Protein AF-D0P2T2-F1 (afdb_monomer_lite)

Organism: Phytophthora infestans (strain T30-4) (NCBI:txid403677)

Structure (mmCIF, N/CA/C/O backbone):
data_AF-D0P2T2-F1
#
_entry.id   AF-D0P2T2-F1
#
loop_
_atom_site.group_PDB
_atom_site.id
_atom_site.type_symbol
_atom_site.label_atom_id
_atom_site.label_alt_id
_atom_site.label_comp_id
_atom_site.label_asym_id
_atom_site.label_entity_id
_atom_site.label_seq_id
_atom_site.pdbx_PDB_ins_code
_atom_site.Cartn_x
_atom_site.Cartn_y
_atom_site.Cartn_z
_atom_site.occupancy
_atom_site.B_iso_or_equiv
_atom_site.auth_seq_id
_atom_site.auth_comp_id
_atom_site.auth_asym_id
_atom_site.auth_atom_id
_atom_site.pdbx_PDB_model_num
ATOM 1 N N . MET A 1 1 ? -79.331 56.378 123.852 1.00 44.97 1 MET A N 1
ATOM 2 C CA . MET A 1 1 ? -79.441 56.272 122.379 1.00 44.97 1 MET A CA 1
ATOM 3 C C . MET A 1 1 ? -79.085 54.856 121.970 1.00 44.97 1 MET A C 1
ATOM 5 O O . MET A 1 1 ? -78.143 54.297 122.510 1.00 44.97 1 MET A O 1
ATOM 9 N N . SER A 1 2 ? -79.937 54.257 121.144 1.00 46.81 2 SER A N 1
ATOM 10 C CA . SER A 1 2 ? -80.166 52.810 121.060 1.00 46.81 2 SER A CA 1
ATOM 11 C C . SER A 1 2 ? -79.200 52.093 120.108 1.00 46.81 2 SER A C 1
ATOM 13 O O . SER A 1 2 ? -78.962 52.572 119.000 1.00 46.81 2 SER A O 1
ATOM 15 N N . MET A 1 3 ? -78.712 50.911 120.520 1.00 56.19 3 MET A N 1
ATOM 16 C CA . MET A 1 3 ? -77.818 50.002 119.772 1.00 56.19 3 MET A CA 1
ATOM 17 C C . MET A 1 3 ? -78.233 49.733 118.314 1.00 56.19 3 MET A C 1
ATOM 19 O O . MET A 1 3 ? -77.388 49.357 117.504 1.00 56.19 3 MET A O 1
ATOM 23 N N . LYS A 1 4 ? -79.508 49.940 117.958 1.00 56.94 4 LYS A N 1
ATOM 24 C CA . LYS A 1 4 ? -80.007 49.720 116.593 1.00 56.94 4 LYS A CA 1
ATOM 25 C C . LYS A 1 4 ? -79.347 50.632 115.549 1.00 56.94 4 LYS A C 1
ATOM 27 O O . LYS A 1 4 ? -79.152 50.192 114.424 1.00 56.94 4 LYS A O 1
ATOM 32 N N . PHE A 1 5 ? -78.926 51.847 115.915 1.00 58.34 5 PHE A N 1
ATOM 33 C CA . PHE A 1 5 ? -78.287 52.770 114.964 1.00 58.34 5 PHE A CA 1
ATOM 34 C C . PHE A 1 5 ? -76.836 52.370 114.625 1.00 58.34 5 PHE A C 1
ATOM 36 O O . PHE A 1 5 ? -76.401 52.521 113.486 1.00 58.34 5 PHE A O 1
ATOM 43 N N . MET A 1 6 ? -76.095 51.781 115.575 1.00 56.84 6 MET A N 1
ATOM 44 C CA . MET A 1 6 ? -74.722 51.316 115.314 1.00 56.84 6 MET A CA 1
ATOM 45 C C . MET A 1 6 ? -74.674 50.027 114.484 1.00 56.84 6 MET A C 1
ATOM 47 O O . MET A 1 6 ? -73.777 49.868 113.658 1.00 56.84 6 MET A O 1
ATOM 51 N N . GLN A 1 7 ? -75.655 49.132 114.639 1.00 60.53 7 GLN A N 1
ATOM 52 C CA . GLN A 1 7 ? -75.735 47.924 113.809 1.00 60.53 7 GLN A CA 1
ATOM 53 C C . GLN A 1 7 ? -76.085 48.246 112.349 1.00 60.53 7 GLN A C 1
ATOM 55 O O . GLN A 1 7 ? -75.561 47.602 111.442 1.00 60.53 7 GLN A O 1
ATOM 60 N N . GLN A 1 8 ? -76.894 49.282 112.107 1.00 63.16 8 GLN A N 1
ATOM 61 C CA . GLN A 1 8 ? -77.270 49.677 110.750 1.00 63.16 8 GLN A CA 1
ATOM 62 C C . GLN A 1 8 ? -76.088 50.306 109.989 1.00 63.16 8 GLN A C 1
ATOM 64 O O . GLN A 1 8 ? -75.790 49.865 108.880 1.00 63.16 8 GLN A O 1
ATOM 69 N N . MET A 1 9 ? -75.311 51.201 110.620 1.00 58.59 9 MET A N 1
ATOM 70 C CA . MET A 1 9 ? -74.079 51.733 110.008 1.00 58.59 9 MET A CA 1
ATOM 71 C C . MET A 1 9 ? -73.015 50.658 109.758 1.00 58.59 9 MET A C 1
ATOM 73 O O . MET A 1 9 ? -72.365 50.671 108.716 1.00 58.59 9 MET A O 1
ATOM 77 N N . SER A 1 10 ? -72.847 49.696 110.672 1.00 61.69 10 SER A N 1
ATOM 78 C CA . SER A 1 10 ? -71.901 48.590 110.468 1.00 61.69 10 SER A CA 1
ATOM 79 C C . SER A 1 10 ? -72.270 47.734 109.252 1.00 61.69 10 SER A C 1
ATOM 81 O O . SER A 1 10 ? -71.379 47.318 108.510 1.00 61.69 10 SER A O 1
ATOM 83 N N . SER A 1 11 ? -73.566 47.510 109.013 1.00 68.06 11 SER A N 1
ATOM 84 C CA . SER A 1 11 ? -74.027 46.749 107.849 1.00 68.06 11 SER A CA 1
ATOM 85 C C . SER A 1 11 ? -73.842 47.510 106.532 1.00 68.06 11 SER A C 1
ATOM 87 O O . SER A 1 11 ? -73.419 46.918 105.541 1.00 68.06 11 SER A O 1
ATOM 89 N N . GLU A 1 12 ? -74.068 48.826 106.520 1.00 65.81 12 GLU A N 1
ATOM 90 C CA . GLU A 1 12 ? -73.895 49.645 105.316 1.00 65.81 12 GLU A CA 1
ATOM 91 C C . GLU A 1 12 ? -72.418 49.825 104.946 1.00 65.81 12 GLU A C 1
ATOM 93 O O . GLU A 1 12 ? -72.075 49.746 103.765 1.00 65.81 12 GLU A O 1
ATOM 98 N N . ILE A 1 13 ? -71.527 49.959 105.936 1.00 65.44 13 ILE A N 1
ATOM 99 C CA . ILE A 1 13 ? -70.074 50.007 105.712 1.00 65.44 13 ILE A CA 1
ATOM 100 C C . ILE A 1 13 ? -69.570 48.670 105.148 1.00 65.44 13 ILE A C 1
ATOM 102 O O . ILE A 1 13 ? -68.812 48.669 104.180 1.00 65.44 13 ILE A O 1
ATOM 106 N N . ALA A 1 14 ? -70.042 47.531 105.666 1.00 65.44 14 ALA A N 1
ATOM 107 C CA . ALA A 1 14 ? -69.659 46.214 105.151 1.00 65.44 14 ALA A CA 1
ATOM 108 C C . ALA A 1 14 ? -70.150 45.966 103.709 1.00 65.44 14 ALA A C 1
ATOM 110 O O . ALA A 1 14 ? -69.453 45.339 102.907 1.00 65.44 14 ALA A O 1
ATOM 111 N N . ILE A 1 15 ? -71.331 46.482 103.352 1.00 70.19 15 ILE A N 1
ATOM 112 C CA . ILE A 1 15 ? -71.877 46.379 101.990 1.00 70.19 15 ILE A CA 1
ATOM 113 C C . ILE A 1 15 ? -71.103 47.280 101.014 1.00 70.19 15 ILE A C 1
ATOM 115 O O . ILE A 1 15 ? -70.831 46.865 99.885 1.00 70.19 15 ILE A O 1
ATOM 119 N N . LEU A 1 16 ? -70.713 48.488 101.432 1.00 64.31 16 LEU A N 1
ATOM 120 C CA . LEU A 1 16 ? -69.882 49.393 100.629 1.00 64.31 16 LEU A CA 1
ATOM 121 C C . LEU A 1 16 ? -68.480 48.823 100.382 1.00 64.31 16 LEU A C 1
ATOM 123 O O . LEU A 1 16 ? -67.990 48.881 99.251 1.00 64.31 16 LEU A O 1
ATOM 127 N N . ASP A 1 17 ? -67.882 48.199 101.395 1.00 63.00 17 ASP A N 1
ATOM 128 C CA . ASP A 1 17 ? -66.547 47.605 101.304 1.00 63.00 17 ASP A CA 1
ATOM 129 C C . ASP A 1 17 ? -66.530 46.374 100.376 1.00 63.00 17 ASP A C 1
ATOM 131 O O . ASP A 1 17 ? -65.684 46.251 99.486 1.00 63.00 17 ASP A O 1
ATOM 135 N N . GLN A 1 18 ? -67.562 45.520 100.443 1.00 66.88 18 GLN A N 1
ATOM 136 C CA . GLN A 1 18 ? -67.725 44.412 99.490 1.00 66.88 18 GLN A CA 1
ATOM 137 C C . GLN A 1 18 ? -67.940 44.882 98.044 1.00 66.88 18 GLN A C 1
ATOM 139 O O . GLN A 1 18 ? -67.525 44.198 97.101 1.00 66.88 18 GLN A O 1
ATOM 144 N N . ARG A 1 19 ? -68.579 46.039 97.837 1.00 62.66 19 ARG A N 1
ATOM 145 C CA . ARG A 1 19 ? -68.843 46.578 96.494 1.00 62.66 19 ARG A CA 1
ATOM 146 C C . ARG A 1 19 ? -67.592 47.203 95.872 1.00 62.66 19 ARG A C 1
ATOM 148 O O . ARG A 1 19 ? -67.360 47.017 94.678 1.00 62.66 19 ARG A O 1
ATOM 155 N N . LEU A 1 20 ? -66.758 47.864 96.676 1.00 61.38 20 LEU A N 1
ATOM 156 C CA . LEU A 1 20 ? -65.457 48.386 96.245 1.00 61.38 20 LEU A CA 1
ATOM 157 C C . LEU A 1 20 ? -64.464 47.263 95.925 1.00 61.38 20 LEU A C 1
ATOM 159 O O . LEU A 1 20 ? -63.779 47.331 94.903 1.00 61.38 20 LEU A O 1
ATOM 163 N N . HIS A 1 21 ? -64.454 46.185 96.713 1.00 62.75 21 HIS A N 1
ATOM 164 C CA . HIS A 1 21 ? -63.594 45.036 96.434 1.00 62.75 21 HIS A CA 1
ATOM 165 C C . HIS A 1 21 ? -63.941 44.333 95.112 1.00 62.75 21 HIS A C 1
ATOM 167 O O . HIS A 1 21 ? -63.038 43.949 94.369 1.00 62.75 21 HIS A O 1
ATOM 173 N N . ARG A 1 22 ? -65.232 44.207 94.767 1.00 61.72 22 ARG A N 1
ATOM 174 C CA . ARG A 1 22 ? -65.652 43.607 93.484 1.00 61.72 22 ARG A CA 1
ATOM 175 C C . ARG A 1 22 ? -65.263 44.459 92.275 1.00 61.72 22 ARG A C 1
ATOM 177 O O . ARG A 1 22 ? -64.725 43.918 91.314 1.00 61.72 22 ARG A O 1
ATOM 184 N N . LEU A 1 23 ? -65.449 45.778 92.346 1.00 61.41 23 LEU A N 1
ATOM 185 C CA . LEU A 1 23 ? -65.075 46.689 91.254 1.00 61.41 23 LEU A CA 1
ATOM 186 C C . LEU A 1 23 ? -63.553 46.771 91.041 1.00 61.41 23 LEU A C 1
ATOM 188 O O . LEU A 1 23 ? -63.099 46.952 89.911 1.00 61.41 23 LEU A O 1
ATOM 192 N N . GLY A 1 24 ? -62.758 46.602 92.104 1.00 61.44 24 GLY A N 1
ATOM 193 C CA . GLY A 1 24 ? -61.299 46.495 92.003 1.00 61.44 24 GLY A CA 1
ATOM 194 C C . GLY A 1 24 ? -60.838 45.213 91.302 1.00 61.44 24 GLY A C 1
ATOM 195 O O . GLY A 1 24 ? -59.933 45.257 90.470 1.00 61.44 24 GLY A O 1
ATOM 196 N N . ILE A 1 25 ? -61.493 44.083 91.585 1.00 62.06 25 ILE A N 1
ATOM 197 C CA . ILE A 1 25 ? -61.159 42.779 90.989 1.00 62.06 25 ILE A CA 1
ATOM 198 C C . ILE A 1 25 ? -61.555 42.724 89.505 1.00 62.06 25 ILE A C 1
ATOM 200 O O . ILE A 1 25 ? -60.776 42.234 88.688 1.00 62.06 25 ILE A O 1
ATOM 204 N N . GLU A 1 26 ? -62.710 43.279 89.128 1.00 58.72 26 GLU A N 1
ATOM 205 C CA . GLU A 1 26 ? -63.147 43.322 87.723 1.00 58.72 26 GLU A CA 1
ATOM 206 C C . GLU A 1 26 ? -62.229 44.197 86.853 1.00 58.72 26 GLU A C 1
ATOM 208 O O . GLU A 1 26 ? -61.824 43.770 85.771 1.00 58.72 26 GLU A O 1
ATOM 213 N N . LYS A 1 27 ? -61.797 45.368 87.345 1.00 59.59 27 LYS A N 1
ATOM 214 C CA . LYS A 1 27 ? -60.821 46.212 86.627 1.00 59.59 27 LYS A CA 1
ATOM 215 C C . LYS A 1 27 ? -59.447 45.555 86.484 1.00 59.59 27 LYS A C 1
ATOM 217 O O . LYS A 1 27 ? -58.801 45.719 85.452 1.00 59.59 27 LYS A O 1
ATOM 222 N N . PHE A 1 28 ? -58.996 44.811 87.494 1.00 60.12 28 PHE A N 1
ATOM 223 C CA . PHE A 1 28 ? -57.706 44.122 87.443 1.00 60.12 28 PHE A CA 1
ATOM 224 C C . PHE A 1 28 ? -57.721 42.948 86.451 1.00 60.12 28 PHE A C 1
ATOM 226 O O . PHE A 1 28 ? -56.776 42.767 85.683 1.00 60.12 28 PHE A O 1
ATOM 233 N N . LEU A 1 29 ? -58.822 42.191 86.405 1.00 59.00 29 LEU A N 1
ATOM 234 C CA . LEU A 1 29 ? -59.004 41.102 85.442 1.00 59.00 29 LEU A CA 1
ATOM 235 C C . LEU A 1 29 ? -59.094 41.615 84.002 1.00 59.00 29 LEU A C 1
ATOM 237 O O . LEU A 1 29 ? -58.504 41.016 83.107 1.00 59.00 29 LEU A O 1
ATOM 241 N N . GLN A 1 30 ? -59.776 42.735 83.770 1.00 61.34 30 GLN A N 1
ATOM 242 C CA . GLN A 1 30 ? -59.951 43.268 82.420 1.00 61.34 30 GLN A CA 1
ATOM 243 C C . GLN A 1 30 ? -58.639 43.808 81.828 1.00 61.34 30 GLN A C 1
ATOM 245 O O . GLN A 1 30 ? -58.306 43.476 80.691 1.00 61.34 30 GLN A O 1
ATOM 250 N N . ASN A 1 31 ? -57.829 44.511 82.627 1.00 60.66 31 ASN A N 1
ATOM 251 C CA . ASN A 1 31 ? -56.503 44.969 82.196 1.00 60.66 31 ASN A CA 1
ATOM 252 C C . ASN A 1 31 ? -55.532 43.797 81.954 1.00 60.66 31 ASN A C 1
ATOM 254 O O . ASN A 1 31 ? -54.778 43.807 80.984 1.00 60.66 31 ASN A O 1
ATOM 258 N N . SER A 1 32 ? -55.588 42.750 82.786 1.00 60.97 32 SER A N 1
ATOM 259 C CA . SER A 1 32 ? -54.755 41.552 82.609 1.00 60.97 32 SER A CA 1
ATOM 260 C C . SER A 1 32 ? -55.100 40.775 81.329 1.00 60.97 32 SER A C 1
ATOM 262 O O . SER A 1 32 ? -54.205 40.253 80.661 1.00 60.97 32 SER A O 1
ATOM 264 N N . ILE A 1 33 ? -56.382 40.723 80.951 1.00 63.62 33 ILE A N 1
ATOM 265 C CA . ILE A 1 33 ? -56.834 40.061 79.719 1.00 63.62 33 ILE A CA 1
ATOM 266 C C . ILE A 1 33 ? -56.403 40.856 78.478 1.00 63.62 33 ILE A C 1
ATOM 268 O O . ILE A 1 33 ? -55.963 40.255 77.494 1.00 63.62 33 ILE A O 1
ATOM 272 N N . GLU A 1 34 ? -56.476 42.189 78.513 1.00 63.31 34 GLU A N 1
ATOM 273 C CA . GLU A 1 34 ? -56.047 43.033 77.393 1.00 63.31 34 GLU A CA 1
ATOM 274 C C . GLU A 1 34 ? -54.529 42.954 77.161 1.00 63.31 34 GLU A C 1
ATOM 276 O O . GLU A 1 34 ? -54.106 42.722 76.024 1.00 63.31 34 GLU A O 1
ATOM 281 N N . GLU A 1 35 ? -53.711 43.009 78.218 1.00 62.72 35 GLU A N 1
ATOM 282 C CA . GLU A 1 35 ? -52.254 42.835 78.116 1.00 62.72 35 GLU A CA 1
ATOM 283 C C . GLU A 1 35 ? -51.868 41.436 77.610 1.00 62.72 35 GLU A C 1
ATOM 285 O O . GLU A 1 35 ? -51.043 41.306 76.700 1.00 62.72 35 GLU A O 1
ATOM 290 N N . ALA A 1 36 ? -52.519 40.379 78.110 1.00 61.47 36 ALA A N 1
ATOM 291 C CA . ALA A 1 36 ? -52.292 39.018 77.627 1.00 61.47 36 ALA A CA 1
ATOM 292 C C . ALA A 1 36 ? -52.677 38.864 76.143 1.00 61.47 36 ALA A C 1
ATOM 294 O O . ALA A 1 36 ? -51.956 38.227 75.371 1.00 61.47 36 ALA A O 1
ATOM 295 N N . SER A 1 37 ? -53.775 39.489 75.705 1.00 62.19 37 SER A N 1
ATOM 296 C CA . SER A 1 37 ? -54.211 39.453 74.303 1.00 62.19 37 SER A CA 1
ATOM 297 C C . SER A 1 37 ? -53.250 40.195 73.358 1.00 62.19 37 SER A C 1
ATOM 299 O O . SER A 1 37 ? -52.977 39.721 72.247 1.00 62.19 37 SER A O 1
ATOM 301 N N . ALA A 1 38 ? -52.663 41.310 73.808 1.00 66.38 38 ALA A N 1
ATOM 302 C CA . ALA A 1 38 ? -51.650 42.069 73.076 1.00 66.38 38 ALA A CA 1
ATOM 303 C C . ALA A 1 38 ? -50.324 41.291 72.967 1.00 66.38 38 ALA A C 1
ATOM 305 O O . ALA A 1 38 ? -49.723 41.218 71.892 1.00 66.38 38 ALA A O 1
ATOM 306 N N . GLN A 1 39 ? -49.907 40.620 74.045 1.00 68.56 39 GLN A N 1
ATOM 307 C CA . GLN A 1 39 ? -48.721 39.756 74.068 1.00 68.56 39 GLN A CA 1
ATOM 308 C C . GLN A 1 39 ? -48.873 38.551 73.118 1.00 68.56 39 GLN A C 1
ATOM 310 O O . GLN A 1 39 ? -47.949 38.190 72.378 1.00 68.56 39 GLN A O 1
ATOM 315 N N . VAL A 1 40 ? -50.058 37.931 73.094 1.00 67.69 40 VAL A N 1
ATOM 316 C CA . VAL A 1 40 ? -50.370 36.797 72.208 1.00 67.69 40 VAL A CA 1
ATOM 317 C C . VAL A 1 40 ? -50.413 37.242 70.747 1.00 67.69 40 VAL A C 1
ATOM 319 O O . VAL A 1 40 ? -49.851 36.583 69.876 1.00 67.69 40 VAL A O 1
ATOM 322 N N . SER A 1 41 ? -51.013 38.390 70.446 1.00 67.62 41 SER A N 1
ATOM 323 C CA . SER A 1 41 ? -51.053 38.901 69.072 1.00 67.62 41 SER A CA 1
ATOM 324 C C . SER A 1 41 ? -49.675 39.350 68.560 1.00 67.62 41 SER A C 1
ATOM 326 O O . SER A 1 41 ? -49.357 39.088 67.396 1.00 67.62 41 SER A O 1
ATOM 328 N N . TYR A 1 42 ? -48.817 39.929 69.409 1.00 72.62 42 TYR A N 1
ATOM 329 C CA . TYR A 1 42 ? -47.423 40.245 69.063 1.00 72.62 42 TYR A CA 1
ATOM 330 C C . TYR A 1 42 ? -46.595 38.977 68.797 1.00 72.62 42 TYR A C 1
ATOM 332 O O . TYR A 1 42 ? -45.977 38.853 67.739 1.00 72.62 42 TYR A O 1
ATOM 340 N N . SER A 1 43 ? -46.664 37.986 69.691 1.00 66.06 43 SER A N 1
ATOM 341 C CA . SER A 1 43 ? -45.951 36.709 69.528 1.00 66.06 43 SER A CA 1
ATOM 342 C C . SER A 1 43 ? -46.420 35.919 68.302 1.00 66.06 43 SER A C 1
ATOM 344 O O . SER A 1 43 ? -45.595 35.392 67.558 1.00 66.06 43 SER A O 1
ATOM 346 N N . VAL A 1 44 ? -47.720 35.910 67.992 1.00 71.62 44 VAL A N 1
ATOM 347 C CA . VAL A 1 44 ? -48.243 35.315 66.748 1.00 71.62 44 VAL A CA 1
ATOM 348 C C . VAL A 1 44 ? -47.725 36.055 65.509 1.00 71.62 44 VAL A C 1
ATOM 350 O O . VAL A 1 44 ? -47.445 35.426 64.483 1.00 71.62 44 VAL A O 1
ATOM 353 N N . ARG A 1 45 ? -47.553 37.381 65.576 1.00 74.00 45 ARG A N 1
ATOM 354 C CA . ARG A 1 45 ? -46.995 38.177 64.471 1.00 74.00 45 ARG A CA 1
ATOM 355 C C . ARG A 1 45 ? -45.515 37.870 64.240 1.00 74.00 45 ARG A C 1
ATOM 357 O O . ARG A 1 45 ? -45.113 37.742 63.082 1.00 74.00 45 ARG A O 1
ATOM 364 N N . ASP A 1 46 ? -44.749 37.669 65.308 1.00 73.44 46 ASP A N 1
ATOM 365 C CA . ASP A 1 46 ? -43.342 37.256 65.249 1.00 73.44 46 ASP A CA 1
ATOM 366 C C . ASP A 1 46 ? -43.163 35.808 64.786 1.00 73.44 46 ASP A C 1
ATOM 368 O O . ASP A 1 46 ? -42.305 35.518 63.950 1.00 73.44 46 ASP A O 1
ATOM 372 N N . ILE A 1 47 ? -44.033 34.892 65.209 1.00 71.31 47 ILE A N 1
ATOM 373 C CA . ILE A 1 47 ? -44.063 33.527 64.666 1.00 71.31 47 ILE A CA 1
ATOM 374 C C . ILE A 1 47 ? -44.363 33.572 63.161 1.00 71.31 47 ILE A C 1
ATOM 376 O O . ILE A 1 47 ? -43.714 32.908 62.356 1.00 71.31 47 ILE A O 1
ATOM 380 N N . ARG A 1 48 ? -45.299 34.419 62.725 1.00 71.06 48 ARG A N 1
ATOM 381 C CA . ARG A 1 48 ? -45.624 34.551 61.298 1.00 71.06 48 ARG A CA 1
ATOM 382 C C . ARG A 1 48 ? -44.491 35.191 60.489 1.00 71.06 48 ARG A C 1
ATOM 384 O O . ARG A 1 48 ? -44.305 34.835 59.323 1.00 71.06 48 ARG A O 1
ATOM 391 N N . SER A 1 49 ? -43.741 36.130 61.067 1.00 74.94 49 SER A N 1
ATOM 392 C CA . SER A 1 49 ? -42.599 36.778 60.407 1.00 74.94 49 SER A CA 1
ATOM 393 C C . SER A 1 49 ? -41.396 35.832 60.296 1.00 74.94 49 SER A C 1
ATOM 395 O O . SER A 1 49 ? -40.761 35.763 59.239 1.00 74.94 49 SER A O 1
ATOM 397 N N . THR A 1 50 ? -41.138 35.034 61.335 1.00 71.94 50 THR A N 1
ATOM 398 C CA . THR A 1 50 ? -40.090 34.003 61.358 1.00 71.94 50 THR A CA 1
ATOM 399 C C . THR A 1 50 ? -40.401 32.850 60.409 1.00 71.94 50 THR A C 1
ATOM 401 O O . THR A 1 50 ? -39.525 32.472 59.633 1.00 71.94 50 THR A O 1
ATOM 404 N N . VAL A 1 51 ? -41.649 32.372 60.351 1.00 73.69 51 VAL A N 1
ATOM 405 C CA . VAL A 1 51 ? -42.087 31.365 59.365 1.00 73.69 51 VAL A CA 1
ATOM 406 C C . VAL A 1 51 ? -41.896 31.870 57.933 1.00 73.69 51 VAL A C 1
ATOM 408 O O . VAL A 1 51 ? -41.334 31.158 57.108 1.00 73.69 51 VAL A O 1
ATOM 411 N N . ARG A 1 52 ? -42.255 33.126 57.630 1.00 74.00 52 ARG A N 1
ATOM 412 C CA . ARG A 1 52 ? -42.017 33.709 56.294 1.00 74.00 52 ARG A CA 1
ATOM 413 C C . ARG A 1 52 ? -40.532 33.841 55.950 1.00 74.00 52 ARG A C 1
ATOM 415 O O . ARG A 1 52 ? -40.158 33.671 54.790 1.00 74.00 52 ARG A O 1
ATOM 422 N N . ARG A 1 53 ? -39.679 34.153 56.931 1.00 71.88 53 ARG A N 1
ATOM 423 C CA . ARG A 1 53 ? -38.218 34.160 56.749 1.00 71.88 53 ARG A CA 1
ATOM 424 C C . ARG A 1 53 ? -37.690 32.756 56.470 1.00 71.88 53 ARG A C 1
ATOM 426 O O . ARG A 1 53 ? -36.895 32.600 55.549 1.00 71.88 53 ARG A O 1
ATOM 433 N N . LEU A 1 54 ? -38.155 31.756 57.214 1.00 71.81 54 LEU A N 1
ATOM 434 C CA . LEU A 1 54 ? -37.783 30.360 57.003 1.00 71.81 54 LEU A CA 1
ATOM 435 C C . LEU A 1 54 ? -38.241 29.860 55.632 1.00 71.81 54 LEU A C 1
ATOM 437 O O . LEU A 1 54 ? -37.421 29.300 54.918 1.00 71.81 54 LEU A O 1
ATOM 441 N N . ASP A 1 55 ? -39.472 30.146 55.206 1.00 69.88 55 ASP A N 1
ATOM 442 C CA . ASP A 1 55 ? -39.954 29.801 53.860 1.00 69.88 55 ASP A CA 1
ATOM 443 C C . ASP A 1 55 ? -39.078 30.414 52.764 1.00 69.88 55 ASP A C 1
ATOM 445 O O . ASP A 1 55 ? -38.742 29.741 51.789 1.00 69.88 55 ASP A O 1
ATOM 449 N N . LYS A 1 56 ? -38.647 31.671 52.930 1.00 73.25 56 LYS A N 1
ATOM 450 C CA . LYS A 1 56 ? -37.734 32.318 51.981 1.00 73.25 56 LYS A CA 1
ATOM 451 C C . LYS A 1 56 ? -36.367 31.628 51.948 1.00 73.25 56 LYS A C 1
ATOM 453 O O . LYS A 1 56 ? -35.862 31.357 50.862 1.00 73.25 56 LYS A O 1
ATOM 458 N N . VAL A 1 57 ? -35.811 31.277 53.109 1.00 74.69 57 VAL A N 1
ATOM 459 C CA . VAL A 1 57 ? -34.547 30.528 53.213 1.00 74.69 57 VAL A CA 1
ATOM 460 C C . VAL A 1 57 ? -34.685 29.132 52.601 1.00 74.69 57 VAL A C 1
ATOM 462 O O . VAL A 1 57 ? -33.823 28.723 51.830 1.00 74.69 57 VAL A O 1
ATOM 465 N N . PHE A 1 58 ? -35.781 28.413 52.850 1.00 71.69 58 PHE A N 1
ATOM 466 C CA . PHE A 1 58 ? -36.034 27.110 52.232 1.00 71.69 58 PHE A CA 1
ATOM 467 C C . PHE A 1 58 ? -36.199 27.218 50.715 1.00 71.69 58 PHE A C 1
ATOM 469 O O . PHE A 1 58 ? -35.711 26.353 49.990 1.00 71.69 58 PHE A O 1
ATOM 476 N N . HIS A 1 59 ? -36.819 28.286 50.210 1.00 75.12 59 HIS A N 1
ATOM 477 C CA . HIS A 1 59 ? -36.930 28.526 48.773 1.00 75.12 59 HIS A CA 1
ATOM 478 C C . HIS A 1 59 ? -35.576 28.883 48.135 1.00 75.12 59 HIS A C 1
ATOM 480 O O . HIS A 1 59 ? -35.261 28.410 47.042 1.00 75.12 59 HIS A O 1
ATOM 486 N N . GLU A 1 60 ? -34.738 29.665 48.817 1.00 71.44 60 GLU A N 1
ATOM 487 C CA . GLU A 1 60 ? -33.369 29.986 48.389 1.00 71.44 60 GLU A CA 1
ATOM 488 C C . GLU A 1 60 ? -32.456 28.749 48.417 1.00 71.44 60 GLU A C 1
ATOM 490 O O . GLU A 1 60 ? -31.721 28.509 47.462 1.00 71.44 60 GLU A O 1
ATOM 495 N N . VAL A 1 61 ? -32.565 27.892 49.437 1.00 72.94 61 VAL A N 1
ATOM 496 C CA . VAL A 1 61 ? -31.831 26.618 49.512 1.00 72.94 61 VAL A CA 1
ATOM 497 C C . VAL A 1 61 ? -32.307 25.650 48.427 1.00 72.94 61 VAL A C 1
ATOM 499 O O . VAL A 1 61 ? -31.485 25.108 47.692 1.00 72.94 61 VAL A O 1
ATOM 502 N N . ALA A 1 62 ? -33.620 25.485 48.243 1.00 70.75 62 ALA A N 1
ATOM 503 C CA . ALA A 1 62 ? -34.173 24.601 47.217 1.00 70.75 62 ALA A CA 1
ATOM 504 C C . ALA A 1 62 ? -33.866 25.088 45.789 1.00 70.75 62 ALA A C 1
ATOM 506 O O . ALA A 1 62 ? -33.572 24.284 44.901 1.00 70.75 62 ALA A O 1
ATOM 507 N N . SER A 1 63 ? -33.909 26.402 45.546 1.00 77.31 63 SER A N 1
ATOM 508 C CA . SER A 1 63 ? -33.523 26.982 44.255 1.00 77.31 63 SER A CA 1
ATOM 509 C C . SER A 1 63 ? -32.013 26.888 44.020 1.00 77.31 63 SER A C 1
ATOM 511 O O . SER A 1 63 ? -31.602 26.526 42.915 1.00 77.31 63 SER A O 1
ATOM 513 N N . GLY A 1 64 ? -31.198 27.101 45.056 1.00 78.69 64 GLY A N 1
ATOM 514 C CA . GLY A 1 64 ? -29.754 26.882 45.039 1.00 78.69 64 GLY A CA 1
ATOM 515 C C . GLY A 1 64 ? -29.393 25.432 44.718 1.00 78.69 64 GLY A C 1
ATOM 516 O O . GLY A 1 64 ? -28.584 25.185 43.825 1.00 78.69 64 GLY A O 1
ATOM 517 N N . ASP A 1 65 ? -30.047 24.458 45.347 1.00 75.75 65 ASP A N 1
ATOM 518 C CA . ASP A 1 65 ? -29.828 23.037 45.065 1.00 75.75 65 ASP A CA 1
ATOM 519 C C . ASP A 1 65 ? -30.303 22.642 43.665 1.00 75.75 65 ASP A C 1
ATOM 521 O O . ASP A 1 65 ? -29.622 21.889 42.967 1.00 75.75 65 ASP A O 1
ATOM 525 N N . LYS A 1 66 ? -31.403 23.222 43.173 1.00 78.06 66 LYS A N 1
ATOM 526 C CA . LYS A 1 66 ? -31.848 23.028 41.786 1.00 78.06 66 LYS A CA 1
ATOM 527 C C . LYS A 1 66 ? -30.836 23.592 40.782 1.00 78.06 66 LYS A C 1
ATOM 529 O O . LYS A 1 66 ? -30.559 22.948 39.768 1.00 78.06 66 LYS A O 1
ATOM 534 N N . GLN A 1 67 ? -30.241 24.753 41.066 1.00 80.12 67 GLN A N 1
ATOM 535 C CA . GLN A 1 67 ? -29.172 25.335 40.249 1.00 80.12 67 GLN A CA 1
ATOM 536 C C . GLN A 1 67 ? -27.881 24.508 40.310 1.00 80.12 67 GLN A C 1
ATOM 538 O O . GLN A 1 67 ? -27.274 24.263 39.266 1.00 80.12 67 GLN A O 1
ATOM 543 N N . ARG A 1 68 ? -27.493 24.007 41.490 1.00 78.94 68 ARG A N 1
ATOM 544 C CA . ARG A 1 68 ? -26.349 23.093 41.659 1.00 78.94 68 ARG A CA 1
ATOM 545 C C . ARG A 1 68 ? -26.563 21.784 40.908 1.00 78.94 68 ARG A C 1
ATOM 547 O O . ARG A 1 68 ? -25.654 21.332 40.218 1.00 78.94 68 ARG A O 1
ATOM 554 N N . HIS A 1 69 ? -27.763 21.208 40.961 1.00 78.81 69 HIS A N 1
ATOM 555 C CA . HIS A 1 69 ? -28.109 20.023 40.179 1.00 78.81 69 HIS A CA 1
ATOM 556 C C . HIS A 1 69 ? -28.046 20.294 38.676 1.00 78.81 69 HIS A C 1
ATOM 558 O O . HIS A 1 69 ? -27.435 19.507 37.956 1.00 78.81 69 HIS A O 1
ATOM 564 N N . LEU A 1 70 ? -28.588 21.424 38.206 1.00 79.31 70 LEU A N 1
ATOM 565 C CA . LEU A 1 70 ? -28.496 21.835 36.801 1.00 79.31 70 LEU A CA 1
ATOM 566 C C . LEU A 1 70 ? -27.039 22.008 36.349 1.00 79.31 70 LEU A C 1
ATOM 568 O O . LEU A 1 70 ? -26.659 21.503 35.286 1.00 79.31 70 LEU A O 1
ATOM 572 N N . ALA A 1 71 ? -26.210 22.663 37.164 1.00 80.38 71 ALA A N 1
ATOM 573 C CA . ALA A 1 71 ? -24.780 22.816 36.920 1.00 80.38 71 ALA A CA 1
ATOM 574 C C . ALA A 1 71 ? -24.068 21.455 36.882 1.00 80.38 71 ALA A C 1
ATOM 576 O O . ALA A 1 71 ? -23.339 21.179 35.931 1.00 80.38 71 ALA A O 1
ATOM 577 N N . ALA A 1 72 ? -24.352 20.562 37.833 1.00 80.81 72 ALA A N 1
ATOM 578 C CA . ALA A 1 72 ? -23.808 19.207 37.865 1.00 80.81 72 ALA A CA 1
ATOM 579 C C . ALA A 1 72 ? -24.211 18.392 36.624 1.00 80.81 72 ALA A C 1
ATOM 581 O O . ALA A 1 72 ? -23.366 17.711 36.041 1.00 80.81 72 ALA A O 1
ATOM 582 N N . THR A 1 73 ? -25.457 18.500 36.144 1.00 84.38 73 THR A N 1
ATOM 583 C CA . THR A 1 73 ? -25.871 17.870 34.877 1.00 84.38 73 THR A CA 1
ATOM 584 C C . THR A 1 73 ? -25.158 18.460 33.666 1.00 84.38 73 THR A C 1
ATOM 586 O O . THR A 1 73 ? -24.727 17.693 32.804 1.00 84.38 73 THR A O 1
ATOM 589 N N . LYS A 1 74 ? -24.976 19.787 33.598 1.00 83.19 74 LYS A N 1
ATOM 590 C CA . LYS A 1 74 ? -24.219 20.430 32.510 1.00 83.19 74 LYS A CA 1
ATOM 591 C C . LYS A 1 74 ? -22.760 19.973 32.508 1.00 83.19 74 LYS A C 1
ATOM 593 O O . LYS A 1 74 ? -22.267 19.577 31.457 1.00 83.19 74 LYS A O 1
ATOM 598 N N . ILE A 1 75 ? -22.107 19.947 33.672 1.00 83.75 75 ILE A N 1
ATOM 599 C CA . ILE A 1 75 ? -20.735 19.442 33.839 1.00 83.75 75 ILE A CA 1
ATOM 600 C C . ILE A 1 75 ? -20.659 17.958 33.452 1.00 83.75 75 ILE A C 1
ATOM 602 O O . ILE A 1 75 ? -19.785 17.550 32.694 1.00 83.75 75 ILE A O 1
ATOM 606 N N . SER A 1 76 ? -21.614 17.134 33.890 1.00 84.19 76 SER A N 1
ATOM 607 C CA . SER A 1 76 ? -21.659 15.714 33.520 1.00 84.19 76 SER A CA 1
ATOM 608 C C . SER A 1 76 ? -21.823 15.519 32.007 1.00 84.19 76 SER A C 1
ATOM 610 O O . SER A 1 76 ? -21.141 14.682 31.410 1.00 84.19 76 SER A O 1
ATOM 612 N N . MET A 1 77 ? -22.673 16.321 31.356 1.00 84.94 77 MET A N 1
ATOM 613 C CA . MET A 1 77 ? -22.841 16.318 29.901 1.00 84.94 77 MET A CA 1
ATOM 614 C C . MET A 1 77 ? -21.564 16.724 29.163 1.00 84.94 77 MET A C 1
ATOM 616 O O . MET A 1 77 ? -21.175 16.039 28.216 1.00 84.94 77 MET A O 1
ATOM 620 N N . THR A 1 78 ? -20.896 17.804 29.578 1.00 84.31 78 THR A N 1
ATOM 621 C CA . THR A 1 78 ? -19.663 18.268 28.924 1.00 84.31 78 THR A CA 1
ATOM 622 C C . THR A 1 78 ? -18.525 17.269 29.117 1.00 84.31 78 THR A C 1
ATOM 624 O O . THR A 1 78 ? -17.854 16.928 28.140 1.00 84.31 78 THR A O 1
ATOM 627 N N . CYS A 1 79 ? -18.367 16.707 30.319 1.00 83.81 79 CYS A N 1
ATOM 628 C CA . CYS A 1 79 ? -17.407 15.639 30.596 1.00 83.81 79 CYS A CA 1
ATOM 629 C C . CYS A 1 79 ? -17.693 14.385 29.756 1.00 83.81 79 CYS A C 1
ATOM 631 O O . CYS A 1 79 ? -16.777 13.847 29.132 1.00 83.81 79 CYS A O 1
ATOM 633 N N . ARG A 1 80 ? -18.955 13.936 29.661 1.00 85.44 80 ARG A N 1
ATOM 634 C CA . ARG A 1 80 ? -19.339 12.809 28.788 1.00 85.44 80 ARG A CA 1
ATOM 635 C C . ARG A 1 80 ? -19.031 13.108 27.323 1.00 85.44 80 ARG A C 1
ATOM 637 O O . ARG A 1 80 ? -18.405 12.284 26.661 1.00 85.44 80 ARG A O 1
ATOM 644 N N . GLY A 1 81 ? -19.397 14.291 26.829 1.00 85.06 81 GLY A N 1
ATOM 645 C CA . GLY A 1 81 ? -19.110 14.718 25.458 1.00 85.06 81 GLY A CA 1
ATOM 646 C C . GLY A 1 81 ? -17.610 14.798 25.154 1.00 85.06 81 GLY A C 1
ATOM 647 O O . GLY A 1 81 ? -17.172 14.419 24.068 1.00 85.06 81 GLY A O 1
ATOM 648 N N . PHE A 1 82 ? -16.793 15.242 26.112 1.00 89.69 82 PHE A N 1
ATOM 649 C CA . PHE A 1 82 ? -15.333 15.231 25.999 1.00 89.69 82 PHE A CA 1
ATOM 650 C C . PHE A 1 82 ? -14.773 13.803 25.942 1.00 89.69 82 PHE A C 1
ATOM 652 O O . PHE A 1 82 ? -13.983 13.486 25.053 1.00 89.69 82 PHE A O 1
ATOM 659 N N . VAL A 1 83 ? -15.221 12.910 26.831 1.00 89.94 83 VAL A N 1
ATOM 660 C CA . VAL A 1 83 ? -14.779 11.505 26.849 1.00 89.94 83 VAL A CA 1
ATOM 661 C C . VAL A 1 83 ? -15.170 10.780 25.560 1.00 89.94 83 VAL A C 1
ATOM 663 O O . VAL A 1 83 ? -14.353 10.035 25.019 1.00 89.94 83 VAL A O 1
ATOM 666 N N . VAL A 1 84 ? -16.374 11.019 25.029 1.00 88.25 84 VAL A N 1
ATOM 667 C CA . VAL A 1 84 ? -16.822 10.458 23.742 1.00 88.25 84 VAL A CA 1
ATOM 668 C C . VAL A 1 84 ? -15.939 10.953 22.596 1.00 88.25 84 VAL A C 1
ATOM 670 O O . VAL A 1 84 ? -15.432 10.129 21.837 1.00 88.25 84 VAL A O 1
ATOM 673 N N . ARG A 1 85 ? -15.666 12.263 22.510 1.00 88.62 85 ARG A N 1
ATOM 674 C CA . ARG A 1 85 ? -14.758 12.829 21.493 1.00 88.62 85 ARG A CA 1
ATOM 675 C C . ARG A 1 85 ? -13.346 12.250 21.592 1.00 88.62 85 ARG A C 1
ATOM 677 O O . ARG A 1 85 ? -12.782 11.841 20.581 1.00 88.62 85 ARG A O 1
ATOM 684 N N . ARG A 1 86 ? -12.804 12.118 22.807 1.00 89.75 86 ARG A N 1
ATOM 685 C CA . ARG A 1 86 ? -11.484 11.512 23.044 1.00 89.75 86 ARG A CA 1
ATOM 686 C C . ARG A 1 86 ? -11.449 10.031 22.655 1.00 89.75 86 ARG A C 1
ATOM 688 O O . ARG A 1 86 ? -10.467 9.578 22.072 1.00 89.75 86 ARG A O 1
ATOM 695 N N . ARG A 1 87 ? -12.506 9.264 22.953 1.00 86.38 87 ARG A N 1
ATOM 696 C CA . ARG A 1 87 ? -12.634 7.860 22.515 1.00 86.38 87 ARG A CA 1
ATOM 697 C C . ARG A 1 87 ? -12.732 7.755 20.995 1.00 86.38 87 ARG A C 1
ATOM 699 O O . ARG A 1 87 ? -12.060 6.905 20.424 1.00 86.38 87 ARG A O 1
ATOM 706 N N . TYR A 1 88 ? -13.497 8.633 20.350 1.00 84.12 88 TYR A N 1
ATOM 707 C CA . TYR A 1 88 ? -13.613 8.684 18.893 1.00 84.12 88 TYR A CA 1
ATOM 708 C C . TYR A 1 88 ? -12.274 9.004 18.214 1.00 84.12 88 TYR A C 1
ATOM 710 O O . TYR A 1 88 ? -11.885 8.311 17.281 1.00 84.12 88 TYR A O 1
ATOM 718 N N . GLN A 1 89 ? -11.517 9.978 18.726 1.00 87.62 89 GLN A N 1
ATOM 719 C CA . GLN A 1 89 ? -10.173 10.283 18.221 1.00 87.62 89 GLN A CA 1
ATOM 720 C C . GLN A 1 89 ? -9.204 9.107 18.403 1.00 87.62 89 GLN A C 1
ATOM 722 O O . GLN A 1 89 ? -8.477 8.764 17.475 1.00 87.62 89 GLN A O 1
ATOM 727 N N . LYS A 1 90 ? -9.225 8.437 19.565 1.00 86.19 90 LYS A N 1
ATOM 728 C CA . LYS A 1 90 ? -8.440 7.209 19.781 1.00 86.19 90 LYS A CA 1
ATOM 729 C C . LYS A 1 90 ? -8.836 6.097 18.809 1.00 86.19 90 LYS A C 1
ATOM 731 O O . LYS A 1 90 ? -7.955 5.429 18.277 1.00 86.19 90 LYS A O 1
ATOM 736 N N . LEU A 1 91 ? -10.135 5.917 18.558 1.00 81.06 91 LEU A N 1
ATOM 737 C CA . LEU A 1 91 ? -10.641 4.965 17.571 1.00 81.06 91 LEU A CA 1
ATOM 738 C C . LEU A 1 91 ? -10.129 5.322 16.173 1.00 81.06 91 LEU A C 1
ATOM 740 O O . LEU A 1 91 ? -9.588 4.447 15.513 1.00 81.06 91 LEU A O 1
ATOM 744 N N . GLN A 1 92 ? -10.237 6.583 15.738 1.00 85.06 92 GLN A N 1
ATOM 745 C CA . GLN A 1 92 ? -9.717 7.036 14.444 1.00 85.06 92 GLN A CA 1
ATOM 746 C C . GLN A 1 92 ? -8.209 6.808 14.312 1.00 85.06 92 GLN A C 1
ATOM 748 O O . GLN A 1 92 ? -7.775 6.281 13.292 1.00 85.06 92 GLN A O 1
ATOM 753 N N . ALA A 1 93 ? -7.421 7.142 15.337 1.00 81.81 93 ALA A N 1
ATOM 754 C CA . ALA A 1 93 ? -5.979 6.912 15.338 1.00 81.81 93 ALA A CA 1
ATOM 755 C C . ALA A 1 93 ? -5.643 5.412 15.261 1.00 81.81 93 ALA A C 1
ATOM 757 O O . ALA A 1 93 ? -4.790 5.007 14.473 1.00 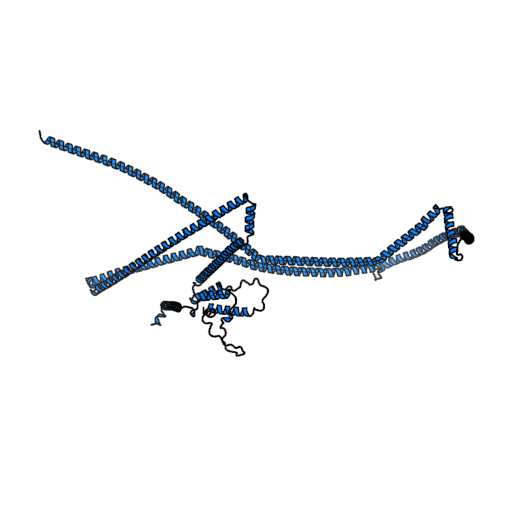81.81 93 ALA A O 1
ATOM 758 N N . ALA A 1 94 ? -6.359 4.568 16.010 1.00 78.69 94 ALA A N 1
ATOM 759 C CA . ALA A 1 94 ? -6.198 3.117 15.955 1.00 78.69 94 ALA A CA 1
ATOM 760 C C . ALA A 1 94 ? -6.611 2.538 14.590 1.00 78.69 94 ALA A C 1
ATOM 762 O O . ALA A 1 94 ? -5.912 1.683 14.049 1.00 78.69 94 ALA A O 1
ATOM 763 N N . LEU A 1 95 ? -7.705 3.032 14.000 1.00 77.75 95 LEU A N 1
ATOM 764 C CA . LEU A 1 95 ? -8.164 2.663 12.658 1.00 77.75 95 LEU A CA 1
ATOM 765 C C . LEU A 1 95 ? -7.160 3.100 11.590 1.00 77.75 95 LEU A C 1
ATOM 767 O O . LEU A 1 95 ? -6.882 2.328 10.677 1.00 77.75 95 LEU A O 1
ATOM 771 N N . GLY A 1 96 ? -6.587 4.297 11.722 1.00 79.50 96 GLY A N 1
ATOM 772 C CA . GLY A 1 96 ? -5.508 4.800 10.874 1.00 79.50 96 GLY A CA 1
ATOM 773 C C . GLY A 1 96 ? -4.264 3.919 10.965 1.00 79.50 96 GLY A C 1
ATOM 774 O O . GLY A 1 96 ? -3.792 3.425 9.946 1.00 79.50 96 GLY A O 1
ATOM 775 N N . GLY A 1 97 ? -3.802 3.621 12.183 1.00 78.62 97 GLY A N 1
ATOM 776 C CA . GLY A 1 97 ? -2.660 2.735 12.423 1.00 78.62 97 GLY A CA 1
ATOM 777 C C . GLY A 1 97 ? -2.902 1.273 12.027 1.00 78.62 97 GLY A C 1
ATOM 778 O O . GLY A 1 97 ? -1.964 0.532 11.743 1.00 78.62 97 GLY A O 1
ATOM 779 N N . TRP A 1 98 ? -4.151 0.807 12.013 1.00 75.94 98 TRP A N 1
ATOM 780 C CA . TRP A 1 98 ? -4.502 -0.513 11.487 1.00 75.94 98 TRP A CA 1
ATOM 781 C C . TRP A 1 98 ? -4.558 -0.516 9.958 1.00 75.94 98 TRP A C 1
ATOM 783 O O . TRP A 1 98 ? -4.065 -1.455 9.332 1.00 75.94 98 TRP A O 1
ATOM 793 N N . ARG A 1 99 ? -5.118 0.541 9.351 1.00 76.44 99 ARG A N 1
ATOM 794 C CA . ARG A 1 99 ? -5.134 0.725 7.896 1.00 76.44 99 ARG A CA 1
ATOM 795 C C . ARG A 1 99 ? -3.719 0.790 7.351 1.00 76.44 99 ARG A C 1
ATOM 797 O O . ARG A 1 99 ? -3.451 0.022 6.443 1.00 76.44 99 ARG A O 1
ATOM 804 N N . SER A 1 100 ? -2.826 1.587 7.945 1.00 74.38 100 SER A N 1
ATOM 805 C CA . SER A 1 100 ? -1.421 1.662 7.526 1.00 74.38 100 SER A CA 1
ATOM 806 C C . SER A 1 100 ? -0.741 0.296 7.611 1.00 74.38 100 SER A C 1
ATOM 808 O O . SER A 1 100 ? -0.214 -0.193 6.621 1.00 74.38 100 SER A O 1
ATOM 810 N N . ARG A 1 101 ? -0.864 -0.410 8.743 1.00 77.12 101 ARG A N 1
ATOM 811 C CA . ARG A 1 101 ? -0.287 -1.757 8.912 1.00 77.12 101 ARG A CA 1
ATOM 812 C C . ARG A 1 101 ? -0.792 -2.781 7.897 1.00 77.12 101 ARG A C 1
ATOM 814 O O . ARG A 1 101 ? -0.047 -3.675 7.509 1.00 77.12 101 ARG A O 1
ATOM 821 N N . LYS A 1 102 ? -2.055 -2.686 7.477 1.00 73.75 102 LYS A N 1
ATOM 822 C CA . LYS A 1 102 ? -2.637 -3.597 6.480 1.00 73.75 102 LYS A CA 1
ATOM 823 C C . LYS A 1 102 ? -2.424 -3.129 5.041 1.00 73.75 102 LYS A C 1
ATOM 825 O O . LYS A 1 102 ? -2.390 -3.979 4.158 1.00 73.75 102 LYS A O 1
ATOM 830 N N . SER A 1 103 ? -2.272 -1.828 4.806 1.00 73.50 103 SER A N 1
ATOM 831 C CA . SER A 1 103 ? -1.986 -1.258 3.491 1.00 73.50 103 SER A CA 1
ATOM 832 C C . SER A 1 103 ? -0.509 -1.323 3.138 1.00 73.50 103 SER A C 1
ATOM 834 O O . SER A 1 103 ? -0.224 -1.269 1.956 1.00 73.50 103 SER A O 1
ATOM 836 N N . ILE A 1 104 ? 0.409 -1.485 4.103 1.00 78.50 104 ILE A N 1
ATOM 837 C CA . ILE A 1 104 ? 1.849 -1.650 3.833 1.00 78.50 104 ILE A CA 1
ATOM 838 C C . ILE A 1 104 ? 2.081 -2.734 2.784 1.00 78.50 104 ILE A C 1
ATOM 840 O O . ILE A 1 104 ? 2.721 -2.445 1.793 1.00 78.50 104 ILE A O 1
ATOM 844 N N . LEU A 1 105 ? 1.480 -3.921 2.925 1.00 75.38 105 LEU A N 1
ATOM 845 C CA . LEU A 1 105 ? 1.643 -4.990 1.930 1.00 75.38 105 LEU A CA 1
ATOM 846 C C . LEU A 1 105 ? 1.127 -4.592 0.539 1.00 75.38 105 LEU A C 1
ATOM 848 O O . LEU A 1 105 ? 1.698 -4.976 -0.471 1.00 75.38 105 LEU A O 1
ATOM 852 N N . PHE A 1 106 ? 0.032 -3.833 0.472 1.00 75.06 106 PHE A N 1
ATOM 853 C CA . PHE A 1 106 ? -0.496 -3.342 -0.800 1.00 75.06 106 PHE A CA 1
ATOM 854 C C . PHE A 1 106 ? 0.406 -2.257 -1.405 1.00 75.06 106 PHE A C 1
ATOM 856 O O . PHE A 1 106 ? 0.656 -2.280 -2.603 1.00 75.06 106 PHE A O 1
ATOM 863 N N . LEU A 1 107 ? 0.916 -1.342 -0.579 1.00 75.75 107 LEU A N 1
ATOM 864 C CA . LEU A 1 107 ? 1.844 -0.291 -0.986 1.00 75.75 107 LEU A CA 1
ATOM 865 C C . LEU A 1 107 ? 3.175 -0.883 -1.450 1.00 75.75 107 LEU A C 1
ATOM 867 O O . LEU A 1 107 ? 3.637 -0.502 -2.513 1.00 75.75 107 LEU A O 1
ATOM 871 N N . THR A 1 108 ? 3.722 -1.879 -0.750 1.00 79.69 108 THR A N 1
ATOM 872 C CA . THR A 1 108 ? 4.934 -2.584 -1.188 1.00 79.69 108 THR A CA 1
ATOM 873 C C . THR A 1 108 ? 4.702 -3.314 -2.506 1.00 79.69 108 THR A C 1
ATOM 875 O O . THR A 1 108 ? 5.544 -3.238 -3.387 1.00 79.69 108 THR A O 1
ATOM 878 N N . TYR A 1 109 ? 3.543 -3.956 -2.710 1.00 75.19 109 TYR A N 1
ATOM 879 C CA . TYR A 1 109 ? 3.213 -4.551 -4.015 1.00 75.19 109 TYR A CA 1
ATOM 880 C C . TYR A 1 109 ? 3.076 -3.502 -5.127 1.00 75.19 109 TYR A C 1
ATOM 882 O O . TYR A 1 109 ? 3.478 -3.763 -6.258 1.00 75.19 109 TYR A O 1
ATOM 890 N N . MET A 1 110 ? 2.516 -2.327 -4.827 1.00 72.94 110 MET A N 1
ATOM 891 C CA . MET A 1 110 ? 2.431 -1.213 -5.775 1.00 72.94 110 MET A CA 1
ATOM 892 C C . MET A 1 110 ? 3.812 -0.632 -6.105 1.00 72.94 110 MET A C 1
ATOM 894 O O . MET A 1 110 ? 4.080 -0.340 -7.265 1.00 72.94 110 MET A O 1
ATOM 898 N N . GLU A 1 111 ? 4.694 -0.503 -5.114 1.00 80.06 111 GLU A N 1
ATOM 899 C CA . GLU A 1 111 ? 6.087 -0.077 -5.286 1.00 80.06 111 GLU A CA 1
ATOM 900 C C . GLU A 1 111 ? 6.887 -1.108 -6.091 1.00 80.06 111 GLU A C 1
ATOM 902 O O . GLU A 1 111 ? 7.585 -0.742 -7.030 1.00 80.06 111 GLU A O 1
ATOM 907 N N . GLU A 1 112 ? 6.736 -2.402 -5.798 1.00 80.25 112 GLU A N 1
ATOM 908 C CA . GLU A 1 112 ? 7.339 -3.487 -6.577 1.00 80.25 112 GLU A CA 1
ATOM 909 C C . GLU A 1 112 ? 6.828 -3.502 -8.022 1.00 80.25 112 GLU A C 1
ATOM 911 O O . GLU A 1 112 ? 7.602 -3.730 -8.952 1.00 80.25 112 GLU A O 1
ATOM 916 N N . PHE A 1 113 ? 5.532 -3.258 -8.231 1.00 76.06 113 PHE A N 1
ATOM 917 C CA . PHE A 1 113 ? 4.949 -3.149 -9.565 1.00 76.06 113 PHE A CA 1
ATOM 918 C C . PHE A 1 113 ? 5.516 -1.945 -10.326 1.00 76.06 113 PHE A C 1
ATOM 920 O O . PHE A 1 113 ? 5.977 -2.112 -11.455 1.00 76.06 113 PHE A O 1
ATOM 927 N N . ALA A 1 114 ? 5.564 -0.768 -9.697 1.00 80.38 114 ALA A N 1
ATOM 928 C CA . ALA A 1 114 ? 6.146 0.435 -10.286 1.00 80.38 114 ALA A CA 1
ATOM 929 C C . ALA A 1 114 ? 7.639 0.248 -10.604 1.00 80.38 114 ALA A C 1
ATOM 931 O O . ALA A 1 114 ? 8.086 0.576 -11.700 1.00 80.38 114 ALA A O 1
ATOM 932 N N . ALA A 1 115 ? 8.406 -0.369 -9.700 1.00 81.19 115 ALA A N 1
ATOM 933 C CA . ALA A 1 115 ? 9.816 -0.678 -9.920 1.00 81.19 115 ALA A CA 1
ATOM 934 C C . ALA A 1 115 ? 10.024 -1.666 -11.082 1.00 81.19 115 ALA A C 1
ATOM 936 O O . ALA A 1 115 ? 10.967 -1.516 -11.862 1.00 81.19 115 ALA A O 1
ATOM 937 N N . ARG A 1 116 ? 9.140 -2.664 -11.238 1.00 82.31 116 ARG A N 1
ATOM 938 C CA . ARG A 1 116 ? 9.157 -3.576 -12.396 1.00 82.31 116 ARG A CA 1
ATOM 939 C C . ARG A 1 116 ? 8.835 -2.844 -13.693 1.00 82.31 116 ARG A C 1
ATOM 941 O O . ARG A 1 116 ? 9.507 -3.090 -14.691 1.00 82.31 116 ARG A O 1
ATOM 948 N N . GLU A 1 117 ? 7.848 -1.955 -13.686 1.00 81.25 117 GLU A N 1
ATOM 949 C CA . GLU A 1 117 ? 7.503 -1.137 -14.850 1.00 81.25 117 GLU A CA 1
ATOM 950 C C . GLU A 1 117 ? 8.677 -0.233 -15.258 1.00 81.25 117 GLU A C 1
ATOM 952 O O . GLU A 1 117 ? 9.089 -0.233 -16.419 1.00 81.25 117 GLU A O 1
ATOM 957 N N . GLU A 1 118 ? 9.292 0.462 -14.298 1.00 83.25 118 GLU A N 1
ATOM 958 C CA . GLU A 1 118 ? 10.491 1.268 -14.536 1.00 83.25 118 GLU A CA 1
ATOM 959 C C . GLU A 1 118 ? 11.660 0.436 -15.069 1.00 83.25 118 GLU A C 1
ATOM 961 O O . GLU A 1 118 ? 12.354 0.868 -15.992 1.00 83.25 118 GLU A O 1
ATOM 966 N N . PHE A 1 119 ? 11.889 -0.757 -14.514 1.00 87.50 119 PHE A N 1
ATOM 967 C CA . PHE A 1 119 ? 12.932 -1.662 -14.988 1.00 87.50 119 PHE A CA 1
ATOM 968 C C . PHE A 1 119 ? 12.691 -2.079 -16.442 1.00 87.50 119 PHE A C 1
ATOM 970 O O . PHE A 1 119 ? 13.602 -1.979 -17.265 1.00 87.50 119 PHE A O 1
ATOM 977 N N . VAL A 1 120 ? 11.466 -2.492 -16.783 1.00 81.62 120 VAL A N 1
ATOM 978 C CA . VAL A 1 120 ? 11.097 -2.873 -18.154 1.00 81.62 120 VAL A CA 1
ATOM 979 C C . VAL A 1 120 ? 11.278 -1.692 -19.108 1.00 81.62 120 VAL A C 1
ATOM 981 O O . VAL A 1 120 ? 11.888 -1.854 -20.164 1.00 81.62 120 VAL A O 1
ATOM 984 N N . ASN A 1 121 ? 10.842 -0.491 -18.723 1.00 84.06 121 ASN A N 1
ATOM 985 C CA . ASN A 1 121 ? 11.020 0.717 -19.529 1.00 84.06 121 ASN A CA 1
ATOM 986 C C . ASN A 1 121 ? 12.505 1.065 -19.735 1.00 84.06 121 ASN A C 1
ATOM 988 O O . ASN A 1 121 ? 12.912 1.378 -20.856 1.00 84.06 121 ASN A O 1
ATOM 992 N N . LYS A 1 122 ? 13.344 0.942 -18.697 1.00 88.62 122 LYS A N 1
ATOM 993 C CA . LYS A 1 122 ? 14.803 1.115 -18.817 1.00 88.62 122 LYS A CA 1
ATOM 994 C C . LYS A 1 122 ? 15.415 0.101 -19.785 1.00 88.62 122 LYS A C 1
ATOM 996 O O . LYS A 1 122 ? 16.198 0.497 -20.643 1.00 88.62 122 LYS A O 1
ATOM 1001 N N . GLN A 1 123 ? 15.032 -1.175 -19.704 1.00 86.50 123 GLN A N 1
ATOM 1002 C CA . GLN A 1 123 ? 15.523 -2.205 -20.629 1.00 86.50 123 GLN A CA 1
ATOM 1003 C C . GLN A 1 123 ? 15.082 -1.946 -22.074 1.00 86.50 123 GLN A C 1
ATOM 1005 O O . GLN A 1 123 ? 15.888 -2.075 -22.994 1.00 86.50 123 GLN A O 1
ATOM 1010 N N . ILE A 1 124 ? 13.837 -1.510 -22.289 1.00 83.00 124 ILE A N 1
ATOM 1011 C CA . ILE A 1 124 ? 13.352 -1.111 -23.617 1.00 83.00 124 ILE A CA 1
ATOM 1012 C C . ILE A 1 124 ? 14.204 0.031 -24.183 1.00 83.00 124 ILE A C 1
ATOM 1014 O O . ILE A 1 124 ? 14.601 -0.035 -25.348 1.00 83.00 124 ILE A O 1
ATOM 1018 N N . ASN A 1 125 ? 14.523 1.044 -23.376 1.00 88.19 125 ASN A N 1
ATOM 1019 C CA . ASN A 1 125 ? 15.360 2.164 -23.808 1.00 88.19 125 ASN A CA 1
ATOM 1020 C C . ASN A 1 125 ? 16.784 1.713 -24.159 1.00 88.19 125 ASN A C 1
ATOM 1022 O O . ASN A 1 125 ? 17.283 2.073 -25.223 1.00 88.19 125 ASN A O 1
ATOM 1026 N N . ILE A 1 126 ? 17.405 0.857 -23.338 1.00 88.62 126 ILE A N 1
ATOM 1027 C CA . ILE A 1 126 ? 18.733 0.286 -23.628 1.00 88.62 126 ILE A CA 1
ATOM 1028 C C . ILE A 1 126 ? 18.708 -0.481 -24.955 1.00 88.62 126 ILE A C 1
ATOM 1030 O O . ILE A 1 126 ? 19.543 -0.236 -25.824 1.00 88.62 126 ILE A O 1
ATOM 1034 N N . MET A 1 127 ? 17.709 -1.342 -25.173 1.00 84.38 127 MET A N 1
ATOM 1035 C CA . MET A 1 127 ? 17.567 -2.076 -26.436 1.00 84.38 127 MET A CA 1
ATOM 1036 C C . MET A 1 127 ? 17.369 -1.142 -27.641 1.00 84.38 127 MET A C 1
ATOM 1038 O O . MET A 1 127 ? 17.872 -1.416 -28.735 1.00 84.38 127 MET A O 1
ATOM 1042 N N . GLN A 1 128 ? 16.636 -0.036 -27.475 1.00 87.69 128 GLN A N 1
ATOM 1043 C CA . GLN A 1 128 ? 16.482 0.977 -28.522 1.00 87.69 128 GLN A CA 1
ATOM 1044 C C . GLN A 1 128 ? 17.807 1.689 -28.819 1.00 87.69 128 GLN A C 1
ATOM 1046 O O . GLN A 1 128 ? 18.149 1.857 -29.990 1.00 87.69 128 GLN A O 1
ATOM 1051 N N . GLU A 1 129 ? 18.576 2.061 -27.795 1.00 87.31 129 GLU A N 1
ATOM 1052 C CA . GLU A 1 129 ? 19.901 2.671 -27.946 1.00 87.31 129 GLU A CA 1
ATOM 1053 C C . GLU A 1 129 ? 20.914 1.730 -28.606 1.00 87.31 129 GLU A C 1
ATOM 1055 O O . GLU A 1 129 ? 21.660 2.132 -29.498 1.00 87.31 129 GLU A O 1
ATOM 1060 N N . GLU A 1 130 ? 20.943 0.458 -28.218 1.00 88.19 130 GLU A N 1
ATOM 1061 C CA . GLU A 1 130 ? 21.812 -0.535 -28.851 1.00 88.19 130 GLU A CA 1
ATOM 1062 C C . GLU A 1 130 ? 21.454 -0.722 -30.323 1.00 88.19 130 GLU A C 1
ATOM 1064 O O . GLU A 1 130 ? 22.335 -0.749 -31.190 1.00 88.19 130 GLU A O 1
ATOM 1069 N N . ARG A 1 131 ? 20.154 -0.769 -30.634 1.00 86.19 131 ARG A N 1
ATOM 1070 C CA . ARG A 1 131 ? 19.668 -0.852 -32.010 1.00 86.19 131 ARG A CA 1
ATOM 1071 C C . ARG A 1 131 ? 20.049 0.381 -32.829 1.00 86.19 131 ARG A C 1
ATOM 1073 O O . ARG A 1 131 ? 20.467 0.223 -33.977 1.00 86.19 131 ARG A O 1
ATOM 1080 N N . THR A 1 132 ? 19.912 1.592 -32.285 1.00 87.56 132 THR A N 1
ATOM 1081 C CA . THR A 1 132 ? 20.299 2.822 -32.998 1.00 87.56 132 THR A CA 1
ATOM 1082 C C . THR A 1 132 ? 21.808 2.888 -33.203 1.00 87.56 132 THR A C 1
ATOM 1084 O O . THR A 1 132 ? 22.244 3.167 -34.318 1.00 87.56 132 THR A O 1
ATOM 1087 N N . ARG A 1 133 ? 22.619 2.532 -32.197 1.00 87.44 133 ARG A N 1
ATOM 1088 C CA . ARG A 1 133 ? 24.082 2.427 -32.335 1.00 87.44 133 ARG A CA 1
ATOM 1089 C C . ARG A 1 133 ? 24.483 1.393 -33.384 1.00 87.44 133 ARG A C 1
ATOM 1091 O O . ARG A 1 133 ? 25.355 1.674 -34.202 1.00 87.44 133 ARG A O 1
ATOM 1098 N N . PHE A 1 134 ? 23.846 0.221 -33.402 1.00 89.56 134 PHE A N 1
ATOM 1099 C CA . PHE A 1 134 ? 24.087 -0.799 -34.425 1.00 89.56 134 PHE A CA 1
ATOM 1100 C C . PHE A 1 134 ? 23.748 -0.280 -35.828 1.00 89.56 134 PHE A C 1
ATOM 1102 O O . PHE A 1 134 ? 24.548 -0.427 -36.753 1.00 89.56 134 PHE A O 1
ATOM 1109 N N . PHE A 1 135 ? 22.596 0.377 -35.983 1.00 86.25 135 PHE A N 1
ATOM 1110 C CA . PHE A 1 135 ? 22.195 0.971 -37.256 1.00 86.25 135 PHE A CA 1
ATOM 1111 C C . PHE A 1 135 ? 23.174 2.060 -37.712 1.00 86.25 135 PHE A C 1
ATOM 1113 O O . PHE A 1 135 ? 23.612 2.033 -38.858 1.00 86.25 135 PHE A O 1
ATOM 1120 N N . LEU A 1 136 ? 23.592 2.959 -36.817 1.00 87.56 136 LEU A N 1
ATOM 1121 C CA . LEU A 1 136 ? 24.590 3.991 -37.110 1.00 87.56 136 LEU A CA 1
ATOM 1122 C C . LEU A 1 136 ? 25.936 3.390 -37.517 1.00 87.56 136 LEU A C 1
ATOM 1124 O O . LEU A 1 136 ? 26.515 3.832 -38.503 1.00 87.56 136 LEU A O 1
ATOM 1128 N N . ARG A 1 137 ? 26.419 2.354 -36.817 1.00 89.62 137 ARG A N 1
ATOM 1129 C CA . ARG A 1 137 ? 27.651 1.639 -37.199 1.00 89.62 137 ARG A CA 1
ATOM 1130 C C . ARG A 1 137 ? 27.546 1.059 -38.602 1.00 89.62 137 ARG A C 1
ATOM 1132 O O . ARG A 1 137 ? 28.485 1.187 -39.381 1.00 89.62 137 ARG A O 1
ATOM 1139 N N . ARG A 1 138 ? 26.402 0.459 -38.933 1.00 89.69 138 ARG A N 1
ATOM 1140 C CA . ARG A 1 138 ? 26.155 -0.088 -40.265 1.00 89.69 138 ARG A CA 1
ATOM 1141 C C . ARG A 1 138 ? 26.104 1.008 -41.332 1.00 89.69 138 ARG A C 1
ATOM 1143 O O . ARG A 1 138 ? 26.756 0.861 -42.354 1.00 89.69 138 ARG A O 1
ATOM 1150 N N . VAL A 1 139 ? 25.395 2.110 -41.087 1.00 86.12 139 VAL A N 1
ATOM 1151 C CA . VAL A 1 139 ? 25.343 3.254 -42.014 1.00 86.12 139 VAL A CA 1
ATOM 1152 C C . VAL A 1 139 ? 26.733 3.862 -42.209 1.00 86.12 139 VAL A C 1
ATOM 1154 O O . VAL A 1 139 ? 27.119 4.139 -43.336 1.00 86.12 139 VAL A O 1
ATOM 1157 N N . LEU A 1 140 ? 27.518 4.025 -41.142 1.00 87.44 140 LEU A N 1
ATOM 1158 C CA . LEU A 1 140 ? 28.895 4.516 -41.235 1.00 87.44 140 LEU A CA 1
ATOM 1159 C C . LEU A 1 140 ? 29.801 3.555 -42.012 1.00 87.44 140 LEU A C 1
ATOM 1161 O O . LEU A 1 140 ? 30.642 4.020 -42.776 1.00 87.44 140 LEU A O 1
ATOM 1165 N N . ALA A 1 141 ? 29.624 2.240 -41.856 1.00 86.94 141 ALA A N 1
ATOM 1166 C CA . ALA A 1 141 ? 30.336 1.245 -42.653 1.00 86.94 141 ALA A CA 1
ATOM 1167 C C . ALA A 1 141 ? 29.943 1.330 -44.138 1.00 86.94 141 ALA A C 1
ATOM 1169 O O . ALA A 1 141 ? 30.822 1.438 -44.985 1.00 86.94 141 ALA A O 1
ATOM 1170 N N . GLU A 1 142 ? 28.645 1.399 -44.450 1.00 88.38 142 GLU A N 1
ATOM 1171 C CA . GLU A 1 142 ? 28.153 1.569 -45.824 1.00 88.38 142 GLU A CA 1
ATOM 1172 C C . GLU A 1 142 ? 28.657 2.893 -46.443 1.00 88.38 142 GLU A C 1
ATOM 1174 O O . GLU A 1 142 ? 29.110 2.908 -47.586 1.00 88.38 142 GLU A O 1
ATOM 1179 N N . ILE A 1 143 ? 28.671 4.001 -45.688 1.00 82.50 143 ILE A N 1
ATOM 1180 C CA . ILE A 1 143 ? 29.255 5.280 -46.129 1.00 82.50 143 ILE A CA 1
ATOM 1181 C C . ILE A 1 143 ? 30.760 5.135 -46.365 1.00 82.50 143 ILE A C 1
ATOM 1183 O O . ILE A 1 143 ? 31.259 5.626 -47.377 1.00 82.50 143 ILE A O 1
ATOM 1187 N N . ARG A 1 144 ? 31.492 4.466 -45.465 1.00 86.56 144 ARG A N 1
ATOM 1188 C CA . ARG A 1 144 ? 32.928 4.205 -45.631 1.00 86.56 144 ARG A CA 1
ATOM 1189 C C . ARG A 1 144 ? 33.188 3.432 -46.917 1.00 86.56 144 ARG A C 1
ATOM 1191 O O . ARG A 1 144 ? 34.067 3.822 -47.677 1.00 86.56 144 ARG A O 1
ATOM 1198 N N . ASP A 1 145 ? 32.410 2.392 -47.184 1.00 86.00 145 ASP A N 1
ATOM 1199 C CA . ASP A 1 145 ? 32.561 1.562 -48.376 1.00 86.00 145 ASP A CA 1
ATOM 1200 C C . ASP A 1 145 ? 32.249 2.356 -49.649 1.00 86.00 145 ASP A C 1
ATOM 1202 O O . ASP A 1 145 ? 33.021 2.313 -50.605 1.00 86.00 145 ASP A O 1
ATOM 1206 N N . VAL A 1 146 ? 31.197 3.183 -49.645 1.00 84.50 146 VAL A N 1
ATOM 1207 C CA . VAL A 1 146 ? 30.896 4.108 -50.752 1.00 84.50 146 VAL A CA 1
ATOM 1208 C C . VAL A 1 146 ? 32.025 5.125 -50.955 1.00 84.50 146 VAL A C 1
ATOM 1210 O O . VAL A 1 146 ? 32.381 5.438 -52.093 1.00 84.50 146 VAL A O 1
ATOM 1213 N N . VAL A 1 147 ? 32.613 5.655 -49.880 1.00 82.94 147 VAL A N 1
ATOM 1214 C CA . VAL A 1 147 ? 33.754 6.579 -49.962 1.00 82.94 147 VAL A CA 1
ATOM 1215 C C . VAL A 1 147 ? 34.983 5.872 -50.530 1.00 82.94 147 VAL A C 1
ATOM 1217 O O . VAL A 1 147 ? 35.628 6.440 -51.409 1.00 82.94 147 VAL A O 1
ATOM 1220 N N . LEU A 1 148 ? 35.276 4.642 -50.101 1.00 84.06 148 LEU A N 1
ATOM 1221 C CA . LEU A 1 148 ? 36.389 3.837 -50.612 1.00 84.06 148 LEU A CA 1
ATOM 1222 C C . LEU A 1 148 ? 36.190 3.446 -52.082 1.00 84.06 148 LEU A C 1
ATOM 1224 O O . LEU A 1 148 ? 37.129 3.562 -52.863 1.00 84.06 148 LEU A O 1
ATOM 1228 N N . MET A 1 149 ? 34.973 3.076 -52.496 1.00 83.12 149 MET A N 1
ATOM 1229 C CA . MET A 1 149 ? 34.652 2.807 -53.906 1.00 83.12 149 MET A CA 1
ATOM 1230 C C . MET A 1 149 ? 34.825 4.049 -54.792 1.00 83.12 149 MET A C 1
ATOM 1232 O O . MET A 1 149 ? 35.277 3.945 -55.930 1.00 83.12 149 MET A O 1
ATOM 1236 N N . ASN A 1 150 ? 34.499 5.237 -54.274 1.00 83.81 150 ASN A N 1
ATOM 1237 C CA . ASN A 1 150 ? 34.633 6.500 -55.006 1.00 83.81 150 ASN A CA 1
ATOM 1238 C C . ASN A 1 150 ? 36.023 7.149 -54.883 1.00 83.81 150 ASN A C 1
ATOM 1240 O O . ASN A 1 150 ? 36.322 8.094 -55.619 1.00 83.81 150 ASN A O 1
ATOM 1244 N N . LEU A 1 151 ? 36.873 6.672 -53.970 1.00 83.94 151 LEU A N 1
ATOM 1245 C CA . LEU A 1 151 ? 38.236 7.156 -53.762 1.00 83.94 151 LEU A CA 1
ATOM 1246 C C . LEU A 1 151 ? 39.092 7.105 -55.040 1.00 83.94 151 LEU A C 1
ATOM 1248 O O . LEU A 1 151 ? 39.645 8.149 -55.383 1.00 83.94 151 LEU A O 1
ATOM 1252 N N . PRO A 1 152 ? 39.174 5.987 -55.795 1.00 84.12 152 PRO A N 1
ATOM 1253 C CA . PRO A 1 152 ? 39.975 5.943 -57.020 1.00 84.12 152 PRO A CA 1
ATOM 1254 C C . PRO A 1 152 ? 39.485 6.946 -58.071 1.00 84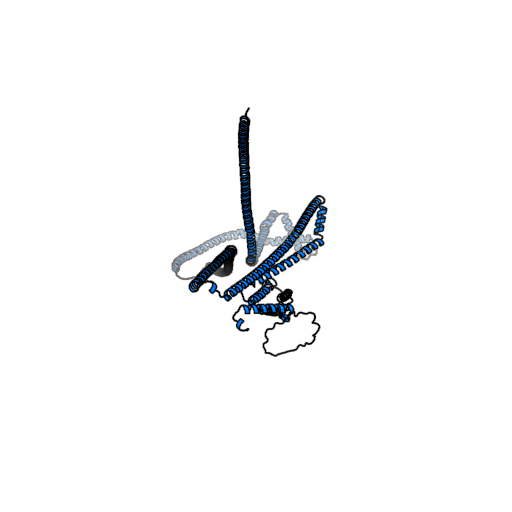.12 152 PRO A C 1
ATOM 1256 O O . PRO A 1 152 ? 40.292 7.602 -58.722 1.00 84.12 152 PRO A O 1
ATOM 1259 N N . VAL A 1 153 ? 38.168 7.149 -58.188 1.00 82.88 153 VAL A N 1
ATOM 1260 C CA . VAL A 1 153 ? 37.589 8.143 -59.107 1.00 82.88 153 VAL A CA 1
ATOM 1261 C C . VAL A 1 153 ? 37.939 9.570 -58.673 1.00 82.88 153 VAL A C 1
ATOM 1263 O O . VAL A 1 153 ? 38.250 10.412 -59.516 1.00 82.88 153 VAL A O 1
ATOM 1266 N N . LYS A 1 154 ? 37.915 9.865 -57.367 1.00 79.50 154 LYS A N 1
ATOM 1267 C CA . LYS A 1 154 ? 38.347 11.168 -56.837 1.00 79.50 154 LYS A CA 1
ATOM 1268 C C . LYS A 1 154 ? 39.841 11.406 -57.049 1.00 79.50 154 LYS A C 1
ATOM 1270 O O . LYS A 1 154 ? 40.197 12.496 -57.485 1.00 79.50 154 LYS A O 1
ATOM 1275 N N . MET A 1 155 ? 40.683 10.406 -56.791 1.00 84.19 155 MET A N 1
ATOM 1276 C CA . MET A 1 155 ? 42.129 10.488 -57.022 1.00 84.19 155 MET A CA 1
ATOM 1277 C C . MET A 1 155 ? 42.440 10.719 -58.502 1.00 84.19 155 MET A C 1
ATOM 1279 O O . MET A 1 155 ? 43.157 11.658 -58.826 1.00 84.19 155 MET A O 1
ATOM 1283 N N . ALA A 1 156 ? 41.798 9.974 -59.406 1.00 80.56 156 ALA A N 1
ATOM 1284 C CA . ALA A 1 156 ? 41.949 10.174 -60.846 1.00 80.56 156 ALA A CA 1
ATOM 1285 C C . ALA A 1 156 ? 41.526 11.586 -61.291 1.00 80.56 156 ALA A C 1
ATOM 1287 O O . ALA A 1 156 ? 42.217 12.216 -62.090 1.00 80.56 156 ALA A O 1
ATOM 1288 N N . ARG A 1 157 ? 40.425 12.126 -60.744 1.00 82.06 157 ARG A N 1
ATOM 1289 C CA . ARG A 1 157 ? 39.999 13.512 -61.013 1.00 82.06 157 ARG A CA 1
ATOM 1290 C C . ARG A 1 157 ? 41.000 14.537 -60.482 1.00 82.06 157 ARG A C 1
ATOM 1292 O O . ARG A 1 157 ? 41.249 15.524 -61.166 1.00 82.06 157 ARG A O 1
ATOM 1299 N N . LEU A 1 158 ? 41.568 14.319 -59.296 1.00 85.38 158 LEU A N 1
ATOM 1300 C CA . LEU A 1 158 ? 42.598 15.194 -58.729 1.00 85.38 158 LEU A CA 1
ATOM 1301 C C . LEU A 1 158 ? 43.865 15.181 -59.589 1.00 85.38 158 LEU A C 1
ATOM 1303 O O . LEU A 1 158 ? 44.327 16.242 -60.002 1.00 85.38 158 LEU A O 1
ATOM 1307 N N . GLU A 1 159 ? 44.359 14.005 -59.964 1.00 85.38 159 GLU A N 1
ATOM 1308 C CA . GLU A 1 159 ? 45.502 13.864 -60.871 1.00 85.38 159 GLU A CA 1
ATOM 1309 C C . GLU A 1 159 ? 45.251 14.508 -62.239 1.00 85.38 159 GLU A C 1
ATOM 1311 O O . GLU A 1 159 ? 46.144 15.128 -62.818 1.00 85.38 159 GLU A O 1
ATOM 1316 N N . GLU A 1 160 ? 44.035 14.383 -62.774 1.00 85.19 160 GLU A N 1
ATOM 1317 C CA . GLU A 1 160 ? 43.645 15.040 -64.018 1.00 85.19 160 GLU A CA 1
ATOM 1318 C C . GLU A 1 160 ? 43.608 16.567 -63.856 1.00 85.19 160 GLU A C 1
ATOM 1320 O O . GLU A 1 160 ? 44.083 17.294 -64.731 1.00 85.19 160 GLU A O 1
ATOM 1325 N N . THR A 1 161 ? 43.100 17.075 -62.729 1.00 86.62 161 THR A N 1
ATOM 1326 C CA . THR A 1 161 ? 43.105 18.517 -62.442 1.00 86.62 161 THR A CA 1
ATOM 1327 C C . THR A 1 161 ? 44.522 19.061 -62.278 1.00 86.62 161 THR A C 1
ATOM 1329 O O . THR A 1 161 ? 44.824 20.115 -62.839 1.00 86.62 161 THR A O 1
ATOM 1332 N N . GLU A 1 162 ? 45.419 18.326 -61.614 1.00 88.38 162 GLU A N 1
ATOM 1333 C CA . GLU A 1 162 ? 46.836 18.680 -61.511 1.00 88.38 162 GLU A CA 1
ATOM 1334 C C . GLU A 1 162 ? 47.523 18.664 -62.875 1.00 88.38 162 GLU A C 1
ATOM 1336 O O . GLU A 1 162 ? 48.252 19.600 -63.204 1.00 88.38 162 GLU A O 1
ATOM 1341 N N . ARG A 1 163 ? 47.272 17.639 -63.701 1.00 83.75 163 ARG A N 1
ATOM 1342 C CA . ARG A 1 163 ? 47.794 17.578 -65.074 1.00 83.75 163 ARG A CA 1
ATOM 1343 C C . ARG A 1 163 ? 47.339 18.780 -65.891 1.00 83.75 163 ARG A C 1
ATOM 1345 O O . ARG A 1 163 ? 48.181 19.473 -66.457 1.00 83.75 163 ARG A O 1
ATOM 1352 N N . ARG A 1 164 ? 46.042 19.096 -65.879 1.00 86.25 164 ARG A N 1
ATOM 1353 C CA . ARG A 1 164 ? 45.491 20.275 -66.570 1.00 86.25 164 ARG A CA 1
ATOM 1354 C C . ARG A 1 164 ? 46.072 21.582 -66.030 1.00 86.25 164 ARG A C 1
ATOM 1356 O O . ARG A 1 164 ? 46.306 22.510 -66.803 1.00 86.25 164 ARG A O 1
ATOM 1363 N N . PHE A 1 165 ? 46.316 21.677 -64.723 1.00 87.44 165 PHE A N 1
ATOM 1364 C CA . PHE A 1 165 ? 46.960 22.841 -64.119 1.00 87.44 165 PHE A CA 1
ATOM 1365 C C . PHE A 1 165 ? 48.410 22.991 -64.595 1.00 87.44 165 PHE A C 1
ATOM 1367 O O . PHE A 1 165 ? 48.782 24.070 -65.056 1.00 87.44 165 PHE A O 1
ATOM 1374 N N . ARG A 1 166 ? 49.202 21.908 -64.580 1.00 88.62 166 ARG A N 1
ATOM 1375 C CA . ARG A 1 166 ? 50.580 21.898 -65.100 1.00 88.62 166 ARG A CA 1
ATOM 1376 C C . ARG A 1 166 ? 50.622 22.237 -66.586 1.00 88.62 166 ARG A C 1
ATOM 1378 O O . ARG A 1 166 ? 51.417 23.077 -66.989 1.00 88.62 166 ARG A O 1
ATOM 1385 N N . GLU A 1 167 ? 49.733 21.666 -67.395 1.00 88.00 167 GLU A N 1
ATOM 1386 C CA . GLU A 1 167 ? 49.615 22.002 -68.818 1.00 88.00 167 GLU A CA 1
ATOM 1387 C C . GLU A 1 167 ? 49.294 23.483 -69.027 1.00 88.00 167 GLU A C 1
ATOM 1389 O O . GLU A 1 167 ? 49.941 24.145 -69.839 1.00 88.00 167 GLU A O 1
ATOM 1394 N N . ARG A 1 168 ? 48.342 24.044 -68.269 1.00 87.56 168 ARG A N 1
ATOM 1395 C CA . ARG A 1 168 ? 48.031 25.481 -68.316 1.00 87.56 168 ARG A CA 1
ATOM 1396 C C . ARG A 1 168 ? 49.218 26.335 -67.893 1.00 87.56 168 ARG A C 1
ATOM 1398 O O . ARG A 1 168 ? 49.491 27.325 -68.561 1.00 87.56 168 ARG A O 1
ATOM 1405 N N . GLN A 1 169 ? 49.940 25.952 -66.843 1.00 86.31 169 GLN A N 1
ATOM 1406 C CA . GLN A 1 169 ? 51.135 26.653 -66.379 1.00 86.31 169 GLN A CA 1
ATOM 1407 C C . GLN A 1 169 ? 52.251 26.614 -67.433 1.00 86.31 169 GLN A C 1
ATOM 1409 O O . GLN A 1 169 ? 52.824 27.652 -67.759 1.00 86.31 169 GLN A O 1
ATOM 1414 N N . CYS A 1 170 ? 52.518 25.449 -68.028 1.00 87.25 170 CYS A N 1
ATOM 1415 C CA . CYS A 1 170 ? 53.472 25.292 -69.124 1.00 87.25 170 CYS A CA 1
ATOM 1416 C C . CYS A 1 170 ? 53.057 26.102 -70.356 1.00 87.25 170 CYS A C 1
ATOM 1418 O O . CYS A 1 170 ? 53.902 26.747 -70.973 1.00 87.25 170 CYS A O 1
ATOM 1420 N N . ASN A 1 171 ? 51.768 26.123 -70.697 1.00 86.69 171 ASN A N 1
ATOM 1421 C CA . ASN A 1 171 ? 51.243 26.917 -71.805 1.00 86.69 171 ASN A CA 1
ATOM 1422 C C . ASN A 1 171 ? 51.352 28.421 -71.527 1.00 86.69 171 ASN A C 1
ATOM 1424 O O . ASN A 1 171 ? 51.776 29.165 -72.405 1.00 86.69 171 ASN A O 1
ATOM 1428 N N . LEU A 1 172 ? 51.059 28.876 -70.308 1.00 86.50 172 LEU A N 1
ATOM 1429 C CA . LEU A 1 172 ? 51.291 30.258 -69.877 1.00 86.50 172 LEU A CA 1
ATOM 1430 C C . LEU A 1 172 ? 52.770 30.626 -69.996 1.00 86.50 172 LEU A C 1
ATOM 1432 O O . LEU A 1 172 ? 53.113 31.646 -70.594 1.00 86.50 172 LEU A O 1
ATOM 1436 N N . LEU A 1 173 ? 53.662 29.772 -69.494 1.00 85.81 173 LEU A N 1
ATOM 1437 C CA . LEU A 1 173 ? 55.101 29.973 -69.624 1.00 85.81 173 LEU A CA 1
ATOM 1438 C C . LEU A 1 173 ? 55.527 30.040 -71.093 1.00 85.81 173 LEU A C 1
ATOM 1440 O O . LEU A 1 173 ? 56.277 30.936 -71.472 1.00 85.81 173 LEU A O 1
ATOM 1444 N N . LYS A 1 174 ? 55.021 29.136 -71.934 1.00 84.81 174 LYS A N 1
ATOM 1445 C CA . LYS A 1 174 ? 55.431 28.998 -73.334 1.00 84.81 174 LYS A CA 1
ATOM 1446 C C . LYS A 1 174 ? 54.863 30.066 -74.261 1.00 84.81 174 LYS A C 1
ATOM 1448 O O . LYS A 1 174 ? 55.582 30.513 -75.150 1.00 84.81 174 LYS A O 1
ATOM 1453 N N . TYR A 1 175 ? 53.604 30.452 -74.085 1.00 81.56 175 TYR A N 1
ATOM 1454 C CA . TYR A 1 175 ? 52.890 31.341 -75.006 1.00 81.56 175 TYR A CA 1
ATOM 1455 C C . TYR A 1 175 ? 52.749 32.771 -74.491 1.00 81.56 175 TYR A C 1
ATOM 1457 O O . TYR A 1 175 ? 52.569 33.676 -75.300 1.00 81.56 175 TYR A O 1
ATOM 1465 N N . VAL A 1 176 ? 52.868 32.998 -73.181 1.00 82.00 176 VAL A N 1
ATOM 1466 C CA . VAL A 1 176 ? 52.770 34.342 -72.596 1.00 82.00 176 VAL A CA 1
ATOM 1467 C C . VAL A 1 176 ? 54.130 34.792 -72.091 1.00 82.00 176 VAL A C 1
ATOM 1469 O O . VAL A 1 176 ? 54.699 35.729 -72.641 1.00 82.00 176 VAL A O 1
ATOM 1472 N N . PHE A 1 177 ? 54.708 34.105 -71.103 1.00 84.06 177 PHE A N 1
ATOM 1473 C CA . PHE A 1 177 ? 55.917 34.600 -70.439 1.00 84.06 177 PHE A CA 1
ATOM 1474 C C . PHE A 1 177 ? 57.173 34.519 -71.307 1.00 84.06 177 PHE A C 1
ATOM 1476 O O . PHE A 1 177 ? 57.963 35.459 -71.303 1.00 84.06 177 PHE A O 1
ATOM 1483 N N . LEU A 1 178 ? 57.382 33.441 -72.069 1.00 80.62 178 LEU A N 1
ATOM 1484 C CA . LEU A 1 178 ? 58.528 33.330 -72.975 1.00 80.62 178 LEU A CA 1
ATOM 1485 C C . LEU A 1 178 ? 58.453 34.369 -74.107 1.00 80.62 178 LEU A C 1
ATOM 1487 O O . LEU A 1 178 ? 59.446 35.073 -74.302 1.00 80.62 178 LEU A O 1
ATOM 1491 N N . PRO A 1 179 ? 57.317 34.550 -74.810 1.00 78.69 179 PRO A N 1
ATOM 1492 C CA . PRO A 1 179 ? 57.156 35.614 -75.790 1.00 78.69 179 PRO A CA 1
ATOM 1493 C C . PRO A 1 179 ? 57.262 37.001 -75.170 1.00 78.69 179 PRO A C 1
ATOM 1495 O O . PRO A 1 179 ? 57.985 37.826 -75.719 1.00 78.69 179 PRO A O 1
ATOM 1498 N N . TRP A 1 180 ? 56.659 37.241 -74.003 1.00 81.00 180 TRP A N 1
ATOM 1499 C CA . TRP A 1 180 ? 56.757 38.516 -73.291 1.00 81.00 180 TRP A CA 1
ATOM 1500 C C . TRP A 1 180 ? 58.197 38.837 -72.889 1.00 81.00 180 TRP A C 1
ATOM 1502 O O . TRP A 1 180 ? 58.693 39.908 -73.221 1.00 81.00 180 TRP A O 1
ATOM 1512 N N . LYS A 1 181 ? 58.927 37.883 -72.299 1.00 80.88 181 LYS A N 1
ATOM 1513 C CA . LYS A 1 181 ? 60.369 38.006 -72.035 1.00 80.88 181 LYS A CA 1
ATOM 1514 C C . LYS A 1 181 ? 61.145 38.254 -73.328 1.00 80.88 181 LYS A C 1
ATOM 1516 O O . LYS A 1 181 ? 62.066 39.063 -73.349 1.00 80.88 181 LYS A O 1
ATOM 1521 N N . SER A 1 182 ? 60.782 37.579 -74.418 1.00 71.31 182 SER A N 1
ATOM 1522 C CA . SER A 1 182 ? 61.432 37.741 -75.720 1.00 71.31 182 SER A CA 1
ATOM 1523 C C . SER A 1 182 ? 61.156 39.102 -76.373 1.00 71.31 182 SER A C 1
ATOM 1525 O O . SER A 1 182 ? 62.043 39.617 -77.052 1.00 71.31 182 SER A O 1
ATOM 1527 N N . ALA A 1 183 ? 59.975 39.684 -76.140 1.00 74.12 183 ALA A N 1
ATOM 1528 C CA . ALA A 1 183 ? 59.546 40.994 -76.620 1.00 74.12 183 ALA A CA 1
ATOM 1529 C C . ALA A 1 183 ? 60.140 42.120 -75.765 1.00 74.12 183 ALA A C 1
ATOM 1531 O O . ALA A 1 183 ? 60.711 43.054 -76.315 1.00 74.12 183 ALA A O 1
ATOM 1532 N N . ALA A 1 184 ? 60.105 41.977 -74.435 1.00 75.00 184 ALA A N 1
ATOM 1533 C CA . ALA A 1 184 ? 60.716 42.898 -73.478 1.00 75.00 184 ALA A CA 1
ATOM 1534 C C . ALA A 1 184 ? 62.240 42.958 -73.634 1.00 75.00 184 ALA A C 1
ATOM 1536 O O . ALA A 1 184 ? 62.841 44.023 -73.532 1.00 75.00 184 ALA A O 1
ATOM 1537 N N . LEU A 1 185 ? 62.880 41.816 -73.912 1.00 71.50 185 LEU A N 1
ATOM 1538 C CA . LEU A 1 185 ? 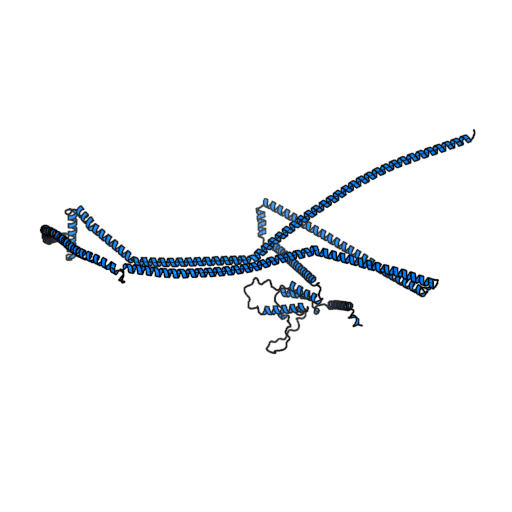64.287 41.807 -74.284 1.00 71.50 185 LEU A CA 1
ATOM 1539 C C . LEU A 1 185 ? 64.472 42.313 -75.712 1.00 71.50 185 LEU A C 1
ATOM 1541 O O . LEU A 1 185 ? 65.412 43.050 -75.924 1.00 71.50 185 LEU A O 1
ATOM 1545 N N . GLY A 1 186 ? 63.613 41.964 -76.670 1.00 69.56 186 GLY A N 1
ATOM 1546 C CA . GLY A 1 186 ? 63.750 42.306 -78.087 1.00 69.56 186 GLY A CA 1
ATOM 1547 C C . GLY A 1 186 ? 64.682 41.342 -78.849 1.00 69.56 186 GLY A C 1
ATOM 1548 O O . GLY A 1 186 ? 65.672 40.850 -78.295 1.00 69.56 186 GLY A O 1
ATOM 1549 N N . PRO A 1 187 ? 64.415 41.036 -80.135 1.00 66.19 187 PRO A N 1
ATOM 1550 C CA . PRO A 1 187 ? 65.169 40.033 -80.901 1.00 66.19 187 PRO A CA 1
ATOM 1551 C C . PRO A 1 187 ? 66.614 40.445 -81.229 1.00 66.19 187 PRO A C 1
ATOM 1553 O O . PRO A 1 187 ? 67.444 39.579 -81.487 1.00 66.19 187 PRO A O 1
ATOM 1556 N N . ARG A 1 188 ? 66.930 41.747 -81.198 1.00 64.19 188 ARG A N 1
ATOM 1557 C CA . ARG A 1 188 ? 68.270 42.306 -81.475 1.00 64.19 188 ARG A CA 1
ATOM 1558 C C . ARG A 1 188 ? 68.912 43.004 -80.273 1.00 64.19 188 ARG A C 1
ATOM 1560 O O . ARG A 1 188 ? 69.908 43.702 -80.422 1.00 64.19 188 ARG A O 1
ATOM 1567 N N . SER A 1 189 ? 68.351 42.849 -79.079 1.00 73.44 189 SER A N 1
ATOM 1568 C CA . SER A 1 189 ? 68.877 43.545 -77.906 1.00 73.44 189 SER A CA 1
ATOM 1569 C C . SER A 1 189 ? 70.244 43.046 -77.488 1.00 73.44 189 SER A C 1
ATOM 1571 O O . SER A 1 189 ? 70.501 41.840 -77.426 1.00 73.44 189 SER A O 1
ATOM 1573 N N . ARG A 1 190 ? 71.089 43.998 -77.087 1.00 74.06 190 ARG A N 1
ATOM 1574 C CA . ARG A 1 190 ? 72.425 43.754 -76.538 1.00 74.06 190 ARG A CA 1
ATOM 1575 C C . ARG A 1 190 ? 72.389 42.783 -75.347 1.00 74.06 190 ARG A C 1
ATOM 1577 O O . ARG A 1 190 ? 73.266 41.929 -75.219 1.00 74.06 190 ARG A O 1
ATOM 1584 N N . LYS A 1 191 ? 71.341 42.837 -74.511 1.00 75.19 191 LYS A N 1
ATOM 1585 C CA . LYS A 1 191 ? 71.168 41.916 -73.368 1.00 75.19 191 LYS A CA 1
ATOM 1586 C C . LYS A 1 191 ? 70.888 40.479 -73.821 1.00 75.19 191 LYS A C 1
ATOM 1588 O O . LYS A 1 191 ? 71.463 39.550 -73.265 1.00 75.19 191 LYS A O 1
ATOM 1593 N N . ARG A 1 192 ? 70.070 40.281 -74.860 1.00 75.19 192 ARG A N 1
ATOM 1594 C CA . ARG A 1 192 ? 69.778 38.945 -75.405 1.00 75.19 192 ARG A CA 1
ATOM 1595 C C . ARG A 1 192 ? 70.956 38.372 -76.189 1.00 75.19 192 ARG A C 1
ATOM 1597 O O . ARG A 1 192 ? 71.326 37.229 -75.960 1.00 75.19 192 ARG A O 1
ATOM 1604 N N . ALA A 1 193 ? 71.593 39.179 -77.036 1.00 74.38 193 ALA A N 1
ATOM 1605 C CA . ALA A 1 193 ? 72.778 38.764 -77.784 1.00 74.38 193 ALA A CA 1
ATOM 1606 C C . ALA A 1 193 ? 73.927 38.348 -76.849 1.00 74.38 193 ALA A C 1
ATOM 1608 O O . ALA A 1 193 ? 74.560 37.322 -77.084 1.00 74.38 193 ALA A O 1
ATOM 1609 N N . SER A 1 194 ? 74.148 39.087 -75.753 1.00 78.81 194 SER A N 1
ATOM 1610 C CA . SER A 1 194 ? 75.155 38.727 -74.743 1.00 78.81 194 SER A CA 1
ATOM 1611 C C . SER A 1 194 ? 74.782 37.485 -73.927 1.00 78.81 194 SER A C 1
ATOM 1613 O O . SER A 1 194 ? 75.671 36.720 -73.563 1.00 78.81 194 SER A O 1
ATOM 1615 N N . ALA A 1 195 ? 73.498 37.255 -73.638 1.00 78.38 195 ALA A N 1
ATOM 1616 C CA . ALA A 1 195 ? 73.039 36.034 -72.974 1.00 78.38 195 ALA A CA 1
ATOM 1617 C C . ALA A 1 195 ? 73.191 34.804 -73.886 1.00 78.38 195 ALA A C 1
ATOM 1619 O O . ALA A 1 195 ? 73.745 33.795 -73.460 1.00 78.38 195 ALA A O 1
ATOM 1620 N N . ASP A 1 196 ? 72.794 34.912 -75.157 1.00 77.38 196 ASP A N 1
ATOM 1621 C CA . ASP A 1 196 ? 72.958 33.844 -76.148 1.00 77.38 196 ASP A CA 1
ATOM 1622 C C . ASP A 1 196 ? 74.438 33.583 -76.461 1.00 77.38 196 ASP A C 1
ATOM 1624 O O . ASP A 1 196 ? 74.817 32.446 -76.731 1.00 77.38 196 ASP A O 1
ATOM 1628 N N . ALA A 1 197 ? 75.290 34.615 -76.461 1.00 78.31 197 ALA A N 1
ATOM 1629 C CA . ALA A 1 197 ? 76.739 34.457 -76.595 1.00 78.31 197 ALA A CA 1
ATOM 1630 C C . ALA A 1 197 ? 77.335 33.749 -75.370 1.00 78.31 197 ALA A C 1
ATOM 1632 O O . ALA A 1 197 ? 78.086 32.794 -75.540 1.00 78.31 197 ALA A O 1
ATOM 1633 N N . ARG A 1 198 ? 76.936 34.133 -74.148 1.00 82.19 198 ARG A N 1
ATOM 1634 C CA . ARG A 1 198 ? 77.347 33.451 -72.909 1.00 82.19 198 ARG A CA 1
ATOM 1635 C C . ARG A 1 198 ? 76.926 31.985 -72.893 1.00 82.19 198 ARG A C 1
ATOM 1637 O O . ARG A 1 198 ? 77.769 31.125 -72.684 1.00 82.19 198 ARG A O 1
ATOM 1644 N N . ALA A 1 199 ? 75.659 31.686 -73.180 1.00 82.50 199 ALA A N 1
ATOM 1645 C CA . ALA A 1 199 ? 75.162 30.310 -73.246 1.00 82.50 199 ALA A CA 1
ATOM 1646 C C . ALA A 1 199 ? 75.931 29.469 -74.278 1.00 82.50 199 ALA A C 1
ATOM 1648 O O . ALA A 1 199 ? 76.205 28.294 -74.053 1.00 82.50 199 ALA A O 1
ATOM 1649 N N . ARG A 1 200 ? 76.324 30.078 -75.402 1.00 80.12 200 ARG A N 1
ATOM 1650 C CA . ARG A 1 200 ? 77.145 29.416 -76.421 1.00 80.12 200 ARG A CA 1
ATOM 1651 C C . ARG A 1 200 ? 78.594 29.216 -75.987 1.00 80.12 200 ARG A C 1
ATOM 1653 O O . ARG A 1 200 ? 79.132 28.152 -76.265 1.00 80.12 200 ARG A O 1
ATOM 1660 N N . HIS A 1 201 ? 79.202 30.177 -75.296 1.00 81.62 201 HIS A N 1
ATOM 1661 C CA . HIS A 1 201 ? 80.522 29.995 -74.690 1.00 81.62 201 HIS A CA 1
ATOM 1662 C C . HIS A 1 201 ? 80.511 28.861 -73.659 1.00 81.62 201 HIS A C 1
ATOM 1664 O O . HIS A 1 201 ? 81.392 28.008 -73.692 1.00 81.62 201 HIS A O 1
ATOM 1670 N N . TYR A 1 202 ? 79.476 28.782 -72.817 1.00 83.62 202 TYR A N 1
ATOM 1671 C CA . TYR A 1 202 ? 79.295 27.658 -71.895 1.00 83.62 202 TYR A CA 1
ATOM 1672 C C . TYR A 1 202 ? 79.121 26.326 -72.628 1.00 83.62 202 TYR A C 1
ATOM 1674 O O . TYR A 1 202 ? 79.766 25.352 -72.266 1.00 83.62 202 TYR A O 1
ATOM 1682 N N . ALA A 1 203 ? 78.316 26.276 -73.692 1.00 82.81 203 ALA A N 1
ATOM 1683 C CA . ALA A 1 203 ? 78.150 25.055 -74.481 1.00 82.81 203 ALA A CA 1
ATOM 1684 C C . ALA A 1 203 ? 79.438 24.636 -75.216 1.00 82.81 203 ALA A C 1
ATOM 1686 O O . ALA A 1 203 ? 79.679 23.445 -75.392 1.00 82.81 203 ALA A O 1
ATOM 1687 N N . ALA A 1 204 ? 80.261 25.591 -75.663 1.00 82.81 204 ALA A N 1
ATOM 1688 C CA . ALA A 1 204 ? 81.570 25.306 -76.253 1.00 82.81 204 ALA A CA 1
ATOM 1689 C C . ALA A 1 204 ? 82.526 24.716 -75.207 1.00 82.81 204 ALA A C 1
ATOM 1691 O O . ALA A 1 204 ? 83.170 23.706 -75.476 1.00 82.81 204 ALA A O 1
ATOM 1692 N N . ARG A 1 205 ? 82.533 25.281 -73.993 1.00 81.75 205 ARG A N 1
ATOM 1693 C CA . ARG A 1 205 ? 83.284 24.748 -72.855 1.00 81.75 205 ARG A CA 1
ATOM 1694 C C . ARG A 1 205 ? 82.828 23.337 -72.475 1.00 81.75 205 ARG A C 1
ATOM 1696 O O . ARG A 1 205 ? 83.663 22.449 -72.426 1.00 81.75 205 ARG A O 1
ATOM 1703 N N . GLN A 1 206 ? 81.522 23.104 -72.340 1.00 83.19 206 GLN A N 1
ATOM 1704 C CA . GLN A 1 206 ? 80.965 21.774 -72.055 1.00 83.19 206 GLN A CA 1
ATOM 1705 C C . GLN A 1 206 ? 81.336 20.731 -73.114 1.00 83.19 206 GLN A C 1
ATOM 1707 O O . GLN A 1 206 ? 81.514 19.567 -72.787 1.00 83.19 206 GLN A O 1
ATOM 1712 N N . ARG A 1 207 ? 81.458 21.116 -74.391 1.00 79.38 207 ARG A N 1
ATOM 1713 C CA . ARG A 1 207 ? 81.912 20.185 -75.437 1.00 79.38 207 ARG A CA 1
ATOM 1714 C C . ARG A 1 207 ? 83.396 19.868 -75.343 1.00 79.38 207 ARG A C 1
ATOM 1716 O O . ARG A 1 207 ? 83.762 18.739 -75.629 1.00 79.38 207 ARG A O 1
ATOM 1723 N N . LEU A 1 208 ? 84.225 20.845 -74.982 1.00 81.12 208 LEU A N 1
ATOM 1724 C CA . LEU A 1 208 ? 85.646 20.613 -74.724 1.00 81.12 208 LEU A CA 1
ATOM 1725 C C . LEU A 1 208 ? 85.841 19.721 -73.494 1.00 81.12 208 LEU A C 1
ATOM 1727 O O . LEU A 1 208 ? 86.623 18.782 -73.565 1.00 81.12 208 LEU A O 1
ATOM 1731 N N . GLU A 1 209 ? 85.069 19.962 -72.430 1.00 79.81 209 GLU A N 1
ATOM 1732 C CA . GLU A 1 209 ? 85.005 19.109 -71.234 1.00 79.81 209 GLU A CA 1
ATOM 1733 C C . GLU A 1 209 ? 84.569 17.684 -71.612 1.00 79.81 209 GLU A C 1
ATOM 1735 O O . GLU A 1 209 ? 85.250 16.727 -71.274 1.00 79.81 209 GLU A O 1
ATOM 1740 N N . ALA A 1 210 ? 83.510 17.536 -72.415 1.00 78.62 210 ALA A N 1
ATOM 1741 C CA . ALA A 1 210 ? 83.009 16.231 -72.856 1.00 78.62 210 ALA A CA 1
ATOM 1742 C C . ALA A 1 210 ? 83.922 15.486 -73.849 1.00 78.62 210 ALA A C 1
ATOM 1744 O O . ALA A 1 210 ? 83.696 14.306 -74.100 1.00 78.62 210 ALA A O 1
ATOM 1745 N N . MET A 1 211 ? 84.909 16.148 -74.465 1.00 76.94 211 MET A N 1
ATOM 1746 C CA . MET A 1 211 ? 85.898 15.457 -75.301 1.00 76.94 211 MET A CA 1
ATOM 1747 C C . MET A 1 211 ? 87.009 14.801 -74.475 1.00 76.94 211 MET A C 1
ATOM 1749 O O . MET A 1 211 ? 87.745 14.008 -75.055 1.00 76.94 211 MET A O 1
ATOM 1753 N N . GLU A 1 212 ? 87.155 15.152 -73.186 1.00 68.81 212 GLU A N 1
ATOM 1754 C CA . GLU A 1 212 ? 88.128 14.597 -72.219 1.00 68.81 212 GLU A CA 1
ATOM 1755 C C . GLU A 1 212 ? 89.589 14.529 -72.724 1.00 68.81 212 GLU A C 1
ATOM 1757 O O . GLU A 1 212 ? 90.424 13.811 -72.190 1.00 68.81 212 GLU A O 1
ATOM 1762 N N . ARG A 1 213 ? 89.925 15.292 -73.774 1.00 69.62 213 ARG A N 1
ATOM 1763 C CA . ARG A 1 213 ? 91.239 15.282 -74.444 1.00 69.62 213 ARG A CA 1
ATOM 1764 C C . ARG A 1 213 ? 92.259 16.243 -73.835 1.00 69.62 213 ARG A C 1
ATOM 1766 O O . ARG A 1 213 ? 93.415 16.218 -74.246 1.00 69.62 213 ARG A O 1
ATOM 1773 N N . PHE A 1 214 ? 91.830 17.127 -72.938 1.00 70.62 214 PHE A N 1
ATOM 1774 C CA . PHE A 1 214 ? 92.655 18.201 -72.391 1.00 70.62 214 PHE A CA 1
ATOM 1775 C C . PHE A 1 214 ? 92.449 18.300 -70.877 1.00 70.62 214 PHE A C 1
ATOM 1777 O O . PHE A 1 214 ? 91.325 18.538 -70.437 1.00 70.62 214 PHE A O 1
ATOM 1784 N N . ASP A 1 215 ? 93.528 18.188 -70.099 1.00 66.12 215 ASP A N 1
ATOM 1785 C CA . ASP A 1 215 ? 93.480 18.233 -68.625 1.00 66.12 215 ASP A CA 1
ATOM 1786 C C . ASP A 1 215 ? 93.224 19.649 -68.068 1.00 66.12 215 ASP A C 1
ATOM 1788 O O . ASP A 1 215 ? 92.756 19.817 -66.943 1.00 66.12 215 ASP A O 1
ATOM 1792 N N . LEU A 1 216 ? 93.489 20.692 -68.865 1.00 73.75 216 LEU A N 1
ATOM 1793 C CA . LEU A 1 216 ? 93.257 22.097 -68.517 1.00 73.75 216 LEU A CA 1
ATOM 1794 C C . LEU A 1 216 ? 92.655 22.846 -69.712 1.00 73.75 216 LEU A C 1
ATOM 1796 O O . LEU A 1 216 ? 93.290 23.011 -70.751 1.00 73.75 216 LEU A O 1
ATOM 1800 N N . ILE A 1 217 ? 91.416 23.323 -69.561 1.00 78.44 217 ILE A N 1
ATOM 1801 C CA . ILE A 1 217 ? 90.694 24.057 -70.610 1.00 78.44 217 ILE A CA 1
ATOM 1802 C C . ILE A 1 217 ? 90.918 25.558 -70.423 1.00 78.44 217 ILE A C 1
ATOM 1804 O O . ILE A 1 217 ? 90.347 26.177 -69.520 1.00 78.44 217 ILE A O 1
ATOM 1808 N N . THR A 1 218 ? 91.730 26.157 -71.295 1.00 81.75 218 THR A N 1
ATOM 1809 C CA . THR A 1 218 ? 91.985 27.604 -71.285 1.00 81.75 218 THR A CA 1
ATOM 1810 C C . THR A 1 218 ? 90.858 28.387 -71.964 1.00 81.75 218 THR A C 1
ATOM 1812 O O . THR A 1 218 ? 90.075 27.871 -72.768 1.00 81.75 218 THR A O 1
ATOM 1815 N N . GLN A 1 219 ? 90.753 29.676 -71.637 1.00 78.50 219 GLN A N 1
ATOM 1816 C CA . GLN A 1 219 ? 89.703 30.548 -72.170 1.00 78.50 219 GLN A CA 1
ATOM 1817 C C . GLN A 1 219 ? 89.840 30.782 -73.686 1.00 78.50 219 GLN A C 1
ATOM 1819 O O . GLN A 1 219 ? 88.828 30.934 -74.374 1.00 78.50 219 GLN A O 1
ATOM 1824 N N . GLU A 1 220 ? 91.066 30.747 -74.211 1.00 81.69 220 GLU A N 1
ATOM 1825 C CA . GLU A 1 220 ? 91.357 30.867 -75.644 1.00 81.69 220 GLU A CA 1
ATOM 1826 C C . GLU A 1 220 ? 90.847 29.649 -76.422 1.00 81.69 220 GLU A C 1
ATOM 1828 O O . GLU A 1 220 ? 90.163 29.812 -77.432 1.00 81.69 220 GLU A O 1
ATOM 1833 N N . MET A 1 221 ? 91.029 28.436 -75.887 1.00 78.81 221 MET A N 1
ATOM 1834 C CA . MET A 1 221 ? 90.502 27.205 -76.494 1.00 78.81 221 MET A CA 1
ATOM 1835 C C . MET A 1 221 ? 88.971 27.215 -76.583 1.00 78.81 221 MET A C 1
ATOM 1837 O O . MET A 1 221 ? 88.390 26.850 -77.608 1.00 78.81 221 MET A O 1
ATOM 1841 N N . VAL A 1 222 ? 88.293 27.688 -75.530 1.00 81.81 222 VAL A N 1
ATOM 1842 C CA . VAL A 1 222 ? 86.828 27.853 -75.534 1.00 81.81 222 VAL A CA 1
ATOM 1843 C C . VAL A 1 222 ? 86.393 28.891 -76.571 1.00 81.81 222 VAL A C 1
ATOM 1845 O O . VAL A 1 222 ? 85.335 28.738 -77.190 1.00 81.81 222 VAL A O 1
ATOM 1848 N N . HIS A 1 223 ? 87.178 29.952 -76.770 1.00 83.56 223 HIS A N 1
ATOM 1849 C CA . HIS A 1 223 ? 86.888 30.975 -77.770 1.00 83.56 223 HIS A CA 1
ATOM 1850 C C . HIS A 1 223 ? 87.059 30.443 -79.201 1.00 83.56 223 HIS A C 1
ATOM 1852 O O . HIS A 1 223 ? 86.178 30.658 -80.036 1.00 83.56 223 HIS A O 1
ATOM 1858 N N . GLU A 1 224 ? 88.117 29.682 -79.479 1.00 83.62 224 GLU A N 1
ATOM 1859 C CA . GLU A 1 224 ? 88.317 29.050 -80.786 1.00 83.62 224 GLU A CA 1
ATOM 1860 C C . GLU A 1 224 ? 87.222 28.034 -81.121 1.00 83.62 224 GLU A C 1
ATOM 1862 O O . GLU A 1 224 ? 86.669 28.057 -82.224 1.00 83.62 224 GLU A O 1
ATOM 1867 N N . GLU A 1 225 ? 86.846 27.170 -80.175 1.00 82.25 225 GLU A N 1
ATOM 1868 C CA . GLU A 1 225 ? 85.741 26.230 -80.390 1.00 82.25 225 GLU A CA 1
ATOM 1869 C C . GLU A 1 225 ? 84.397 26.944 -80.553 1.00 82.25 225 GLU A C 1
ATOM 1871 O O . GLU A 1 225 ? 83.552 26.519 -81.345 1.00 82.25 225 GLU A O 1
ATOM 1876 N N . PHE A 1 226 ? 84.199 28.076 -79.877 1.00 83.62 226 PHE A N 1
ATOM 1877 C CA . PHE A 1 226 ? 83.040 28.931 -80.111 1.00 83.62 226 PHE A CA 1
ATOM 1878 C C . PHE A 1 226 ? 83.022 29.505 -81.542 1.00 83.62 226 PHE A C 1
ATOM 1880 O O . PHE A 1 226 ? 81.965 29.512 -82.183 1.00 83.62 226 PHE A O 1
ATOM 1887 N N . LEU A 1 227 ? 84.167 29.945 -82.079 1.00 84.00 227 LEU A N 1
ATOM 1888 C CA . LEU A 1 227 ? 84.275 30.426 -83.464 1.00 84.00 227 LEU A CA 1
ATOM 1889 C C . LEU A 1 227 ? 84.028 29.300 -84.478 1.00 84.00 227 LEU A C 1
ATOM 1891 O O . LEU A 1 227 ? 83.234 29.477 -85.409 1.00 84.00 227 LEU A O 1
ATOM 1895 N N . LYS A 1 228 ? 84.616 28.117 -84.263 1.00 83.19 228 LYS A N 1
ATOM 1896 C CA . LYS A 1 228 ? 84.375 26.928 -85.097 1.00 83.19 228 LYS A CA 1
ATOM 1897 C C . LYS A 1 228 ? 82.901 26.512 -85.070 1.00 83.19 228 LYS A C 1
ATOM 1899 O O . LYS A 1 228 ? 82.331 26.230 -86.126 1.00 83.19 228 LYS A O 1
ATOM 1904 N N . ASP A 1 229 ? 82.248 26.525 -83.905 1.00 79.75 229 ASP A N 1
ATOM 1905 C CA . ASP A 1 229 ? 80.812 26.234 -83.772 1.00 79.75 229 ASP A CA 1
ATOM 1906 C C . ASP A 1 229 ? 79.950 27.282 -84.497 1.00 79.75 229 ASP A C 1
ATOM 1908 O O . ASP A 1 229 ? 78.979 26.925 -85.166 1.00 79.75 229 ASP A O 1
ATOM 1912 N N . ASN A 1 230 ? 80.315 28.568 -84.460 1.00 78.56 230 ASN A N 1
ATOM 1913 C CA . ASN A 1 230 ? 79.597 29.599 -85.218 1.00 78.56 230 ASN A CA 1
ATOM 1914 C C . ASN A 1 230 ? 79.679 29.355 -86.731 1.00 78.56 230 ASN A C 1
ATOM 1916 O O . ASN A 1 230 ? 78.648 29.397 -87.406 1.00 78.56 230 ASN A O 1
ATOM 1920 N N . ILE A 1 231 ? 80.863 29.036 -87.260 1.00 80.31 231 ILE A N 1
ATOM 1921 C CA . ILE A 1 231 ? 81.042 28.738 -88.689 1.00 80.31 231 ILE A CA 1
ATOM 1922 C C . ILE A 1 231 ? 80.262 27.475 -89.074 1.00 80.31 231 ILE A C 1
ATOM 1924 O O . ILE A 1 231 ? 79.502 27.491 -90.048 1.00 80.31 231 ILE A O 1
ATOM 1928 N N . ARG A 1 232 ? 80.367 26.399 -88.278 1.00 80.56 232 ARG A N 1
ATOM 1929 C CA . ARG A 1 232 ? 79.600 25.159 -88.488 1.00 80.56 232 ARG A CA 1
ATOM 1930 C C . ARG A 1 232 ? 78.100 25.437 -88.505 1.00 80.56 232 ARG A C 1
ATOM 1932 O O . ARG A 1 232 ? 77.410 24.969 -89.403 1.00 80.56 232 ARG A O 1
ATOM 1939 N N . ARG A 1 233 ? 77.586 26.239 -87.570 1.00 74.56 233 ARG A N 1
ATOM 1940 C CA . ARG A 1 233 ? 76.158 26.591 -87.492 1.00 74.56 233 ARG A CA 1
ATOM 1941 C C . ARG A 1 233 ? 75.678 27.458 -88.644 1.00 74.56 233 ARG A C 1
ATOM 1943 O O . ARG A 1 233 ? 74.553 27.267 -89.098 1.00 74.56 233 ARG A O 1
ATOM 1950 N N . ILE A 1 234 ? 76.484 28.409 -89.113 1.00 77.50 234 ILE A N 1
ATOM 1951 C CA . ILE A 1 234 ? 76.136 29.209 -90.295 1.00 77.50 234 ILE A CA 1
ATOM 1952 C C . ILE A 1 234 ? 76.034 28.285 -91.512 1.00 77.50 234 ILE A C 1
ATOM 1954 O O . ILE A 1 234 ? 75.031 28.319 -92.225 1.00 77.50 234 ILE A O 1
ATOM 1958 N N . ARG A 1 235 ? 77.010 27.387 -91.691 1.00 79.75 235 ARG A N 1
ATOM 1959 C CA . ARG A 1 235 ? 77.042 26.444 -92.814 1.00 79.75 235 ARG A CA 1
ATOM 1960 C C . ARG A 1 235 ? 75.911 25.413 -92.754 1.00 79.75 235 ARG A C 1
ATOM 1962 O O . ARG A 1 235 ? 75.287 25.157 -93.776 1.00 79.75 235 ARG A O 1
ATOM 1969 N N . THR A 1 236 ? 75.574 24.881 -91.576 1.00 77.12 236 THR A N 1
ATOM 1970 C CA . THR A 1 236 ? 74.451 23.933 -91.415 1.00 77.12 236 THR A CA 1
ATOM 1971 C C . THR A 1 236 ? 73.083 24.598 -91.537 1.00 77.12 236 THR A C 1
ATOM 1973 O O . THR A 1 236 ? 72.134 23.971 -92.004 1.00 77.12 236 THR A O 1
ATOM 1976 N N . ARG A 1 237 ? 72.948 25.874 -91.155 1.00 76.19 237 ARG A N 1
ATOM 1977 C CA . ARG A 1 237 ? 71.685 26.615 -91.299 1.00 76.19 237 ARG A CA 1
ATOM 1978 C C . ARG A 1 237 ? 71.475 27.191 -92.693 1.00 76.19 237 ARG A C 1
ATOM 1980 O O . ARG A 1 237 ? 70.333 27.500 -93.025 1.00 76.19 237 ARG A O 1
ATOM 1987 N N . HIS A 1 238 ? 72.521 27.312 -93.508 1.00 78.94 238 HIS A N 1
ATOM 1988 C CA . HIS A 1 238 ? 72.414 27.853 -94.861 1.00 78.94 238 HIS A CA 1
ATOM 1989 C C . HIS A 1 238 ? 71.447 27.046 -95.759 1.00 78.94 238 HIS A C 1
ATOM 1991 O O . HIS A 1 238 ? 70.522 27.661 -96.295 1.00 78.94 238 HIS A O 1
ATOM 1997 N N . PRO A 1 239 ? 71.534 25.699 -95.865 1.00 78.62 239 PRO A N 1
ATOM 1998 C CA . PRO A 1 239 ? 70.563 24.903 -96.618 1.00 78.62 239 PRO A CA 1
ATOM 1999 C C . PRO A 1 239 ? 69.135 25.111 -96.119 1.00 78.62 239 PRO A C 1
ATOM 2001 O O . PRO A 1 239 ? 68.237 25.364 -96.911 1.00 78.62 239 PRO A O 1
ATOM 2004 N N . MET A 1 240 ? 68.932 25.100 -94.797 1.00 75.06 240 MET A N 1
ATOM 2005 C CA . MET A 1 240 ? 67.621 25.332 -94.181 1.00 75.06 240 MET A CA 1
ATOM 2006 C C . MET A 1 240 ? 67.068 26.730 -94.463 1.00 75.06 240 MET A C 1
ATOM 2008 O O . MET A 1 240 ? 65.863 26.889 -94.636 1.00 75.06 240 MET A O 1
ATOM 2012 N N . HIS A 1 241 ? 67.919 27.753 -94.519 1.00 77.38 241 HIS A N 1
ATOM 2013 C CA . HIS A 1 241 ? 67.502 29.107 -94.865 1.00 77.38 241 HIS A CA 1
ATOM 2014 C C . HIS A 1 241 ? 67.036 29.192 -96.326 1.00 77.38 241 HIS A C 1
ATOM 2016 O O . HIS A 1 241 ? 65.991 29.784 -96.603 1.00 77.38 241 HIS A O 1
ATOM 2022 N N . VAL A 1 242 ? 67.763 28.551 -97.246 1.00 78.19 242 VAL A N 1
ATOM 2023 C CA . VAL A 1 242 ? 67.371 28.435 -98.660 1.00 78.19 242 VAL A CA 1
ATOM 2024 C C . VAL A 1 242 ? 66.063 27.650 -98.793 1.00 78.19 242 VAL A C 1
ATOM 2026 O O . VAL A 1 242 ? 65.125 28.134 -99.424 1.00 78.19 242 VAL A O 1
ATOM 2029 N N . LEU A 1 243 ? 65.944 26.509 -98.106 1.00 76.12 243 LEU A N 1
ATOM 2030 C CA . LEU A 1 243 ? 64.737 25.678 -98.073 1.00 76.12 243 LEU A CA 1
ATOM 2031 C C . LEU A 1 243 ? 63.534 26.456 -97.522 1.00 76.12 243 LEU A C 1
ATOM 2033 O O . LEU A 1 243 ? 62.453 26.437 -98.097 1.00 76.12 243 LEU A O 1
ATOM 2037 N N . LYS A 1 244 ? 63.717 27.198 -96.424 1.00 77.44 244 LYS A N 1
ATOM 2038 C CA . LYS A 1 244 ? 62.664 28.017 -95.809 1.00 77.44 244 LYS A CA 1
ATOM 2039 C C . LYS A 1 244 ? 62.191 29.121 -96.749 1.00 77.44 244 LYS A C 1
ATOM 2041 O O . LYS A 1 244 ? 60.992 29.402 -96.780 1.00 77.44 244 LYS A O 1
ATOM 2046 N N . ARG A 1 245 ? 63.107 29.734 -97.507 1.00 75.19 245 ARG A N 1
ATOM 2047 C CA . ARG A 1 245 ? 62.778 30.742 -98.523 1.00 75.19 245 ARG A CA 1
ATOM 2048 C C . ARG A 1 245 ? 62.025 30.111 -99.697 1.00 75.19 245 ARG A C 1
ATOM 2050 O O . ARG A 1 245 ? 61.002 30.658 -100.098 1.00 75.19 245 ARG A O 1
ATOM 2057 N N . TYR A 1 246 ? 62.452 28.933 -100.152 1.00 74.56 246 TYR A N 1
ATOM 2058 C CA . TYR A 1 246 ? 61.747 28.139 -101.161 1.00 74.56 246 TYR A CA 1
ATOM 2059 C C . TYR A 1 246 ? 60.327 27.759 -100.712 1.00 74.56 246 TYR A C 1
ATOM 2061 O O . TYR A 1 246 ? 59.368 28.046 -101.417 1.00 74.56 246 TYR A O 1
ATOM 2069 N N . PHE A 1 247 ? 60.148 27.216 -99.504 1.00 74.12 247 PHE A N 1
ATOM 2070 C CA . PHE A 1 247 ? 58.826 26.861 -98.976 1.00 74.12 247 PHE A CA 1
ATOM 2071 C C . PHE A 1 247 ? 57.943 28.074 -98.678 1.00 74.12 247 PHE A C 1
ATOM 2073 O O . PHE A 1 247 ? 56.728 27.970 -98.802 1.00 74.12 247 PHE A O 1
ATOM 2080 N N . HIS A 1 248 ? 58.505 29.230 -98.308 1.00 76.06 248 HIS A N 1
ATOM 2081 C CA . HIS A 1 248 ? 57.716 30.463 -98.204 1.00 76.06 248 HIS A CA 1
ATOM 2082 C C . HIS A 1 248 ? 57.166 30.891 -99.565 1.00 76.06 248 HIS A C 1
ATOM 2084 O O . HIS A 1 248 ? 55.986 31.227 -99.659 1.00 76.06 248 HIS A O 1
ATOM 2090 N N . LEU A 1 249 ? 57.993 30.826 -100.610 1.00 74.81 249 LEU A N 1
ATOM 2091 C CA . LEU A 1 249 ? 57.566 31.103 -101.980 1.00 74.81 249 LEU A CA 1
ATOM 2092 C C . LEU A 1 249 ? 56.540 30.071 -102.460 1.00 74.81 249 LEU A C 1
ATOM 2094 O O . LEU A 1 249 ? 55.485 30.452 -102.951 1.00 74.81 249 LEU A O 1
ATOM 2098 N N . MET A 1 250 ? 56.780 28.780 -102.229 1.00 73.31 250 MET A N 1
ATOM 2099 C CA . MET A 1 250 ? 55.856 27.707 -102.606 1.00 73.31 250 MET A CA 1
ATOM 2100 C C . MET A 1 250 ? 54.524 27.802 -101.843 1.00 73.31 250 MET A C 1
ATOM 2102 O O . MET A 1 250 ? 53.455 27.633 -102.428 1.00 73.31 250 MET A O 1
ATOM 2106 N N . LYS A 1 251 ? 54.552 28.179 -100.558 1.00 75.25 251 LYS A N 1
ATOM 2107 C CA . LYS A 1 251 ? 53.340 28.451 -99.778 1.00 75.25 251 LYS A CA 1
ATOM 2108 C C . LYS A 1 251 ? 52.547 29.619 -100.367 1.00 75.25 251 LYS A C 1
ATOM 2110 O O . LYS A 1 251 ? 51.336 29.500 -100.521 1.00 75.25 251 LYS A O 1
ATOM 2115 N N . GLY A 1 252 ? 53.218 30.733 -100.663 1.00 72.50 252 GLY A N 1
ATOM 2116 C CA . GLY A 1 252 ? 52.575 31.946 -101.170 1.00 72.50 252 GLY A CA 1
ATOM 2117 C C . GLY A 1 252 ? 52.015 31.789 -102.583 1.00 72.50 252 GLY A C 1
ATOM 2118 O O . GLY A 1 252 ? 50.885 32.193 -102.832 1.00 72.50 252 GLY A O 1
ATOM 2119 N N . ILE A 1 253 ? 52.786 31.176 -103.483 1.00 75.94 253 ILE A N 1
ATOM 2120 C CA . ILE A 1 253 ? 52.470 31.101 -104.916 1.00 75.94 253 ILE A CA 1
ATOM 2121 C C . ILE A 1 253 ? 51.597 29.884 -105.247 1.00 75.94 253 ILE A C 1
ATOM 2123 O O . ILE A 1 253 ? 50.707 29.991 -106.080 1.00 75.94 253 ILE A O 1
ATOM 2127 N N . VAL A 1 254 ? 51.821 28.733 -104.603 1.00 72.69 254 VAL A N 1
ATOM 2128 C CA . VAL A 1 254 ? 51.187 27.461 -104.998 1.00 72.69 254 VAL A CA 1
ATOM 2129 C C . VAL A 1 254 ? 50.145 27.006 -103.980 1.00 72.69 254 VAL A C 1
ATOM 2131 O O . VAL A 1 254 ? 48.996 26.746 -104.332 1.00 72.69 254 VAL A O 1
ATOM 2134 N N . PHE A 1 255 ? 50.517 26.924 -102.700 1.00 73.62 255 PHE A N 1
ATOM 2135 C CA . PHE A 1 255 ? 49.664 26.281 -101.696 1.00 73.62 255 PHE A CA 1
ATOM 2136 C C . PHE A 1 255 ? 48.431 27.108 -101.320 1.00 73.62 255 PHE A C 1
ATOM 2138 O O . PHE A 1 255 ? 47.346 26.552 -101.177 1.00 73.62 255 PHE A O 1
ATOM 2145 N N . VAL A 1 256 ? 48.570 28.427 -101.141 1.00 76.44 256 VAL A N 1
ATOM 2146 C CA . VAL A 1 256 ? 47.432 29.286 -100.766 1.00 76.44 256 VAL A CA 1
ATOM 2147 C C . VAL A 1 256 ? 46.340 29.293 -101.854 1.00 76.44 256 VAL A C 1
ATOM 2149 O O . VAL A 1 256 ? 45.179 29.082 -101.494 1.00 76.44 256 VAL A O 1
ATOM 2152 N N . PRO A 1 257 ? 46.659 29.440 -103.158 1.00 75.38 257 PRO A N 1
ATOM 2153 C CA . PRO A 1 257 ? 45.665 29.284 -104.224 1.00 75.38 257 PRO A CA 1
ATOM 2154 C C . PRO A 1 257 ? 45.062 27.874 -104.295 1.00 75.38 257 PRO A C 1
ATOM 2156 O O . PRO A 1 257 ? 43.842 27.737 -104.374 1.00 75.38 257 PRO A O 1
ATOM 2159 N N . LEU A 1 258 ? 45.888 26.824 -104.194 1.00 76.75 258 LEU A N 1
ATOM 2160 C CA . LEU A 1 258 ? 45.423 25.433 -104.229 1.00 76.75 258 LEU A CA 1
ATOM 2161 C C . LEU A 1 258 ? 44.450 25.124 -103.087 1.00 76.75 258 LEU A C 1
ATOM 2163 O O . LEU A 1 258 ? 43.399 24.534 -103.320 1.00 76.75 258 LEU A O 1
ATOM 2167 N N . LYS A 1 259 ? 44.770 25.551 -101.861 1.00 77.56 259 LYS A N 1
ATOM 2168 C CA . LYS A 1 259 ? 43.913 25.339 -100.692 1.00 77.56 259 LYS A CA 1
ATOM 2169 C C . LYS A 1 259 ? 42.563 26.033 -100.860 1.00 77.56 259 LYS A C 1
ATOM 2171 O O . LYS A 1 259 ? 41.540 25.427 -100.573 1.00 77.56 259 LYS A O 1
ATOM 2176 N N . ARG A 1 260 ? 42.546 27.258 -101.395 1.00 77.50 260 ARG A N 1
ATOM 2177 C CA . ARG A 1 260 ? 41.296 27.978 -101.678 1.00 77.50 260 ARG A CA 1
ATOM 2178 C C . ARG A 1 260 ? 40.429 27.220 -102.692 1.00 77.50 260 ARG A C 1
ATOM 2180 O O . ARG A 1 260 ? 39.223 27.122 -102.496 1.00 77.50 260 ARG A O 1
ATOM 2187 N N . ASN A 1 261 ? 41.042 26.633 -103.720 1.00 77.75 261 ASN A N 1
ATOM 2188 C CA . ASN A 1 261 ? 40.336 25.799 -104.697 1.00 77.75 261 ASN A CA 1
ATOM 2189 C C . ASN A 1 261 ? 39.855 24.467 -104.094 1.00 77.75 261 ASN A C 1
ATOM 2191 O O . ASN A 1 261 ? 38.740 24.040 -104.385 1.00 77.75 261 ASN A O 1
ATOM 2195 N N . MET A 1 262 ? 40.647 23.836 -103.220 1.00 76.94 262 MET A N 1
ATOM 2196 C CA . MET A 1 262 ? 40.224 22.640 -102.484 1.00 76.94 262 MET A CA 1
ATOM 2197 C C . MET A 1 262 ? 39.055 22.928 -101.546 1.00 76.94 262 MET A C 1
ATOM 2199 O O . MET A 1 262 ? 38.113 22.149 -101.518 1.00 76.94 262 MET A O 1
ATOM 2203 N N . ASP A 1 263 ? 39.068 24.045 -100.819 1.00 77.06 263 ASP A N 1
ATOM 2204 C CA . ASP A 1 263 ? 37.971 24.417 -99.921 1.00 77.06 263 ASP A CA 1
ATOM 2205 C C . ASP A 1 263 ? 36.666 24.646 -100.714 1.00 77.06 263 ASP A C 1
ATOM 2207 O O . ASP A 1 263 ? 35.592 24.221 -100.286 1.00 77.06 263 ASP A O 1
ATOM 2211 N N . VAL A 1 264 ? 36.753 25.236 -101.916 1.00 78.56 264 VAL A N 1
ATOM 2212 C CA . VAL A 1 264 ? 35.615 25.352 -102.849 1.00 78.56 264 VAL A CA 1
ATOM 2213 C C . VAL A 1 264 ? 35.138 23.975 -103.327 1.00 78.56 264 VAL A C 1
ATOM 2215 O O . VAL A 1 264 ? 33.931 23.726 -103.353 1.00 78.56 264 VAL A O 1
ATOM 2218 N N . ALA A 1 265 ? 36.058 23.064 -103.656 1.00 79.62 265 ALA A N 1
ATOM 2219 C CA . ALA A 1 265 ? 35.727 21.704 -104.078 1.00 79.62 265 ALA A CA 1
ATOM 2220 C C . ALA A 1 265 ? 35.071 20.885 -102.951 1.00 79.62 265 ALA A C 1
ATOM 2222 O O . ALA A 1 265 ? 34.036 20.265 -103.174 1.00 79.62 265 ALA A O 1
ATOM 2223 N N . ILE A 1 266 ? 35.600 20.954 -101.726 1.00 79.19 266 ILE A N 1
ATOM 2224 C CA . ILE A 1 266 ? 35.037 20.292 -100.539 1.00 79.19 266 ILE A CA 1
ATOM 2225 C C . ILE A 1 266 ? 33.643 20.849 -100.233 1.00 79.19 266 ILE A C 1
ATOM 2227 O O . ILE A 1 266 ? 32.715 20.085 -99.975 1.00 79.19 266 ILE A O 1
ATOM 2231 N N . ALA A 1 267 ? 33.453 22.171 -100.311 1.00 74.81 267 ALA A N 1
ATOM 2232 C CA . ALA A 1 267 ? 32.139 22.780 -100.119 1.00 74.81 267 ALA A CA 1
ATOM 2233 C C . ALA A 1 267 ? 31.126 22.322 -101.184 1.00 74.81 267 ALA A C 1
ATOM 2235 O O . ALA A 1 267 ? 29.954 22.093 -100.868 1.00 74.81 267 ALA A O 1
ATOM 2236 N N . HIS A 1 268 ? 31.562 22.163 -102.436 1.00 83.06 268 HIS A N 1
ATOM 2237 C CA . HIS A 1 268 ? 30.737 21.608 -103.506 1.00 83.06 268 HIS A CA 1
ATOM 2238 C C . HIS A 1 268 ? 30.391 20.130 -103.254 1.00 83.06 268 HIS A C 1
ATOM 2240 O O . HIS A 1 268 ? 29.220 19.756 -103.353 1.00 83.06 268 HIS A O 1
ATOM 2246 N N . ASP A 1 269 ? 31.366 19.308 -102.860 1.00 79.69 269 ASP A N 1
ATOM 2247 C CA . ASP A 1 269 ? 31.157 17.893 -102.539 1.00 79.69 269 ASP A CA 1
ATOM 2248 C C . ASP A 1 269 ? 30.229 17.703 -101.344 1.00 79.69 269 ASP A C 1
ATOM 2250 O O . ASP A 1 269 ? 29.316 16.883 -101.409 1.00 79.69 269 ASP A O 1
ATOM 2254 N N . HIS A 1 270 ? 30.371 18.513 -100.294 1.00 75.25 270 HIS A N 1
ATOM 2255 C CA . HIS A 1 270 ? 29.451 18.499 -99.160 1.00 75.25 270 HIS A CA 1
ATOM 2256 C C . HIS A 1 270 ? 28.020 18.823 -99.601 1.00 75.25 270 HIS A C 1
ATOM 2258 O O . HIS A 1 270 ? 27.095 18.113 -99.215 1.00 75.25 270 HIS A O 1
ATOM 2264 N N . ARG A 1 271 ? 27.811 19.832 -100.462 1.00 77.31 271 ARG A N 1
ATOM 2265 C CA . ARG A 1 271 ? 26.471 20.123 -101.010 1.00 77.31 271 ARG A CA 1
ATOM 2266 C C . ARG A 1 271 ? 25.927 18.965 -101.846 1.00 77.31 271 ARG A C 1
ATOM 2268 O O . ARG A 1 271 ? 24.750 18.636 -101.726 1.00 77.31 271 ARG A O 1
ATOM 2275 N N . LYS A 1 272 ? 26.758 18.334 -102.681 1.00 83.88 272 LYS A N 1
ATOM 2276 C CA . LYS A 1 272 ? 26.364 17.185 -103.517 1.00 83.88 272 LYS A CA 1
ATOM 2277 C C . LYS A 1 272 ? 26.048 15.945 -102.683 1.00 83.88 272 LYS A C 1
ATOM 2279 O O . LYS A 1 272 ? 25.055 15.279 -102.964 1.00 83.88 272 LYS A O 1
ATOM 2284 N N . ALA A 1 273 ? 26.857 15.642 -101.673 1.00 74.44 273 ALA A N 1
ATOM 2285 C CA . ALA A 1 273 ? 26.640 14.535 -100.750 1.00 74.44 273 ALA A CA 1
ATOM 2286 C C . ALA A 1 273 ? 25.366 14.756 -99.929 1.00 74.44 273 ALA A C 1
ATOM 2288 O O . ALA A 1 273 ? 24.526 13.865 -99.861 1.00 74.44 273 ALA A O 1
ATOM 2289 N N . LEU A 1 274 ? 25.171 15.967 -99.402 1.00 76.56 274 LEU A N 1
ATOM 2290 C CA . LEU A 1 274 ? 23.966 16.328 -98.660 1.00 76.56 274 LEU A CA 1
ATOM 2291 C C . LEU A 1 274 ? 22.726 16.254 -99.554 1.00 76.56 274 LEU A C 1
ATOM 2293 O O . LEU A 1 274 ? 21.711 15.727 -99.120 1.00 76.56 274 LEU A O 1
ATOM 2297 N N . LYS A 1 275 ? 22.819 16.660 -100.828 1.00 78.25 275 LYS A N 1
ATOM 2298 C CA . LYS A 1 275 ? 21.738 16.454 -101.801 1.00 78.25 275 LYS A CA 1
ATOM 2299 C C . LYS A 1 275 ? 21.413 14.967 -102.000 1.00 78.25 275 LYS A C 1
ATOM 2301 O O . LYS A 1 275 ? 20.250 14.611 -101.906 1.00 78.25 275 LYS A O 1
ATOM 2306 N N . ARG A 1 276 ? 22.411 14.088 -102.181 1.00 81.25 276 ARG A N 1
ATOM 2307 C CA . ARG A 1 276 ? 22.177 12.629 -102.298 1.00 81.25 276 ARG A CA 1
ATOM 2308 C C . ARG A 1 276 ? 21.528 12.043 -101.043 1.00 81.25 276 ARG A C 1
ATOM 2310 O O . ARG A 1 276 ? 20.603 11.250 -101.157 1.00 81.25 276 ARG A O 1
ATOM 2317 N N . VAL A 1 277 ? 21.996 12.442 -99.859 1.00 77.56 277 VAL A N 1
ATOM 2318 C CA . VAL A 1 277 ? 21.424 11.994 -98.581 1.00 77.56 277 VAL A CA 1
ATOM 2319 C C . VAL A 1 277 ? 19.997 12.508 -98.419 1.00 77.56 277 VAL A C 1
ATOM 2321 O O . VAL A 1 277 ? 19.137 11.739 -98.017 1.00 77.56 277 VAL A O 1
ATOM 2324 N N . MET A 1 278 ? 19.720 13.767 -98.764 1.00 74.12 278 MET A N 1
ATOM 2325 C CA . MET A 1 278 ? 18.367 14.324 -98.708 1.00 74.12 278 MET A CA 1
ATOM 2326 C C . MET A 1 278 ? 17.433 13.668 -99.726 1.00 74.12 278 MET A C 1
ATOM 2328 O O . MET A 1 278 ? 16.290 13.389 -99.383 1.00 74.12 278 MET A O 1
ATOM 2332 N N . ASP A 1 279 ? 17.905 13.361 -100.935 1.00 77.88 279 ASP A N 1
ATOM 2333 C CA . ASP A 1 279 ? 17.115 12.662 -101.953 1.00 77.88 279 ASP A CA 1
ATOM 2334 C C . ASP A 1 279 ? 16.757 11.232 -101.494 1.00 77.88 279 ASP A C 1
ATOM 2336 O O . ASP A 1 279 ? 15.609 10.809 -101.635 1.00 77.88 279 ASP A O 1
ATOM 2340 N N . GLU A 1 280 ? 17.691 10.502 -100.869 1.00 76.88 280 GLU A N 1
ATOM 2341 C CA . GLU A 1 280 ? 17.410 9.192 -100.253 1.00 76.88 280 GLU A CA 1
ATOM 2342 C C . GLU A 1 280 ? 16.539 9.308 -98.994 1.00 76.88 280 GLU A C 1
ATOM 2344 O O . GLU A 1 280 ? 15.625 8.511 -98.785 1.00 76.88 280 GLU A O 1
ATOM 2349 N N . TRP A 1 281 ? 16.743 10.341 -98.179 1.00 73.88 281 TRP A N 1
ATOM 2350 C CA . TRP A 1 281 ? 15.916 10.600 -97.005 1.00 73.88 281 TRP A CA 1
ATOM 2351 C C . TRP A 1 281 ? 14.474 10.927 -97.395 1.00 73.88 281 TRP A C 1
ATOM 2353 O O . TRP A 1 281 ? 13.555 10.446 -96.747 1.00 73.88 281 TRP A O 1
ATOM 2363 N N . VAL A 1 282 ? 14.243 11.660 -98.488 1.00 75.00 282 VAL A N 1
ATOM 2364 C CA . VAL A 1 282 ? 12.896 11.906 -99.028 1.00 75.00 282 VAL A CA 1
ATOM 2365 C C . VAL A 1 282 ? 12.244 10.603 -99.505 1.00 75.00 282 VAL A C 1
ATOM 2367 O O . VAL A 1 282 ? 11.044 10.421 -99.288 1.00 75.00 282 VAL A O 1
ATOM 2370 N N . LYS A 1 283 ? 13.004 9.667 -100.092 1.00 74.75 283 LYS A N 1
ATOM 2371 C CA . LYS A 1 283 ? 12.491 8.329 -100.444 1.00 74.75 283 LYS A CA 1
ATOM 2372 C C . LYS A 1 283 ? 12.121 7.515 -99.200 1.00 74.75 283 LYS A C 1
ATOM 2374 O O . LYS A 1 283 ? 11.017 6.980 -99.147 1.00 74.75 283 LYS A O 1
ATOM 2379 N N . ILE A 1 284 ? 12.980 7.486 -98.177 1.00 69.69 284 ILE A N 1
ATOM 2380 C CA . ILE A 1 284 ? 12.717 6.802 -96.895 1.00 69.69 284 ILE A CA 1
ATOM 2381 C C . ILE A 1 284 ? 11.563 7.473 -96.136 1.00 69.69 284 ILE A C 1
ATOM 2383 O O . ILE A 1 284 ? 10.732 6.799 -95.537 1.00 69.69 284 ILE A O 1
ATOM 2387 N N . PHE A 1 285 ? 11.444 8.798 -96.184 1.00 69.81 285 PHE A N 1
ATOM 2388 C CA . PHE A 1 285 ? 10.350 9.540 -95.557 1.00 69.81 285 PHE A CA 1
ATOM 2389 C C . PHE A 1 285 ? 9.002 9.228 -96.225 1.00 69.81 285 PHE A C 1
ATOM 2391 O O . PHE A 1 285 ? 8.001 9.024 -95.545 1.00 69.81 285 PHE A O 1
ATOM 2398 N N . ARG A 1 286 ? 8.973 9.112 -97.559 1.00 70.00 286 ARG A N 1
ATOM 2399 C CA . ARG A 1 286 ? 7.781 8.660 -98.294 1.00 70.00 286 ARG A CA 1
ATOM 2400 C C . ARG A 1 286 ? 7.452 7.188 -98.012 1.00 70.00 286 ARG A C 1
ATOM 2402 O O . ARG A 1 286 ? 6.281 6.880 -97.826 1.00 70.00 286 ARG A O 1
ATOM 2409 N N . ALA A 1 287 ? 8.454 6.314 -97.892 1.00 63.75 287 ALA A N 1
ATOM 2410 C CA . ALA A 1 287 ? 8.264 4.914 -97.494 1.00 63.75 287 ALA A CA 1
ATOM 2411 C C . ALA A 1 287 ? 7.728 4.787 -96.056 1.00 63.75 287 ALA A C 1
ATOM 2413 O O . ALA A 1 287 ? 6.753 4.088 -95.824 1.00 63.75 287 ALA A O 1
ATOM 2414 N N . THR A 1 288 ? 8.255 5.563 -95.107 1.00 62.38 288 THR A N 1
ATOM 2415 C CA . THR A 1 288 ? 7.809 5.549 -93.702 1.00 62.38 288 THR A CA 1
ATOM 2416 C C . THR A 1 288 ? 6.425 6.168 -93.483 1.00 62.38 288 THR A C 1
ATOM 2418 O O . THR A 1 288 ? 5.748 5.813 -92.518 1.00 62.38 288 THR A O 1
ATOM 2421 N N . GLN A 1 289 ? 5.953 7.061 -94.361 1.00 63.75 289 GLN A N 1
ATOM 2422 C CA . GLN A 1 289 ? 4.544 7.477 -94.360 1.00 63.75 289 GLN A CA 1
ATOM 2423 C C . GLN A 1 289 ? 3.606 6.371 -94.866 1.00 63.75 289 GLN A C 1
ATOM 2425 O O . GLN A 1 289 ? 2.516 6.213 -94.317 1.00 63.75 289 GLN A O 1
ATOM 2430 N N . ILE A 1 290 ? 4.043 5.574 -95.847 1.00 59.47 290 ILE A N 1
ATOM 2431 C CA . ILE A 1 290 ? 3.309 4.392 -96.330 1.00 59.47 290 ILE A CA 1
ATOM 2432 C C . ILE A 1 290 ? 3.313 3.292 -95.251 1.00 59.47 290 ILE A C 1
ATOM 2434 O O . ILE A 1 290 ? 2.261 2.735 -94.946 1.00 59.47 290 ILE A O 1
ATOM 2438 N N . ASP A 1 291 ? 4.441 3.075 -94.569 1.00 55.28 291 ASP A N 1
ATOM 2439 C CA . ASP A 1 291 ? 4.553 2.130 -93.450 1.00 55.28 291 ASP A CA 1
ATOM 2440 C C . ASP A 1 291 ? 3.735 2.564 -92.229 1.00 55.28 291 ASP A C 1
ATOM 2442 O O . ASP A 1 291 ? 3.183 1.717 -91.538 1.00 55.28 291 ASP A O 1
ATOM 2446 N N . LYS A 1 292 ? 3.575 3.871 -91.967 1.00 59.31 292 LYS A N 1
ATOM 2447 C CA . LYS A 1 292 ? 2.655 4.368 -90.925 1.00 59.31 292 LYS A CA 1
ATOM 2448 C C . LYS A 1 292 ? 1.185 4.101 -91.257 1.00 59.31 292 LYS A C 1
ATOM 2450 O O . LYS A 1 292 ? 0.414 3.795 -90.350 1.00 59.31 292 LYS A O 1
ATOM 2455 N N . ALA A 1 293 ? 0.799 4.189 -92.531 1.00 56.56 293 ALA A N 1
ATOM 2456 C CA . ALA A 1 293 ? -0.549 3.829 -92.967 1.00 56.56 293 ALA A CA 1
ATOM 2457 C C . ALA A 1 293 ? -0.796 2.315 -92.816 1.00 56.56 293 ALA A C 1
ATOM 2459 O O . ALA A 1 293 ? -1.850 1.914 -92.325 1.00 56.56 293 ALA A O 1
ATOM 2460 N N . ILE A 1 294 ? 0.207 1.483 -93.121 1.00 54.34 294 ILE A N 1
ATOM 2461 C CA . ILE A 1 294 ? 0.165 0.023 -92.932 1.00 54.34 294 ILE A CA 1
ATOM 2462 C C . ILE A 1 294 ? 0.205 -0.356 -91.435 1.00 54.34 294 ILE A C 1
ATOM 2464 O O . ILE A 1 294 ? -0.530 -1.241 -91.008 1.00 54.34 294 ILE A O 1
ATOM 2468 N N . ALA A 1 295 ? 0.974 0.354 -90.604 1.00 49.44 295 ALA A N 1
ATOM 2469 C CA . ALA A 1 295 ? 1.081 0.114 -89.161 1.00 49.44 295 ALA A CA 1
ATOM 2470 C C . ALA A 1 295 ? -0.234 0.376 -88.408 1.00 49.44 295 ALA A C 1
ATOM 2472 O O . ALA A 1 295 ? -0.565 -0.374 -87.491 1.00 49.44 295 ALA A O 1
ATOM 2473 N N . SER A 1 296 ? -1.034 1.362 -88.836 1.00 53.91 296 SER A N 1
ATOM 2474 C CA . SER A 1 296 ? -2.370 1.599 -88.262 1.00 53.91 296 SER A CA 1
ATOM 2475 C C . SER A 1 296 ? -3.354 0.439 -88.496 1.00 53.91 296 SER A C 1
ATOM 2477 O O . SER A 1 296 ? -4.279 0.245 -87.713 1.00 53.91 296 SER A O 1
ATOM 2479 N N . ALA A 1 297 ? -3.124 -0.381 -89.529 1.00 49.62 297 ALA A N 1
ATOM 2480 C CA . ALA A 1 297 ? -3.915 -1.575 -89.824 1.00 49.62 297 ALA A CA 1
ATOM 2481 C C . ALA A 1 297 ? -3.397 -2.847 -89.114 1.00 49.62 297 ALA A C 1
ATOM 2483 O O . ALA A 1 297 ? -4.098 -3.857 -89.079 1.00 49.62 297 ALA A O 1
ATOM 2484 N N . VAL A 1 298 ? -2.188 -2.813 -88.535 1.00 46.28 298 VAL A N 1
ATOM 2485 C CA . VAL A 1 298 ? -1.488 -3.987 -87.971 1.00 46.28 298 VAL A CA 1
ATOM 2486 C C . VAL A 1 298 ? -1.405 -3.964 -86.431 1.00 46.28 298 VAL A C 1
ATOM 2488 O O . VAL A 1 298 ? -1.133 -4.999 -85.824 1.00 46.28 298 VAL A O 1
ATOM 2491 N N . GLU A 1 299 ? -1.768 -2.859 -85.761 1.00 46.28 299 GLU A N 1
ATOM 2492 C CA . GLU A 1 299 ? -1.809 -2.734 -84.282 1.00 46.28 299 GLU A CA 1
ATOM 2493 C C . GLU A 1 299 ? -2.674 -3.787 -83.546 1.00 46.28 299 GLU A C 1
ATOM 2495 O O . GLU A 1 299 ? -2.571 -3.925 -82.327 1.00 46.28 299 GLU A O 1
ATOM 2500 N N . GLN A 1 300 ? -3.482 -4.593 -84.246 1.00 48.62 300 GLN A N 1
ATOM 2501 C CA . GLN A 1 300 ? -4.223 -5.703 -83.634 1.00 48.62 300 GLN A CA 1
ATOM 2502 C C . GLN A 1 300 ? -3.432 -7.007 -83.454 1.00 48.62 300 GLN A C 1
ATOM 2504 O O . GLN A 1 300 ? -3.953 -7.919 -82.804 1.00 48.62 300 GLN A O 1
ATOM 2509 N N . ARG A 1 301 ? -2.209 -7.163 -83.983 1.00 43.09 301 ARG A N 1
ATOM 2510 C CA . ARG A 1 301 ? -1.493 -8.448 -83.869 1.00 43.09 301 ARG A CA 1
ATOM 2511 C C . ARG A 1 301 ? 0.001 -8.298 -83.553 1.00 43.09 301 ARG A C 1
ATOM 2513 O O . ARG A 1 301 ? 0.785 -7.802 -84.346 1.00 43.09 301 ARG A O 1
ATOM 2520 N N . THR A 1 302 ? 0.337 -8.857 -82.386 1.00 40.06 302 THR A N 1
ATOM 2521 C CA . THR A 1 302 ? 1.612 -9.479 -81.973 1.00 40.06 302 THR A CA 1
ATOM 2522 C C . THR A 1 302 ? 2.808 -8.599 -81.577 1.00 40.06 302 THR A C 1
ATOM 2524 O O . THR A 1 302 ? 3.525 -8.057 -82.402 1.00 40.06 302 THR A O 1
ATOM 2527 N N . LEU A 1 303 ? 3.042 -8.571 -80.254 1.00 53.91 303 LEU A N 1
ATOM 2528 C CA . LEU A 1 303 ? 4.318 -8.791 -79.545 1.00 53.91 303 LEU A CA 1
ATOM 2529 C C . LEU A 1 303 ? 5.608 -8.790 -80.391 1.00 53.91 303 LEU A C 1
ATOM 2531 O O . LEU A 1 303 ? 6.021 -9.855 -80.837 1.00 53.91 303 LEU A O 1
ATOM 2535 N N . GLU A 1 304 ? 6.343 -7.673 -80.420 1.00 45.06 304 GLU A N 1
ATOM 2536 C CA . GLU A 1 304 ? 7.794 -7.681 -80.659 1.00 45.06 304 GLU A CA 1
ATOM 2537 C C . GLU A 1 304 ? 8.556 -6.656 -79.792 1.00 45.06 304 GLU A C 1
ATOM 2539 O O . GLU A 1 304 ? 8.017 -5.656 -79.321 1.00 45.06 304 GLU A O 1
ATOM 2544 N N . ARG A 1 305 ? 9.818 -7.017 -79.521 1.00 53.03 305 ARG A N 1
ATOM 2545 C CA . ARG A 1 305 ? 10.850 -6.437 -78.637 1.00 53.03 305 ARG A CA 1
ATOM 2546 C C . ARG A 1 305 ? 10.662 -4.979 -78.189 1.00 53.03 305 ARG A C 1
ATOM 2548 O O . ARG A 1 305 ? 10.887 -4.036 -78.934 1.00 53.03 305 ARG A O 1
ATOM 2555 N N . TYR A 1 306 ? 10.433 -4.819 -76.886 1.00 50.06 306 TYR A N 1
ATOM 2556 C CA . TYR A 1 306 ? 10.547 -3.537 -76.193 1.00 50.06 306 TYR A CA 1
ATOM 2557 C C . TYR A 1 306 ? 11.973 -2.968 -76.245 1.00 50.06 306 TYR A C 1
ATOM 2559 O O . TYR A 1 306 ? 12.940 -3.688 -75.975 1.00 50.06 306 TYR A O 1
ATOM 2567 N N . ASP A 1 307 ? 12.076 -1.656 -76.474 1.00 57.94 307 ASP A N 1
ATOM 2568 C CA . ASP A 1 307 ? 13.299 -0.868 -76.305 1.00 57.94 307 ASP A CA 1
ATOM 2569 C C . ASP A 1 307 ? 13.987 -1.161 -74.962 1.00 57.94 307 ASP A C 1
ATOM 2571 O O . ASP A 1 307 ? 13.340 -1.302 -73.915 1.00 57.94 307 ASP A O 1
ATOM 2575 N N . GLN A 1 308 ? 15.323 -1.197 -74.966 1.00 58.03 308 GLN A N 1
ATOM 2576 C CA . GLN A 1 308 ? 16.147 -1.534 -73.796 1.00 58.03 308 GLN A CA 1
ATOM 2577 C C . GLN A 1 308 ? 15.798 -0.662 -72.571 1.00 58.03 308 GLN A C 1
ATOM 2579 O O . GLN A 1 308 ? 15.751 -1.152 -71.443 1.00 58.03 308 GLN A O 1
ATOM 2584 N N . HIS A 1 309 ? 15.434 0.606 -72.790 1.00 58.12 309 HIS A N 1
ATOM 2585 C CA . HIS A 1 309 ? 14.973 1.519 -71.740 1.00 58.12 309 HIS A CA 1
ATOM 2586 C C . HIS A 1 309 ? 13.608 1.159 -71.133 1.00 58.12 309 HIS A C 1
ATOM 2588 O O . HIS A 1 309 ? 13.401 1.375 -69.936 1.00 58.12 309 HIS A O 1
ATOM 2594 N N . PHE A 1 310 ? 12.677 0.601 -71.909 1.00 58.84 310 PHE A N 1
ATOM 2595 C CA . PHE A 1 310 ? 11.377 0.163 -71.395 1.00 58.84 310 PHE A CA 1
ATOM 2596 C C . PHE A 1 310 ? 11.519 -1.114 -70.556 1.00 58.84 310 PHE A C 1
ATOM 2598 O O . PHE A 1 310 ? 10.944 -1.206 -69.468 1.00 58.84 310 PHE A O 1
ATOM 2605 N N . ASN A 1 311 ? 12.363 -2.051 -71.001 1.00 65.62 311 ASN A N 1
ATOM 2606 C CA . ASN A 1 311 ? 12.689 -3.256 -70.237 1.00 65.62 311 ASN A CA 1
ATOM 2607 C C . ASN A 1 311 ? 13.386 -2.922 -68.913 1.00 65.62 311 ASN A C 1
ATOM 2609 O O . ASN A 1 311 ? 12.975 -3.435 -67.876 1.00 65.62 311 ASN A O 1
ATOM 2613 N N . LEU A 1 312 ? 14.359 -2.002 -68.910 1.00 71.38 312 LEU A N 1
ATOM 2614 C CA . LEU A 1 312 ? 15.018 -1.549 -67.677 1.00 71.38 312 LEU A CA 1
ATOM 2615 C C . LEU A 1 312 ? 14.032 -0.895 -66.702 1.00 71.38 312 LEU A C 1
ATOM 2617 O O . LEU A 1 312 ? 14.041 -1.228 -65.522 1.00 71.38 312 LEU A O 1
ATOM 2621 N N . ARG A 1 313 ? 13.105 -0.049 -67.177 1.00 70.38 313 ARG A N 1
ATOM 2622 C CA . ARG A 1 313 ? 12.064 0.533 -66.308 1.00 70.38 313 ARG A CA 1
ATOM 2623 C C . ARG A 1 313 ? 11.126 -0.522 -65.730 1.00 70.38 313 ARG A C 1
ATOM 2625 O O . ARG A 1 313 ? 10.750 -0.411 -64.565 1.00 70.38 313 ARG A O 1
ATOM 2632 N N . LYS A 1 314 ? 10.741 -1.540 -66.508 1.00 72.19 314 LYS A N 1
ATOM 2633 C CA . LYS A 1 314 ? 9.907 -2.639 -65.997 1.00 72.19 314 LYS A CA 1
ATOM 2634 C C . LYS A 1 314 ? 10.663 -3.529 -65.015 1.00 72.19 314 LYS A C 1
ATOM 2636 O O . LYS A 1 314 ? 10.063 -3.941 -64.025 1.00 72.19 314 LYS A O 1
ATOM 2641 N N . ILE A 1 315 ? 11.948 -3.792 -65.251 1.00 73.19 315 ILE A N 1
ATOM 2642 C CA . ILE A 1 315 ? 12.817 -4.540 -64.333 1.00 73.19 315 ILE A CA 1
ATOM 2643 C C . ILE A 1 315 ? 13.009 -3.752 -63.034 1.00 73.19 315 ILE A C 1
ATOM 2645 O O . ILE A 1 315 ? 12.801 -4.315 -61.964 1.00 73.19 315 ILE A O 1
ATOM 2649 N N . ASP A 1 316 ? 13.281 -2.449 -63.102 1.00 73.38 316 ASP A N 1
ATOM 2650 C CA . ASP A 1 316 ? 13.389 -1.577 -61.928 1.00 73.38 316 ASP A CA 1
ATOM 2651 C C . ASP A 1 316 ? 12.068 -1.483 -61.164 1.00 73.38 316 ASP A C 1
ATOM 2653 O O . ASP A 1 316 ? 12.043 -1.581 -59.937 1.00 73.38 316 ASP A O 1
ATOM 2657 N N . ALA A 1 317 ? 10.944 -1.322 -61.866 1.00 75.25 317 ALA A N 1
ATOM 2658 C CA . ALA A 1 317 ? 9.623 -1.297 -61.248 1.00 75.25 317 ALA A CA 1
ATOM 2659 C C . ALA A 1 317 ? 9.285 -2.643 -60.592 1.00 75.25 317 ALA A C 1
ATOM 2661 O O . ALA A 1 317 ? 8.753 -2.670 -59.480 1.00 75.25 317 ALA A O 1
ATOM 2662 N N . HIS A 1 318 ? 9.633 -3.759 -61.240 1.00 77.69 318 HIS A N 1
ATOM 2663 C CA . HIS A 1 318 ? 9.488 -5.093 -60.673 1.00 77.69 318 HIS A CA 1
ATOM 2664 C C . HIS A 1 318 ? 10.378 -5.255 -59.437 1.00 77.69 318 HIS A C 1
ATOM 2666 O O . HIS A 1 318 ? 9.874 -5.610 -58.379 1.00 77.69 318 HIS A O 1
ATOM 2672 N N . TYR A 1 319 ? 11.661 -4.903 -59.513 1.00 78.56 319 TYR A N 1
ATOM 2673 C CA . TYR A 1 319 ? 12.600 -4.974 -58.395 1.00 78.56 319 TYR A CA 1
ATOM 2674 C C . TYR A 1 319 ? 12.134 -4.130 -57.199 1.00 78.56 319 TYR A C 1
ATOM 2676 O O . TYR A 1 319 ? 12.059 -4.638 -56.077 1.00 78.56 319 TYR A O 1
ATOM 2684 N N . ARG A 1 320 ? 11.717 -2.876 -57.436 1.00 74.88 320 ARG A N 1
ATOM 2685 C CA . ARG A 1 320 ? 11.144 -1.984 -56.412 1.00 74.88 320 ARG A CA 1
ATOM 2686 C C . ARG A 1 320 ? 9.888 -2.579 -55.787 1.00 74.88 320 ARG A C 1
ATOM 2688 O O . ARG A 1 320 ? 9.774 -2.593 -54.563 1.00 74.88 320 ARG A O 1
ATOM 2695 N N . ARG A 1 321 ? 8.965 -3.112 -56.596 1.00 81.81 321 ARG A N 1
ATOM 2696 C CA . ARG A 1 321 ? 7.740 -3.765 -56.110 1.00 81.81 321 ARG A CA 1
ATOM 2697 C C . ARG A 1 321 ? 8.064 -4.989 -55.256 1.00 81.81 321 ARG A C 1
ATOM 2699 O O . ARG A 1 321 ? 7.496 -5.146 -54.178 1.00 81.81 321 ARG A O 1
ATOM 2706 N N . THR A 1 322 ? 8.987 -5.836 -55.698 1.00 83.62 322 THR A N 1
ATOM 2707 C CA . THR A 1 322 ? 9.362 -7.069 -54.997 1.00 83.62 322 THR A CA 1
ATOM 2708 C C . THR A 1 322 ? 10.070 -6.764 -53.675 1.00 83.62 322 THR A C 1
ATOM 2710 O O . THR A 1 322 ? 9.756 -7.386 -52.658 1.00 83.62 322 THR A O 1
ATOM 2713 N N . HIS A 1 323 ? 10.954 -5.760 -53.635 1.00 78.69 323 HIS A N 1
ATOM 2714 C CA . HIS A 1 323 ? 11.571 -5.290 -52.391 1.00 78.69 323 HIS A CA 1
ATOM 2715 C C . HIS A 1 323 ? 10.562 -4.629 -51.445 1.00 78.69 323 HIS A C 1
ATOM 2717 O O . HIS A 1 323 ? 10.520 -4.985 -50.268 1.00 78.69 323 HIS A O 1
ATOM 2723 N N . MET A 1 324 ? 9.688 -3.750 -51.945 1.00 80.50 324 MET A N 1
ATOM 2724 C CA . MET A 1 324 ? 8.602 -3.151 -51.156 1.00 80.50 324 MET A CA 1
ATOM 2725 C C . MET A 1 324 ? 7.702 -4.220 -50.533 1.00 80.50 324 MET A C 1
ATOM 2727 O O . MET A 1 324 ? 7.409 -4.153 -49.344 1.00 80.50 324 MET A O 1
ATOM 2731 N N . LEU A 1 325 ? 7.321 -5.258 -51.284 1.00 86.25 325 LEU A N 1
ATOM 2732 C CA . LEU A 1 325 ? 6.525 -6.367 -50.750 1.00 86.25 325 LEU A CA 1
ATOM 2733 C C . LEU A 1 325 ? 7.275 -7.164 -49.673 1.00 86.25 325 LEU A C 1
ATOM 2735 O O . LEU A 1 325 ? 6.659 -7.565 -48.686 1.00 86.25 325 LEU A O 1
ATOM 2739 N N . LYS A 1 326 ? 8.593 -7.374 -49.809 1.00 85.00 326 LYS A N 1
ATOM 2740 C CA . LYS A 1 326 ? 9.414 -7.983 -48.745 1.00 85.00 326 LYS A CA 1
ATOM 2741 C C . LYS A 1 326 ? 9.420 -7.114 -47.482 1.00 85.00 326 LYS A C 1
ATOM 2743 O O . LYS A 1 326 ? 9.209 -7.647 -46.392 1.00 85.00 326 LYS A O 1
ATOM 2748 N N . HIS A 1 327 ? 9.580 -5.796 -47.620 1.00 80.56 327 HIS A N 1
ATOM 2749 C CA . HIS A 1 327 ? 9.518 -4.857 -46.496 1.00 80.56 327 HIS A CA 1
ATOM 2750 C C . HIS A 1 327 ? 8.131 -4.813 -45.850 1.00 80.56 327 HIS A C 1
ATOM 2752 O O . HIS A 1 327 ? 8.041 -4.905 -44.632 1.00 80.56 327 HIS A O 1
ATOM 2758 N N . LEU A 1 328 ? 7.052 -4.772 -46.637 1.00 83.56 328 LEU A N 1
ATOM 2759 C CA . LEU A 1 328 ? 5.676 -4.806 -46.131 1.00 83.56 328 LEU A CA 1
ATOM 2760 C C . LEU A 1 328 ? 5.361 -6.120 -45.406 1.00 83.56 328 LEU A C 1
ATOM 2762 O O . LEU A 1 328 ? 4.726 -6.097 -44.357 1.00 83.56 328 LEU A O 1
ATOM 2766 N N . ARG A 1 329 ? 5.846 -7.268 -45.900 1.00 88.50 329 ARG A N 1
ATOM 2767 C CA . ARG A 1 329 ? 5.712 -8.559 -45.200 1.00 88.50 329 ARG A CA 1
ATOM 2768 C C . ARG A 1 329 ? 6.484 -8.577 -43.879 1.00 88.50 329 ARG A C 1
ATOM 2770 O O . ARG A 1 329 ? 5.960 -9.063 -42.880 1.00 88.50 329 ARG A O 1
ATOM 2777 N N . ALA A 1 330 ? 7.707 -8.046 -43.855 1.00 82.88 330 ALA A N 1
ATOM 2778 C CA . ALA A 1 330 ? 8.492 -7.920 -42.626 1.00 82.88 330 ALA A CA 1
ATOM 2779 C C . ALA A 1 330 ? 7.827 -6.957 -41.626 1.00 82.88 330 ALA A C 1
ATOM 2781 O O . ALA A 1 330 ? 7.729 -7.270 -40.441 1.00 82.88 330 ALA A O 1
ATOM 2782 N N . TRP A 1 331 ? 7.294 -5.836 -42.116 1.00 83.56 331 TRP A N 1
ATOM 2783 C CA . TRP A 1 331 ? 6.526 -4.873 -41.334 1.00 83.56 331 TRP A CA 1
ATOM 2784 C C . TRP A 1 331 ? 5.268 -5.507 -40.745 1.00 83.56 331 TRP A C 1
ATOM 2786 O O . TRP A 1 331 ? 5.010 -5.378 -39.554 1.00 83.56 331 TRP A O 1
ATOM 2796 N N . PHE A 1 332 ? 4.530 -6.285 -41.539 1.00 86.56 332 PHE A N 1
ATOM 2797 C CA . PHE A 1 332 ? 3.351 -7.003 -41.068 1.00 86.56 332 PHE A CA 1
ATOM 2798 C C . PHE A 1 332 ? 3.693 -8.011 -39.964 1.00 86.56 332 PHE A C 1
ATOM 2800 O O . PHE A 1 332 ? 3.022 -8.023 -38.933 1.00 86.56 332 PHE A O 1
ATOM 2807 N N . LYS A 1 333 ? 4.775 -8.792 -40.118 1.00 87.31 333 LYS A N 1
ATOM 2808 C CA . LYS A 1 333 ? 5.280 -9.686 -39.058 1.00 87.31 333 LYS A CA 1
ATOM 2809 C C . LYS A 1 333 ? 5.653 -8.914 -37.788 1.00 87.31 333 LYS A C 1
ATOM 2811 O O . LYS A 1 333 ? 5.325 -9.351 -36.688 1.00 87.31 333 LYS A O 1
ATOM 2816 N N . HIS A 1 334 ? 6.289 -7.751 -37.925 1.00 81.12 334 HIS A N 1
ATOM 2817 C CA . HIS A 1 334 ? 6.628 -6.891 -36.792 1.00 81.12 334 HIS A CA 1
ATOM 2818 C C . HIS A 1 334 ? 5.376 -6.347 -36.084 1.00 81.12 334 HIS A C 1
ATOM 2820 O O . HIS A 1 334 ? 5.257 -6.461 -34.866 1.00 81.12 334 HIS A O 1
ATOM 2826 N N . CYS A 1 335 ? 4.394 -5.841 -36.834 1.00 81.25 335 CYS A N 1
ATOM 2827 C CA . CYS A 1 335 ? 3.117 -5.390 -36.285 1.00 81.25 335 CYS A CA 1
ATOM 2828 C C . CYS A 1 335 ? 2.335 -6.530 -35.617 1.00 81.25 335 CYS A C 1
ATOM 2830 O O . CYS A 1 335 ? 1.719 -6.311 -34.575 1.00 81.25 335 CYS A O 1
ATOM 2832 N N . GLN A 1 336 ? 2.360 -7.746 -36.175 1.00 88.38 336 GLN A N 1
ATOM 2833 C CA . GLN A 1 336 ? 1.772 -8.929 -35.542 1.00 88.38 336 GLN A CA 1
ATOM 2834 C C . GLN A 1 336 ? 2.444 -9.248 -34.203 1.00 88.38 336 GLN A C 1
ATOM 2836 O O . GLN A 1 336 ? 1.742 -9.524 -33.232 1.00 88.38 336 GLN A O 1
ATOM 2841 N N . LEU A 1 337 ? 3.775 -9.162 -34.129 1.00 84.88 337 LEU A N 1
ATOM 2842 C CA . LEU A 1 337 ? 4.523 -9.374 -32.890 1.00 84.88 337 LEU A CA 1
ATOM 2843 C C . LEU A 1 337 ? 4.167 -8.311 -31.844 1.00 84.88 337 LEU A C 1
ATOM 2845 O O . LEU A 1 337 ? 3.827 -8.671 -30.721 1.00 84.88 337 LEU A O 1
ATOM 2849 N N . ILE A 1 338 ? 4.127 -7.028 -32.222 1.00 82.50 338 ILE A N 1
ATOM 2850 C CA . ILE A 1 338 ? 3.692 -5.939 -31.328 1.00 82.50 338 ILE A CA 1
ATOM 2851 C C . ILE A 1 338 ? 2.268 -6.186 -30.821 1.00 82.50 338 ILE A C 1
ATOM 2853 O O . ILE A 1 338 ? 2.015 -6.072 -29.625 1.00 82.50 338 ILE A O 1
ATOM 2857 N N . ARG A 1 339 ? 1.331 -6.555 -31.704 1.00 83.75 339 ARG A N 1
ATOM 2858 C CA . ARG A 1 339 ? -0.051 -6.869 -31.308 1.00 83.75 339 ARG A CA 1
ATOM 2859 C C . ARG A 1 339 ? -0.110 -8.061 -30.357 1.00 83.75 339 ARG A C 1
ATOM 2861 O O . ARG A 1 339 ? -0.888 -8.026 -29.413 1.00 83.75 339 ARG A O 1
ATOM 2868 N N . ARG A 1 340 ? 0.701 -9.099 -30.580 1.00 90.69 340 ARG A N 1
ATOM 2869 C CA . ARG A 1 340 ? 0.776 -10.262 -29.685 1.00 90.69 340 ARG A CA 1
ATOM 2870 C C . ARG A 1 340 ? 1.305 -9.869 -28.307 1.00 90.69 340 ARG A C 1
ATOM 2872 O O . ARG A 1 340 ? 0.701 -10.259 -27.319 1.00 90.69 340 ARG A O 1
ATOM 2879 N N . VAL A 1 341 ? 2.379 -9.081 -28.244 1.00 82.88 341 VAL A N 1
ATOM 2880 C CA . VAL A 1 341 ? 2.943 -8.587 -26.977 1.00 82.88 341 VAL A CA 1
ATOM 2881 C C . VAL A 1 341 ? 1.934 -7.711 -26.237 1.00 82.88 341 VAL A C 1
ATOM 2883 O O . VAL A 1 341 ? 1.725 -7.926 -25.050 1.00 82.88 341 VAL A O 1
ATOM 2886 N N . ARG A 1 342 ? 1.244 -6.797 -26.933 1.00 83.38 342 ARG A N 1
ATOM 2887 C CA . ARG A 1 342 ? 0.174 -5.983 -26.331 1.00 83.38 342 ARG A CA 1
ATOM 2888 C C . ARG A 1 342 ? -0.951 -6.839 -25.767 1.00 83.38 342 ARG A C 1
ATOM 2890 O O . ARG A 1 342 ? -1.283 -6.653 -24.612 1.00 83.38 342 ARG A O 1
ATOM 2897 N N . ARG A 1 343 ? -1.455 -7.828 -26.515 1.00 86.75 343 ARG A N 1
ATOM 2898 C CA . ARG A 1 343 ? -2.492 -8.747 -26.010 1.00 86.75 343 ARG A CA 1
ATOM 2899 C C . ARG A 1 343 ? -2.037 -9.557 -24.799 1.00 86.75 343 ARG A C 1
ATOM 2901 O O . ARG A 1 343 ? -2.836 -9.796 -23.910 1.00 86.75 343 ARG A O 1
ATOM 2908 N N . LEU A 1 344 ? -0.781 -10.010 -24.771 1.00 85.00 344 LEU A N 1
ATOM 2909 C CA . LEU A 1 344 ? -0.238 -10.736 -23.618 1.00 85.00 344 LEU A CA 1
ATOM 2910 C C . LEU A 1 344 ? -0.105 -9.821 -22.396 1.00 85.00 344 LEU A C 1
ATOM 2912 O O . LEU A 1 344 ? -0.424 -10.239 -21.288 1.00 85.00 344 LEU A O 1
ATOM 2916 N N . PHE A 1 345 ? 0.332 -8.577 -22.601 1.00 79.44 345 PHE A N 1
ATOM 2917 C CA . PHE A 1 345 ? 0.395 -7.577 -21.542 1.00 79.44 345 PHE A CA 1
ATOM 2918 C C . PHE A 1 345 ? -1.004 -7.209 -21.037 1.00 79.44 345 PHE A C 1
ATOM 2920 O O . PHE A 1 345 ? -1.234 -7.275 -19.840 1.00 79.44 345 PHE A O 1
ATOM 2927 N N . GLU A 1 346 ? -1.943 -6.903 -21.934 1.00 83.38 346 GLU A N 1
ATOM 2928 C CA . GLU A 1 346 ? -3.356 -6.637 -21.628 1.00 83.38 346 GLU A CA 1
ATOM 2929 C C . GLU A 1 346 ? -4.008 -7.818 -20.898 1.00 83.38 346 GLU A C 1
ATOM 2931 O O . GLU A 1 346 ? -4.666 -7.615 -19.888 1.00 83.38 346 GLU A O 1
ATOM 2936 N N . GLY A 1 347 ? -3.768 -9.057 -21.336 1.00 86.25 347 GLY A N 1
ATOM 2937 C CA . GLY A 1 347 ? -4.267 -10.247 -20.645 1.00 86.25 347 GLY A CA 1
ATOM 2938 C C . GLY A 1 347 ? -3.684 -10.396 -19.238 1.00 86.25 347 GLY A C 1
ATOM 2939 O O . GLY A 1 347 ? -4.420 -10.635 -18.287 1.00 86.25 347 GLY A O 1
ATOM 2940 N N . SER A 1 348 ? -2.376 -10.182 -19.070 1.00 83.50 348 SER A N 1
ATOM 2941 C CA . SER A 1 348 ? -1.727 -10.241 -17.754 1.00 83.50 348 SER A CA 1
ATOM 2942 C C . SER A 1 348 ? -2.184 -9.110 -16.821 1.00 83.50 348 SER A C 1
ATOM 2944 O O . SER A 1 348 ? -2.393 -9.334 -15.623 1.00 83.50 348 SER A O 1
ATOM 2946 N N . THR A 1 349 ? -2.387 -7.897 -17.340 1.00 78.31 349 THR A N 1
ATOM 2947 C CA . THR A 1 349 ? -2.913 -6.775 -16.551 1.00 78.31 349 THR A CA 1
ATOM 2948 C C . THR A 1 349 ? -4.383 -6.985 -16.199 1.00 78.31 349 THR A C 1
ATOM 2950 O O . THR A 1 349 ? -4.779 -6.722 -15.066 1.00 78.31 349 THR A O 1
ATOM 2953 N N . GLU A 1 350 ? -5.188 -7.536 -17.106 1.00 85.81 350 GLU A N 1
ATOM 2954 C CA . GLU A 1 350 ? -6.587 -7.879 -16.849 1.00 85.81 350 GLU A CA 1
ATOM 2955 C C . GLU A 1 350 ? -6.713 -8.999 -15.804 1.00 85.81 350 GLU A C 1
ATOM 2957 O O . GLU A 1 350 ? -7.505 -8.886 -14.866 1.00 85.81 350 GLU A O 1
ATOM 2962 N N . GLU A 1 351 ? -5.898 -10.052 -15.890 1.00 83.69 351 GLU A N 1
ATOM 2963 C CA . GLU A 1 351 ? -5.847 -11.127 -14.891 1.00 83.69 351 GLU A CA 1
ATOM 2964 C C . GLU A 1 351 ? -5.447 -10.607 -13.504 1.00 83.69 351 GLU A C 1
ATOM 2966 O O . GLU A 1 351 ? -6.093 -10.938 -12.502 1.00 83.69 351 GLU A O 1
ATOM 2971 N N . THR A 1 352 ? -4.417 -9.756 -13.430 1.00 78.88 352 THR A N 1
ATOM 2972 C CA . THR A 1 352 ? -3.960 -9.165 -12.161 1.00 78.88 352 THR A CA 1
ATOM 2973 C C . THR A 1 352 ? -4.997 -8.203 -11.574 1.00 78.88 352 THR A C 1
ATOM 2975 O O . THR A 1 352 ? -5.276 -8.276 -10.373 1.00 78.88 352 THR A O 1
ATOM 2978 N N . LEU A 1 353 ? -5.652 -7.378 -12.399 1.00 80.62 353 LEU A N 1
ATOM 2979 C CA . LEU A 1 353 ? -6.774 -6.524 -11.991 1.00 80.62 353 LEU A CA 1
ATOM 2980 C C . LEU A 1 353 ? -7.969 -7.340 -11.498 1.00 80.62 353 LEU A C 1
ATOM 2982 O O . LEU A 1 353 ? -8.518 -7.045 -10.436 1.00 80.62 353 LEU A O 1
ATOM 2986 N N . ASN A 1 354 ? -8.356 -8.396 -12.212 1.00 84.25 354 ASN A N 1
ATOM 2987 C CA . ASN A 1 354 ? -9.446 -9.280 -11.808 1.00 84.25 354 ASN A CA 1
ATOM 2988 C C . ASN A 1 354 ? -9.144 -9.978 -10.478 1.00 84.25 354 ASN A C 1
ATOM 2990 O O . ASN A 1 354 ? -10.018 -10.084 -9.612 1.00 84.25 354 ASN A O 1
ATOM 2994 N N . TRP A 1 355 ? -7.904 -10.424 -10.280 1.00 82.62 355 TRP A N 1
ATOM 2995 C CA . TRP A 1 355 ? -7.464 -11.015 -9.021 1.00 82.62 355 TRP A CA 1
ATOM 2996 C C . TRP A 1 355 ? -7.486 -10.002 -7.866 1.00 82.62 355 TRP A C 1
ATOM 2998 O O . TRP A 1 355 ? -8.021 -10.305 -6.793 1.00 82.62 355 TRP A O 1
ATOM 3008 N N . LEU A 1 356 ? -6.994 -8.778 -8.093 1.00 80.06 356 LEU A N 1
ATOM 3009 C CA . LEU A 1 356 ? -7.055 -7.678 -7.126 1.00 80.06 356 LEU A CA 1
ATOM 3010 C C . LEU A 1 356 ? -8.502 -7.318 -6.775 1.00 80.06 356 LEU A C 1
ATOM 3012 O O . LEU A 1 356 ? -8.837 -7.218 -5.596 1.00 80.06 356 LEU A O 1
ATOM 3016 N N . MET A 1 357 ? -9.383 -7.201 -7.769 1.00 83.56 357 MET A N 1
ATOM 3017 C CA . MET A 1 357 ? -10.804 -6.907 -7.575 1.00 83.56 357 MET A CA 1
ATOM 3018 C C . MET A 1 357 ? -11.520 -8.012 -6.799 1.00 83.56 357 MET A C 1
ATOM 3020 O O . MET A 1 357 ? -12.305 -7.712 -5.898 1.00 83.56 357 MET A O 1
ATOM 3024 N N . LYS A 1 358 ? -11.233 -9.291 -7.079 1.00 86.38 358 LYS A N 1
ATOM 3025 C CA . LYS A 1 358 ? -11.756 -10.418 -6.287 1.00 86.38 358 LYS A CA 1
ATOM 3026 C C . LYS A 1 358 ? -11.300 -10.326 -4.831 1.00 86.38 358 LYS A C 1
ATOM 3028 O O . LYS A 1 358 ? -12.137 -10.395 -3.930 1.00 86.38 358 LYS A O 1
ATOM 3033 N N . ARG A 1 359 ? -10.004 -10.104 -4.582 1.00 80.44 359 ARG A N 1
ATOM 3034 C CA . ARG A 1 359 ? -9.478 -9.930 -3.216 1.00 80.44 359 ARG A CA 1
ATOM 3035 C C . ARG A 1 359 ? -10.066 -8.711 -2.513 1.00 80.44 359 ARG A C 1
ATOM 3037 O O . ARG A 1 359 ? -10.382 -8.796 -1.326 1.00 80.44 359 ARG A O 1
ATOM 3044 N N . TRP A 1 360 ? -10.266 -7.605 -3.227 1.00 84.19 360 TRP A N 1
ATOM 3045 C CA . TRP A 1 360 ? -10.935 -6.427 -2.685 1.00 84.19 360 TRP A CA 1
ATOM 3046 C C . TRP A 1 360 ? -12.373 -6.765 -2.307 1.00 84.19 360 TRP A C 1
ATOM 3048 O O . TRP A 1 360 ? -12.750 -6.523 -1.167 1.00 84.19 360 TRP A O 1
ATOM 3058 N N . ARG A 1 361 ? -13.166 -7.391 -3.183 1.00 87.25 361 ARG A N 1
ATOM 3059 C CA . ARG A 1 361 ? -14.550 -7.783 -2.861 1.00 87.25 361 ARG A CA 1
ATOM 3060 C C . ARG A 1 361 ? -14.626 -8.644 -1.601 1.00 87.25 361 ARG A C 1
ATOM 3062 O O . ARG A 1 361 ? -15.391 -8.305 -0.703 1.00 87.25 361 ARG A O 1
ATOM 3069 N N . VAL A 1 362 ? -13.773 -9.665 -1.478 1.00 83.88 362 VAL A N 1
ATOM 3070 C CA . VAL A 1 362 ? -13.675 -10.495 -0.260 1.00 83.88 362 VAL A CA 1
ATOM 3071 C C . VAL A 1 362 ? -13.331 -9.638 0.963 1.00 83.88 362 VAL A C 1
ATOM 3073 O O . VAL A 1 362 ? -13.934 -9.767 2.028 1.00 83.88 362 VAL A O 1
ATOM 3076 N N . ARG A 1 363 ? -12.389 -8.701 0.819 1.00 80.62 363 ARG A N 1
ATOM 3077 C CA . ARG A 1 363 ? -12.001 -7.796 1.904 1.00 80.62 363 ARG A CA 1
ATOM 3078 C C . ARG A 1 363 ? -13.108 -6.813 2.291 1.00 80.62 363 ARG A C 1
ATOM 3080 O O . ARG A 1 363 ? -13.260 -6.522 3.476 1.00 80.62 363 ARG A O 1
ATOM 3087 N N . ALA A 1 364 ? -13.855 -6.296 1.322 1.00 80.50 364 ALA A N 1
ATOM 3088 C CA . ALA A 1 364 ? -14.980 -5.397 1.537 1.00 80.50 364 ALA A CA 1
ATOM 3089 C C . ALA A 1 364 ? -16.122 -6.131 2.246 1.00 80.50 364 ALA A C 1
ATOM 3091 O O . ALA A 1 364 ? -16.621 -5.629 3.248 1.00 80.50 364 ALA A O 1
ATOM 3092 N N . GLN A 1 365 ? -16.455 -7.349 1.806 1.00 86.81 365 GLN A N 1
ATOM 3093 C CA . GLN A 1 365 ? -17.419 -8.225 2.480 1.00 86.81 365 GLN A CA 1
ATOM 3094 C C . GLN A 1 365 ? -17.019 -8.480 3.934 1.00 86.81 365 GLN A C 1
ATOM 3096 O O . GLN A 1 365 ? -17.823 -8.260 4.834 1.00 86.81 365 GLN A O 1
ATOM 3101 N N . TYR A 1 366 ? -15.752 -8.825 4.187 1.00 82.38 366 TYR A N 1
ATOM 3102 C CA . TYR A 1 366 ? -15.242 -8.977 5.551 1.00 82.38 366 TYR A CA 1
ATOM 3103 C C . TYR A 1 366 ? -15.399 -7.694 6.384 1.00 82.38 366 TYR A C 1
ATOM 3105 O O . TYR A 1 366 ? -15.767 -7.755 7.552 1.00 82.38 366 TYR A O 1
ATOM 3113 N N . GLN A 1 367 ? -15.129 -6.515 5.811 1.00 79.62 367 GLN A N 1
ATOM 3114 C CA . GLN A 1 367 ? -15.314 -5.246 6.524 1.00 79.62 367 GLN A CA 1
ATOM 3115 C C . GLN A 1 367 ? -16.787 -4.931 6.806 1.00 79.62 367 GLN A C 1
ATOM 3117 O O . GLN A 1 367 ? -17.079 -4.389 7.871 1.00 79.62 367 GLN A O 1
ATOM 3122 N N . HIS A 1 368 ? -17.696 -5.247 5.882 1.00 84.62 368 HIS A N 1
ATOM 3123 C CA . HIS A 1 368 ? -19.134 -5.103 6.100 1.00 84.62 368 HIS A CA 1
ATOM 3124 C C . HIS A 1 368 ? -19.617 -6.029 7.217 1.00 84.62 368 HIS A C 1
ATOM 3126 O O . HIS A 1 368 ? -20.205 -5.530 8.171 1.00 84.62 368 HIS A O 1
ATOM 3132 N N . ALA A 1 369 ? -19.251 -7.313 7.169 1.00 86.00 369 ALA A N 1
ATOM 3133 C CA . ALA A 1 369 ? -19.573 -8.280 8.216 1.00 86.00 369 ALA A CA 1
ATOM 3134 C C . ALA A 1 369 ? -19.002 -7.862 9.581 1.00 86.00 369 ALA A C 1
ATOM 3136 O O . ALA A 1 369 ? -19.682 -7.927 10.597 1.00 86.00 369 ALA A O 1
ATOM 3137 N N . LEU A 1 370 ? -17.768 -7.343 9.620 1.00 84.31 370 LEU A N 1
ATOM 3138 C CA . LEU A 1 370 ? -17.181 -6.836 10.862 1.00 84.31 370 LEU A CA 1
ATOM 3139 C C . LEU A 1 370 ? -17.984 -5.652 11.426 1.00 84.31 370 LEU A C 1
ATOM 3141 O O . LEU A 1 370 ? -18.191 -5.576 12.633 1.00 84.31 370 LEU A O 1
ATOM 3145 N N . ARG A 1 371 ? -18.431 -4.722 10.569 1.00 83.94 371 ARG A N 1
ATOM 3146 C CA . ARG A 1 371 ? -19.261 -3.583 10.994 1.00 83.94 371 ARG A CA 1
ATOM 3147 C C . ARG A 1 371 ? -20.609 -4.053 11.527 1.00 83.94 371 ARG A C 1
ATOM 3149 O O . ARG A 1 371 ? -21.010 -3.593 12.591 1.00 83.94 371 ARG A O 1
ATOM 3156 N N . GLU A 1 372 ? -21.260 -4.968 10.823 1.00 88.25 372 GLU A N 1
ATOM 3157 C CA . GLU A 1 372 ? -22.526 -5.572 11.236 1.00 88.25 372 GLU A CA 1
ATOM 3158 C C . GLU A 1 372 ? -22.389 -6.243 12.608 1.00 88.25 372 GLU A C 1
ATOM 3160 O O . GLU A 1 372 ? -23.055 -5.822 13.552 1.00 88.25 372 GLU A O 1
ATOM 3165 N N . ASN A 1 373 ? -21.393 -7.117 12.782 1.00 85.81 373 ASN A N 1
ATOM 3166 C CA . ASN A 1 373 ? -21.102 -7.762 14.065 1.00 85.81 373 ASN A CA 1
ATOM 3167 C C . ASN A 1 373 ? -20.822 -6.745 15.185 1.00 85.81 373 ASN A C 1
ATOM 3169 O O . ASN A 1 373 ? -21.290 -6.907 16.309 1.00 85.81 373 ASN A O 1
ATOM 3173 N N . THR A 1 374 ? -20.076 -5.665 14.913 1.00 83.31 374 THR A N 1
ATOM 3174 C CA . THR A 1 374 ? -19.829 -4.633 15.939 1.00 83.31 374 THR A CA 1
ATOM 3175 C C . THR A 1 374 ? -21.093 -3.875 16.337 1.00 83.31 374 THR A C 1
ATOM 3177 O O . THR A 1 374 ? -21.239 -3.501 17.502 1.00 83.31 374 THR A O 1
ATOM 3180 N N . VAL A 1 375 ? -22.007 -3.643 15.392 1.00 87.31 375 VAL A N 1
ATOM 3181 C CA . VAL A 1 375 ? -23.299 -3.001 15.657 1.00 87.31 375 VAL A CA 1
ATOM 3182 C C . VAL A 1 375 ? -24.193 -3.946 16.458 1.00 87.31 375 VAL A C 1
ATOM 3184 O O . VAL A 1 375 ? -24.783 -3.519 17.450 1.00 87.31 375 VAL A O 1
ATOM 3187 N N . GLU A 1 376 ? -24.230 -5.232 16.110 1.00 88.56 376 GLU A N 1
ATOM 3188 C CA . GLU A 1 376 ? -24.950 -6.257 16.871 1.00 88.56 376 GLU A CA 1
ATOM 3189 C C . GLU A 1 376 ? -24.438 -6.389 18.307 1.00 88.56 376 GLU A C 1
ATOM 3191 O O . GLU A 1 376 ? -25.240 -6.359 19.243 1.00 88.56 376 GLU A O 1
ATOM 3196 N N . GLU A 1 377 ? -23.119 -6.453 18.508 1.00 80.56 377 GLU A N 1
ATOM 3197 C CA . GLU A 1 377 ? -22.506 -6.498 19.839 1.00 80.56 377 GLU A CA 1
ATOM 3198 C C . GLU A 1 377 ? -22.794 -5.227 20.641 1.00 80.56 377 GLU A C 1
ATOM 3200 O O . GLU A 1 377 ? -23.102 -5.289 21.833 1.00 80.56 377 GLU A O 1
ATOM 3205 N N . TRP A 1 378 ? -22.791 -4.054 20.003 1.00 83.50 378 TRP A N 1
ATOM 3206 C CA . TRP A 1 378 ? -23.192 -2.816 20.670 1.00 83.50 378 TRP A CA 1
ATOM 3207 C C . TRP A 1 378 ? -24.683 -2.841 21.052 1.00 83.50 378 TRP A C 1
ATOM 3209 O O . TRP A 1 378 ? -25.048 -2.486 22.179 1.00 83.50 378 TRP A O 1
ATOM 3219 N N . HIS A 1 379 ? -25.570 -3.323 20.183 1.00 82.81 379 HIS A N 1
ATOM 3220 C CA . HIS A 1 379 ? -26.980 -3.519 20.527 1.00 82.81 379 HIS A CA 1
ATOM 3221 C C . HIS A 1 379 ? -27.176 -4.572 21.628 1.00 82.81 379 HIS A C 1
ATOM 3223 O O . HIS A 1 379 ? -28.029 -4.410 22.501 1.00 82.81 379 HIS A O 1
ATOM 3229 N N . ALA A 1 380 ? -26.392 -5.648 21.641 1.00 78.56 380 ALA A N 1
ATOM 3230 C CA . ALA A 1 380 ? -26.415 -6.651 22.699 1.00 78.56 380 ALA A CA 1
ATOM 3231 C C . ALA A 1 380 ? -25.935 -6.058 24.031 1.00 78.56 380 ALA A C 1
ATOM 3233 O O . ALA A 1 380 ? -26.597 -6.225 25.055 1.00 78.56 380 ALA A O 1
ATOM 3234 N N . TYR A 1 381 ? -24.840 -5.301 24.020 1.00 78.44 381 TYR A N 1
ATOM 3235 C CA . TYR A 1 381 ? -24.299 -4.621 25.191 1.00 78.44 381 TYR A CA 1
ATOM 3236 C C . TYR A 1 381 ? -25.257 -3.560 25.744 1.00 78.44 381 TYR A C 1
ATOM 3238 O O . TYR A 1 381 ? -25.502 -3.517 26.949 1.00 78.44 381 TYR A O 1
ATOM 3246 N N . SER A 1 382 ? -25.871 -2.746 24.881 1.00 73.06 382 SER A N 1
ATOM 3247 C CA . SER A 1 382 ? -26.867 -1.758 25.311 1.00 73.06 382 SER A CA 1
ATOM 3248 C C . SER A 1 382 ? -28.104 -2.434 25.912 1.00 73.06 382 SER A C 1
ATOM 3250 O O . SER A 1 382 ? -28.548 -2.031 26.986 1.00 73.06 382 SER A O 1
ATOM 3252 N N . ARG A 1 383 ? -28.594 -3.537 25.326 1.00 76.31 383 ARG A N 1
ATOM 3253 C CA . ARG A 1 383 ? -29.648 -4.371 25.938 1.00 76.31 383 ARG A CA 1
ATOM 3254 C C . ARG A 1 383 ? -29.218 -4.958 27.287 1.00 76.31 383 ARG A C 1
ATOM 3256 O O . ARG A 1 383 ? -30.021 -4.973 28.222 1.00 76.31 383 ARG A O 1
ATOM 3263 N N . ARG A 1 384 ? -27.963 -5.403 27.427 1.00 79.12 384 ARG A N 1
ATOM 3264 C CA . ARG A 1 384 ? -27.408 -5.909 28.697 1.00 79.12 384 ARG A CA 1
ATOM 3265 C C . ARG A 1 384 ? -27.349 -4.833 29.781 1.00 79.12 384 ARG A C 1
ATOM 3267 O O . ARG A 1 384 ? -27.664 -5.139 30.925 1.00 79.12 384 ARG A O 1
ATOM 3274 N N . ILE A 1 385 ? -27.010 -3.592 29.432 1.00 76.50 385 ILE A N 1
ATOM 3275 C CA . ILE A 1 385 ? -26.976 -2.470 30.383 1.00 76.50 385 ILE A CA 1
ATOM 3276 C C . ILE A 1 385 ? -28.378 -1.991 30.746 1.00 76.50 385 ILE A C 1
ATOM 3278 O O . ILE A 1 385 ? -28.666 -1.788 31.921 1.00 76.50 385 ILE A O 1
ATOM 3282 N N . TYR A 1 386 ? -29.242 -1.768 29.756 1.00 75.12 386 TYR A N 1
ATOM 3283 C CA . TYR A 1 386 ? -30.499 -1.055 29.978 1.00 75.12 386 TYR A CA 1
ATOM 3284 C C . TYR A 1 386 ? -31.686 -1.992 30.184 1.00 75.12 386 TYR A C 1
ATOM 3286 O O . TYR A 1 386 ? -32.522 -1.737 31.039 1.00 75.12 386 TYR A O 1
ATOM 3294 N N . THR A 1 387 ? -31.792 -3.093 29.445 1.00 78.38 387 THR A N 1
ATOM 3295 C CA . THR A 1 387 ? -33.005 -3.928 29.456 1.00 78.38 387 THR A CA 1
ATOM 3296 C C . THR A 1 387 ? -32.925 -5.059 30.480 1.00 78.38 387 THR A C 1
ATOM 3298 O O . THR A 1 387 ? -33.911 -5.354 31.155 1.00 78.38 387 THR A O 1
ATOM 3301 N N . ILE A 1 388 ? -31.760 -5.700 30.633 1.00 78.19 388 ILE A N 1
ATOM 3302 C CA . ILE A 1 388 ? -31.603 -6.856 31.535 1.00 78.19 388 ILE A CA 1
ATOM 3303 C C . ILE A 1 388 ? -31.833 -6.496 33.013 1.00 78.19 388 ILE A C 1
ATOM 3305 O O . ILE A 1 388 ? -32.563 -7.245 33.670 1.00 78.19 388 ILE A O 1
ATOM 3309 N N . PRO A 1 389 ? -31.307 -5.381 33.562 1.00 80.62 389 PRO A N 1
ATOM 3310 C CA . PRO A 1 389 ? -31.551 -5.024 34.960 1.00 80.62 389 PRO A CA 1
ATOM 3311 C C . PRO A 1 389 ? -33.025 -4.723 35.227 1.00 80.62 389 PRO A C 1
ATOM 3313 O O . PRO A 1 389 ? -33.582 -5.224 36.201 1.00 80.62 389 PRO A O 1
ATOM 3316 N N . PHE A 1 390 ? -33.690 -4.002 34.318 1.00 78.81 390 PHE A N 1
ATOM 3317 C CA . PHE A 1 390 ? -35.126 -3.732 34.409 1.00 78.81 390 PHE A CA 1
ATOM 3318 C C . PHE A 1 390 ? -35.962 -5.011 34.316 1.00 78.81 390 PHE A C 1
ATOM 3320 O O . PHE A 1 390 ? -36.894 -5.191 35.098 1.00 78.81 390 PHE A O 1
ATOM 3327 N N . ARG A 1 391 ? -35.607 -5.947 33.425 1.00 81.75 391 ARG A N 1
ATOM 3328 C CA . ARG A 1 391 ? -36.288 -7.245 33.320 1.00 81.75 391 ARG A CA 1
ATOM 3329 C C . ARG A 1 391 ? -36.087 -8.089 34.580 1.00 81.75 391 ARG A C 1
ATOM 3331 O O . ARG A 1 391 ? -37.048 -8.675 35.070 1.00 81.75 391 ARG A O 1
ATOM 3338 N N . ARG A 1 392 ? -34.873 -8.120 35.144 1.00 78.62 392 ARG A N 1
ATOM 3339 C CA . ARG A 1 392 ? -34.595 -8.796 36.424 1.00 78.62 392 ARG A CA 1
ATOM 3340 C C . ARG A 1 392 ? -35.377 -8.170 37.576 1.00 78.62 392 ARG A C 1
ATOM 3342 O O . ARG A 1 392 ? -35.978 -8.906 38.354 1.00 78.62 392 ARG A O 1
ATOM 3349 N N . TRP A 1 393 ? -35.427 -6.841 37.653 1.00 87.94 393 TRP A N 1
ATOM 3350 C CA . TRP A 1 393 ? -36.227 -6.123 38.645 1.00 87.94 393 TRP A CA 1
ATOM 3351 C C . TRP A 1 393 ? -37.722 -6.424 38.495 1.00 87.94 393 TRP A C 1
ATOM 3353 O O . TRP A 1 393 ? -38.382 -6.755 39.477 1.00 87.94 393 TRP A O 1
ATOM 3363 N N . TYR A 1 394 ? -38.253 -6.404 37.271 1.00 89.25 394 TYR A N 1
ATOM 3364 C CA . TYR A 1 394 ? -39.649 -6.740 36.999 1.00 89.25 394 TYR A CA 1
ATOM 3365 C C . TYR A 1 394 ? -39.984 -8.179 37.416 1.00 89.25 394 TYR A C 1
ATOM 3367 O O . TYR A 1 394 ? -40.960 -8.395 38.131 1.00 89.25 394 TYR A O 1
ATOM 3375 N N . VAL A 1 395 ? -39.153 -9.160 37.038 1.00 88.38 395 VAL A N 1
ATOM 3376 C CA . VAL A 1 395 ? -39.332 -10.571 37.428 1.00 88.38 395 VAL A CA 1
ATOM 3377 C C . VAL A 1 395 ? -39.254 -10.735 38.945 1.00 88.38 395 VAL A C 1
ATOM 3379 O O . VAL A 1 395 ? -40.074 -11.446 39.525 1.00 88.38 395 VAL A O 1
ATOM 3382 N N . PHE A 1 396 ? -38.320 -10.051 39.609 1.00 89.25 396 PHE A N 1
ATOM 3383 C CA . PHE A 1 396 ? -38.247 -10.024 41.068 1.00 89.25 396 PHE A CA 1
ATOM 3384 C C . PHE A 1 396 ? -39.532 -9.455 41.686 1.00 89.25 396 PHE A C 1
ATOM 3386 O O . PHE A 1 396 ? -40.112 -10.074 42.576 1.00 89.25 396 PHE A O 1
ATOM 3393 N N . MET A 1 397 ? -40.025 -8.319 41.186 1.00 90.31 397 MET A N 1
ATOM 3394 C CA . MET A 1 397 ? -41.255 -7.688 41.674 1.00 90.31 397 MET A CA 1
ATOM 3395 C C . MET A 1 397 ? -42.500 -8.545 41.415 1.00 90.31 397 MET A C 1
ATOM 3397 O O . MET A 1 397 ? -43.404 -8.569 42.252 1.00 90.31 397 MET A O 1
ATOM 3401 N N . ALA A 1 398 ? -42.549 -9.265 40.294 1.00 89.06 398 ALA A N 1
ATOM 3402 C CA . ALA A 1 398 ? -43.609 -10.218 39.981 1.00 89.06 398 ALA A CA 1
ATOM 3403 C C . ALA A 1 398 ? -43.577 -11.422 40.937 1.00 89.06 398 ALA A C 1
ATOM 3405 O O . ALA A 1 398 ? -44.591 -11.729 41.563 1.00 89.06 398 ALA A O 1
ATOM 3406 N N . ARG A 1 399 ? -42.403 -12.039 41.147 1.00 88.31 399 ARG A N 1
ATOM 3407 C CA . ARG A 1 399 ? -42.218 -13.133 42.121 1.00 88.31 399 ARG A CA 1
ATOM 3408 C C . ARG A 1 399 ? -42.557 -12.695 43.542 1.00 88.31 399 ARG A C 1
ATOM 3410 O O . ARG A 1 399 ? -43.223 -13.426 44.265 1.00 88.31 399 ARG A O 1
ATOM 3417 N N . ARG A 1 400 ? -42.156 -11.485 43.937 1.00 89.38 400 ARG A N 1
ATOM 3418 C CA . ARG A 1 400 ? -42.467 -10.921 45.257 1.00 89.38 400 ARG A CA 1
ATOM 3419 C C . ARG A 1 400 ? -43.971 -10.716 45.447 1.00 89.38 400 ARG A C 1
ATOM 3421 O O . ARG A 1 400 ? -44.477 -11.015 46.525 1.00 89.38 400 ARG A O 1
ATOM 3428 N N . ARG A 1 401 ? -44.687 -10.236 44.423 1.00 90.81 401 ARG A N 1
ATOM 3429 C CA . ARG A 1 401 ? -46.157 -10.128 44.447 1.00 90.81 401 ARG A CA 1
ATOM 3430 C C . ARG A 1 401 ? -46.824 -11.499 44.549 1.00 90.81 401 ARG A C 1
ATOM 3432 O O . ARG A 1 401 ? -47.666 -11.677 45.421 1.00 90.81 401 ARG A O 1
ATOM 3439 N N . ALA A 1 402 ? -46.392 -12.470 43.746 1.00 88.50 402 ALA A N 1
ATOM 3440 C CA . ALA A 1 402 ? -46.907 -13.838 43.805 1.00 88.50 402 ALA A CA 1
ATOM 3441 C C . ALA A 1 402 ? -46.666 -14.493 45.178 1.00 88.50 402 ALA A C 1
ATOM 3443 O O . ALA A 1 402 ? -47.573 -15.093 45.742 1.00 88.50 402 ALA A O 1
ATOM 3444 N N . ALA A 1 403 ? -45.479 -14.312 45.767 1.00 85.94 403 ALA A N 1
ATOM 3445 C CA . ALA A 1 403 ? -45.161 -14.829 47.096 1.00 85.94 403 ALA A CA 1
ATOM 3446 C C . ALA A 1 403 ? -46.018 -14.188 48.200 1.00 85.94 403 ALA A C 1
ATOM 3448 O O . ALA A 1 403 ? -46.418 -14.878 49.135 1.00 85.94 403 ALA A O 1
ATOM 3449 N N . ARG A 1 404 ? -46.324 -12.885 48.107 1.00 89.75 404 ARG A N 1
ATOM 3450 C CA . ARG A 1 404 ? -47.272 -12.238 49.031 1.00 89.75 404 ARG A CA 1
ATOM 3451 C C . ARG A 1 404 ? -48.679 -12.804 48.875 1.00 89.75 404 ARG A C 1
ATOM 3453 O O . ARG A 1 404 ? -49.254 -13.197 49.878 1.00 89.75 404 ARG A O 1
ATOM 3460 N N . ALA A 1 405 ? -49.176 -12.923 47.644 1.00 89.19 405 ALA A N 1
ATOM 3461 C CA . ALA A 1 405 ? -50.493 -13.499 47.377 1.00 89.19 405 ALA A CA 1
ATOM 3462 C C . ALA A 1 405 ? -50.598 -14.949 47.888 1.00 89.19 405 ALA A C 1
ATOM 3464 O O . ALA A 1 405 ? -51.595 -15.322 48.497 1.00 89.19 405 ALA A O 1
ATOM 3465 N N . ALA A 1 406 ? -49.542 -15.754 47.722 1.00 88.62 406 ALA A N 1
ATOM 3466 C CA . ALA A 1 406 ? -49.475 -17.103 48.277 1.00 88.62 406 ALA A CA 1
ATOM 3467 C C . ALA A 1 406 ? -49.524 -17.091 49.815 1.00 88.62 406 ALA A C 1
ATOM 3469 O O . ALA A 1 406 ? -50.318 -17.823 50.403 1.00 88.62 406 ALA A O 1
ATOM 3470 N N . LYS A 1 407 ? -48.745 -16.224 50.477 1.00 87.94 407 LYS A N 1
ATOM 3471 C CA . LYS A 1 407 ? -48.787 -16.067 51.942 1.00 87.94 407 LYS A CA 1
ATOM 3472 C C . LYS A 1 407 ? -50.169 -15.635 52.434 1.00 87.94 407 LYS A C 1
ATOM 3474 O O . LYS A 1 407 ? -50.695 -16.254 53.350 1.00 87.94 407 LYS A O 1
ATOM 3479 N N . GLU A 1 408 ? -50.779 -14.637 51.799 1.00 91.50 408 GLU A N 1
ATOM 3480 C CA . GLU A 1 408 ? -52.145 -14.196 52.108 1.00 91.50 408 GLU A CA 1
ATOM 3481 C C . GLU A 1 408 ? -53.158 -15.328 51.912 1.00 91.50 408 GLU A C 1
ATOM 3483 O O . GLU A 1 408 ? -54.006 -15.542 52.774 1.00 91.50 408 GLU A O 1
ATOM 3488 N N . SER A 1 409 ? -53.035 -16.119 50.841 1.00 89.38 409 SER A N 1
ATOM 3489 C CA . SER A 1 409 ? -53.920 -17.264 50.604 1.00 89.38 409 SER A CA 1
ATOM 3490 C C . SER A 1 409 ? -53.813 -18.327 51.704 1.00 89.38 409 SER A C 1
ATOM 3492 O O . SER A 1 409 ? -54.834 -18.861 52.138 1.00 89.38 409 SER A O 1
ATOM 3494 N N . ILE A 1 410 ? -52.601 -18.582 52.211 1.00 89.38 410 ILE A N 1
ATOM 3495 C CA . ILE A 1 410 ? -52.360 -19.503 53.326 1.00 89.38 410 ILE A CA 1
ATOM 3496 C C . ILE A 1 410 ? -52.958 -18.934 54.616 1.00 89.38 410 ILE A C 1
ATOM 3498 O O . ILE A 1 410 ? -53.643 -19.666 55.330 1.00 89.38 410 ILE A O 1
ATOM 3502 N N . CYS A 1 411 ? -52.777 -17.637 54.892 1.00 88.31 411 CYS A N 1
ATOM 3503 C CA . CYS A 1 411 ? -53.392 -16.973 56.044 1.00 88.31 411 CYS A CA 1
ATOM 3504 C C . CYS A 1 411 ? -54.923 -17.068 55.993 1.00 88.31 411 CYS A C 1
ATOM 3506 O O . CYS A 1 411 ? -55.546 -17.502 56.959 1.00 88.31 411 CYS A O 1
ATOM 3508 N N . VAL A 1 412 ? -55.536 -16.766 54.845 1.00 91.31 412 VAL A N 1
ATOM 3509 C CA . VAL A 1 412 ? -56.991 -16.873 54.651 1.00 91.31 412 VAL A CA 1
ATOM 3510 C C . VAL A 1 412 ? -57.463 -18.323 54.792 1.00 91.31 412 VAL A C 1
ATOM 3512 O O . VAL A 1 412 ? -58.506 -18.581 55.397 1.00 91.31 412 VAL A O 1
ATOM 3515 N N . ALA A 1 413 ? -56.715 -19.296 54.268 1.00 87.25 413 ALA A N 1
ATOM 3516 C CA . ALA A 1 413 ? -57.032 -20.712 54.427 1.00 87.25 413 ALA A CA 1
ATOM 3517 C C . ALA A 1 413 ? -56.961 -21.155 55.899 1.00 87.25 413 ALA A C 1
ATOM 3519 O O . ALA A 1 413 ? -57.855 -21.869 56.367 1.00 87.25 413 ALA A O 1
ATOM 3520 N N . TYR A 1 414 ? -55.950 -20.693 56.637 1.00 88.81 414 TYR A N 1
ATOM 3521 C CA . TYR A 1 414 ? -55.797 -20.935 58.069 1.00 88.81 414 TYR A CA 1
ATOM 3522 C C . TYR A 1 414 ? -56.938 -20.301 58.872 1.00 88.81 414 TYR A C 1
ATOM 3524 O O . TYR A 1 414 ? -57.587 -20.992 59.655 1.00 88.81 414 TYR A O 1
ATOM 3532 N N . GLU A 1 415 ? -57.279 -19.038 58.610 1.00 87.50 415 GLU A N 1
ATOM 3533 C CA . GLU A 1 415 ? -58.426 -18.378 59.239 1.00 87.50 415 GLU A CA 1
ATOM 3534 C C . GLU A 1 415 ? -59.735 -19.123 58.965 1.00 87.50 415 GLU A C 1
ATOM 3536 O O . GLU A 1 415 ? -60.529 -19.350 59.878 1.00 87.50 415 GLU A O 1
ATOM 3541 N N . ARG A 1 416 ? -59.973 -19.554 57.720 1.00 89.69 416 ARG A N 1
ATOM 3542 C CA . ARG A 1 416 ? -61.162 -20.344 57.362 1.00 89.69 416 ARG A CA 1
ATOM 3543 C C . ARG A 1 416 ? -61.188 -21.686 58.086 1.00 89.69 416 ARG A C 1
ATOM 3545 O O . ARG A 1 416 ? -62.256 -22.122 58.518 1.00 89.69 416 ARG A O 1
ATOM 3552 N N . ARG A 1 417 ? -60.043 -22.364 58.210 1.00 88.62 417 ARG A N 1
ATOM 3553 C CA . ARG A 1 417 ? -59.918 -23.594 59.006 1.00 88.62 417 ARG A CA 1
ATOM 3554 C C . ARG A 1 417 ? -60.247 -23.313 60.468 1.00 88.62 417 ARG A C 1
ATOM 3556 O O . ARG A 1 417 ? -61.036 -24.057 61.040 1.00 88.62 417 ARG A O 1
ATOM 3563 N N . GLN A 1 418 ? -59.735 -22.224 61.032 1.00 88.31 418 GLN A N 1
ATOM 3564 C CA . GLN A 1 418 ? -59.943 -21.906 62.438 1.00 88.31 418 GLN A CA 1
ATOM 3565 C C . GLN A 1 418 ? -61.382 -21.501 62.741 1.00 88.31 418 GLN A C 1
ATOM 3567 O O . GLN A 1 418 ? -61.966 -22.004 63.694 1.00 88.31 418 GLN A O 1
ATOM 3572 N N . ARG A 1 419 ? -62.022 -20.710 61.872 1.00 87.00 419 ARG A N 1
ATOM 3573 C CA . ARG A 1 419 ? -63.461 -20.418 61.976 1.00 87.00 419 ARG A CA 1
ATOM 3574 C C . ARG A 1 419 ? -64.304 -21.693 61.887 1.00 87.00 419 ARG A C 1
ATOM 3576 O O . ARG A 1 419 ? -65.267 -21.828 62.635 1.00 87.00 419 ARG A O 1
ATOM 3583 N N . ARG A 1 420 ? -63.951 -22.643 61.008 1.00 88.44 420 ARG A N 1
ATOM 3584 C CA . ARG A 1 420 ? -64.622 -23.956 60.936 1.00 88.44 420 ARG A CA 1
ATOM 3585 C C . ARG A 1 420 ? -64.402 -24.784 62.198 1.00 88.44 420 ARG A C 1
ATOM 3587 O O . ARG A 1 420 ? -65.364 -25.353 62.693 1.00 88.44 420 ARG A O 1
ATOM 3594 N N . HIS A 1 421 ? -63.184 -24.815 62.731 1.00 84.19 421 HIS A N 1
ATOM 3595 C CA . HIS A 1 421 ? -62.860 -25.525 63.966 1.00 84.19 421 HIS A CA 1
ATOM 3596 C C . HIS A 1 421 ? -63.610 -24.940 65.170 1.00 84.19 421 HIS A C 1
ATOM 3598 O O . HIS A 1 421 ? -64.203 -25.687 65.938 1.00 84.19 421 HIS A O 1
ATOM 3604 N N . ILE A 1 422 ? -63.678 -23.609 65.282 1.00 84.56 422 ILE A N 1
ATOM 3605 C CA . ILE A 1 422 ? -64.468 -22.912 66.306 1.00 84.56 422 ILE A CA 1
ATOM 3606 C C . ILE A 1 422 ? -65.952 -23.258 66.160 1.00 84.56 422 ILE A C 1
ATOM 3608 O O . ILE A 1 422 ? -66.562 -23.687 67.132 1.00 84.56 422 ILE A O 1
ATOM 3612 N N . LYS A 1 423 ? -66.529 -23.144 64.954 1.00 87.06 423 LYS A N 1
ATOM 3613 C CA . LYS A 1 423 ? -67.935 -23.509 64.705 1.00 87.06 423 LYS A CA 1
ATOM 3614 C C . LYS A 1 423 ? -68.213 -24.972 65.043 1.00 87.06 423 LYS A C 1
ATOM 3616 O O . LYS A 1 423 ? -69.183 -25.257 65.731 1.00 87.06 423 LYS A O 1
ATOM 3621 N N . TYR A 1 424 ? -67.362 -25.890 64.589 1.00 87.69 424 TYR A N 1
ATOM 3622 C CA . TYR A 1 424 ? -67.487 -27.315 64.884 1.00 87.69 424 TYR A CA 1
ATOM 3623 C C . TYR A 1 424 ? -67.410 -27.584 66.387 1.00 87.69 424 TYR A C 1
ATOM 3625 O O . TYR A 1 424 ? -68.254 -28.301 66.908 1.00 87.69 424 TYR A O 1
ATOM 3633 N N . ASN A 1 425 ? -66.458 -26.968 67.094 1.00 79.38 425 ASN A N 1
ATOM 3634 C CA . ASN A 1 425 ? -66.361 -27.078 68.546 1.00 79.38 425 ASN A CA 1
ATOM 3635 C C . ASN A 1 425 ? -67.614 -26.535 69.232 1.00 79.38 425 ASN A C 1
ATOM 3637 O O . ASN A 1 425 ? -68.150 -27.221 70.092 1.00 79.38 425 ASN A O 1
ATOM 3641 N N . PHE A 1 426 ? -68.131 -25.377 68.813 1.00 81.94 426 PHE A N 1
ATOM 3642 C CA . PHE A 1 426 ? -69.397 -24.842 69.319 1.00 81.94 426 PHE A CA 1
ATOM 3643 C C . PHE A 1 426 ? -70.557 -25.818 69.108 1.00 81.94 426 PHE A C 1
ATOM 3645 O O . PHE A 1 426 ? -71.254 -26.138 70.064 1.00 81.94 426 PHE A O 1
ATOM 3652 N N . PHE A 1 427 ? -70.741 -26.350 67.897 1.00 81.62 427 PHE A N 1
ATOM 3653 C CA . PHE A 1 427 ? -71.809 -27.316 67.621 1.00 81.62 427 PHE A CA 1
ATOM 3654 C C . PHE A 1 427 ? -71.609 -28.649 68.347 1.00 81.62 427 PHE A C 1
ATOM 3656 O O . PHE A 1 427 ? -72.585 -29.266 68.763 1.00 81.62 427 PHE A O 1
ATOM 3663 N N . ARG A 1 428 ? -70.362 -29.091 68.543 1.00 83.12 428 ARG A N 1
ATOM 3664 C CA . ARG A 1 428 ? -70.031 -30.296 69.313 1.00 83.12 428 ARG A CA 1
ATOM 3665 C C . ARG A 1 428 ? -70.356 -30.113 70.796 1.00 83.12 428 ARG A C 1
ATOM 3667 O O . ARG A 1 428 ? -70.973 -30.997 71.383 1.00 83.12 428 ARG A O 1
ATOM 3674 N N . LEU A 1 429 ? -69.965 -28.974 71.375 1.00 76.19 429 LEU A N 1
ATOM 3675 C CA . LEU A 1 429 ? -70.275 -28.588 72.755 1.00 76.19 429 LEU A CA 1
ATOM 3676 C C . LEU A 1 429 ? -71.788 -28.449 72.952 1.00 76.19 429 LEU A C 1
ATOM 3678 O O . LEU A 1 429 ? -72.332 -29.039 73.878 1.00 76.19 429 LEU A O 1
ATOM 3682 N N . TRP A 1 430 ? -72.472 -27.758 72.037 1.00 80.12 430 TRP A N 1
ATOM 3683 C CA . TRP A 1 430 ? -73.925 -27.590 72.058 1.00 80.12 430 TRP A CA 1
ATOM 3684 C C . TRP A 1 430 ? -74.658 -28.930 71.952 1.00 80.12 430 TRP A C 1
ATOM 3686 O O . TRP A 1 430 ? -75.495 -29.230 72.796 1.00 80.12 430 TRP A O 1
ATOM 3696 N N . LYS A 1 431 ? -74.297 -29.785 70.984 1.00 78.69 431 LYS A N 1
ATOM 3697 C CA . LYS A 1 431 ? -74.885 -31.126 70.830 1.00 78.69 431 LYS A CA 1
ATOM 3698 C C . LYS A 1 431 ? -74.744 -31.949 72.109 1.00 78.69 431 LYS A C 1
ATOM 3700 O O . LYS A 1 431 ? -75.687 -32.618 72.511 1.00 78.69 431 LYS A O 1
ATOM 3705 N N . HIS A 1 432 ? -73.580 -31.909 72.750 1.00 73.38 432 HIS A N 1
ATOM 3706 C CA . HIS A 1 432 ? -73.376 -32.632 73.999 1.00 73.38 432 HIS A CA 1
ATOM 3707 C C . HIS A 1 432 ? -74.158 -32.020 75.166 1.00 73.38 432 HIS A C 1
ATOM 3709 O O . HIS A 1 432 ? -74.743 -32.755 75.950 1.00 73.38 432 HIS A O 1
ATOM 3715 N N . GLN A 1 433 ? -74.207 -30.692 75.280 1.00 73.25 433 GLN A N 1
ATOM 3716 C CA . GLN A 1 433 ? -74.991 -30.020 76.315 1.00 73.25 433 GLN A CA 1
ATOM 3717 C C . GLN A 1 433 ? -76.490 -30.327 76.179 1.00 73.25 433 GLN A C 1
ATOM 3719 O O . GLN A 1 433 ? -77.152 -30.561 77.183 1.00 73.25 433 GLN A O 1
ATOM 3724 N N . VAL A 1 434 ? -77.008 -30.396 74.949 1.00 73.38 434 VAL A N 1
ATOM 3725 C CA . VAL A 1 434 ? -78.400 -30.779 74.662 1.00 73.38 434 VAL A CA 1
ATOM 3726 C C . VAL A 1 434 ? -78.667 -32.250 74.993 1.00 73.38 434 VAL A C 1
ATOM 3728 O O . VAL A 1 434 ? -79.726 -32.565 75.522 1.00 73.38 434 VAL A O 1
ATOM 3731 N N . LEU A 1 435 ? -77.726 -33.155 74.703 1.00 70.00 435 LEU A N 1
ATOM 3732 C CA . LEU A 1 435 ? -77.902 -34.591 74.954 1.00 70.00 435 LEU A CA 1
ATOM 3733 C C . LEU A 1 435 ? -77.704 -34.997 76.424 1.00 70.00 435 LEU A C 1
ATOM 3735 O O . LEU A 1 435 ? -78.310 -35.973 76.853 1.00 70.00 435 LEU A O 1
ATOM 3739 N N . PHE A 1 436 ? -76.864 -34.288 77.186 1.00 69.19 436 PHE A N 1
ATOM 3740 C CA . PHE A 1 436 ? -76.420 -34.728 78.519 1.00 69.19 436 PHE A CA 1
ATOM 3741 C C . PHE A 1 436 ? -76.623 -33.693 79.641 1.00 69.19 436 PHE A C 1
ATOM 3743 O O . PHE A 1 436 ? -76.227 -33.944 80.775 1.00 69.19 436 PHE A O 1
ATOM 3750 N N . GLY A 1 437 ? -77.216 -32.526 79.361 1.00 61.91 437 GLY A N 1
ATOM 3751 C CA . GLY A 1 437 ? -77.625 -31.522 80.360 1.00 61.91 437 GLY A CA 1
ATOM 3752 C C . GLY A 1 437 ? -76.493 -30.703 81.004 1.00 61.91 437 GLY A C 1
ATOM 3753 O O . GLY A 1 437 ? -76.707 -29.545 81.359 1.00 61.91 437 GLY A O 1
ATOM 3754 N N . HIS A 1 438 ? -75.271 -31.240 81.084 1.00 60.66 438 HIS A N 1
ATOM 3755 C CA . HIS A 1 438 ? -74.090 -30.561 81.627 1.00 60.66 438 HIS A CA 1
ATOM 3756 C C . HIS A 1 438 ? -72.869 -30.697 80.700 1.00 60.66 438 HIS A C 1
ATOM 3758 O O . HIS A 1 438 ? -72.609 -31.748 80.111 1.00 60.66 438 HIS A O 1
ATOM 3764 N N . ILE A 1 439 ? -72.087 -29.617 80.569 1.00 59.44 439 ILE A N 1
ATOM 3765 C CA . ILE A 1 439 ? -70.850 -29.594 79.759 1.00 59.44 439 ILE A CA 1
ATOM 3766 C C . ILE A 1 439 ? -69.711 -30.363 80.460 1.00 59.44 439 ILE A C 1
ATOM 3768 O O . ILE A 1 439 ? -68.793 -30.846 79.799 1.00 59.44 439 ILE A O 1
ATOM 3772 N N . GLU A 1 440 ? -69.797 -30.549 81.780 1.00 57.19 440 GLU A N 1
ATOM 3773 C CA . GLU A 1 440 ? -68.773 -31.205 82.609 1.00 57.19 440 GLU A CA 1
ATOM 3774 C C . GLU A 1 440 ? -68.499 -32.673 82.215 1.00 57.19 440 GLU A C 1
ATOM 3776 O O . GLU A 1 440 ? -67.414 -33.183 82.479 1.00 57.19 440 GLU A O 1
ATOM 3781 N N . GLY A 1 441 ? -69.423 -33.340 81.507 1.00 55.41 441 GLY A N 1
ATOM 3782 C CA . GLY A 1 441 ? -69.261 -34.727 81.040 1.00 55.41 441 GLY A CA 1
ATOM 3783 C C . GLY A 1 441 ? -68.486 -34.917 79.724 1.00 55.41 441 GLY A C 1
ATOM 3784 O O . GLY A 1 441 ? -68.129 -36.042 79.384 1.00 55.41 441 GLY A O 1
ATOM 3785 N N . LEU A 1 442 ? -68.200 -33.845 78.972 1.00 54.97 442 LEU A N 1
ATOM 3786 C CA . LEU A 1 442 ? -67.594 -33.925 77.625 1.00 54.97 442 LEU A CA 1
ATOM 3787 C C . LEU A 1 442 ? -66.100 -34.251 77.659 1.00 54.97 442 LEU A C 1
ATOM 3789 O O . LEU A 1 442 ? -65.524 -34.829 76.733 1.00 54.97 442 LEU A O 1
ATOM 3793 N N . HIS A 1 443 ? -65.466 -33.849 78.750 1.00 55.91 443 HIS A N 1
ATOM 3794 C CA . HIS A 1 443 ? -64.089 -34.147 79.048 1.00 55.91 443 HIS A CA 1
ATOM 3795 C C . HIS A 1 443 ? -64.076 -34.884 80.377 1.00 55.91 443 HIS A C 1
ATOM 3797 O O . HIS A 1 443 ? -64.150 -34.271 81.435 1.00 55.91 443 HIS A O 1
ATOM 3803 N N . SER A 1 444 ? -63.959 -36.216 80.312 1.00 62.12 444 SER A N 1
ATOM 3804 C CA . SER A 1 444 ? -63.571 -37.024 81.472 1.00 62.12 444 SER A CA 1
ATOM 3805 C C . SER A 1 444 ? -62.410 -36.333 82.196 1.00 62.12 444 SER A C 1
ATOM 3807 O O . SER A 1 444 ? -61.572 -35.705 81.545 1.00 62.12 444 SER A O 1
ATOM 3809 N N . LYS A 1 445 ? -62.306 -36.473 83.521 1.00 60.59 445 LYS A N 1
ATOM 3810 C CA . LYS A 1 445 ? -61.163 -35.976 84.311 1.00 60.59 445 LYS A CA 1
ATOM 3811 C C . LYS A 1 445 ? -59.815 -36.309 83.642 1.00 60.59 445 LYS A C 1
ATOM 3813 O O . LYS A 1 445 ? -58.900 -35.497 83.659 1.00 60.59 445 LYS A O 1
ATOM 3818 N N . VAL A 1 446 ? -59.739 -37.450 82.948 1.00 64.94 446 VAL A N 1
ATOM 3819 C CA . VAL A 1 446 ? -58.596 -37.887 82.125 1.00 64.94 446 VAL A CA 1
ATOM 3820 C C . VAL A 1 446 ? -58.344 -36.991 80.903 1.00 64.94 446 VAL A C 1
ATOM 3822 O O . VAL A 1 446 ? -57.201 -36.722 80.559 1.00 64.94 446 VAL A O 1
ATOM 3825 N N . HIS A 1 447 ? -59.388 -36.520 80.227 1.00 64.06 447 HIS A N 1
ATOM 3826 C CA . HIS A 1 447 ? -59.294 -35.633 79.066 1.00 64.06 447 HIS A CA 1
ATOM 3827 C C . HIS A 1 447 ? -58.933 -34.194 79.465 1.00 64.06 447 HIS A C 1
ATOM 3829 O O . HIS A 1 447 ? -58.169 -33.549 78.754 1.00 64.06 447 HIS A O 1
ATOM 3835 N N . LEU A 1 448 ? -59.420 -33.715 80.616 1.00 70.38 448 LEU A N 1
ATOM 3836 C CA . LEU A 1 448 ? -58.975 -32.444 81.203 1.00 70.38 448 LEU A CA 1
ATOM 3837 C C . LEU A 1 448 ? -57.513 -32.519 81.649 1.00 70.38 448 LEU A C 1
ATOM 3839 O O . LEU A 1 448 ? -56.744 -31.616 81.340 1.00 70.38 448 LEU A O 1
ATOM 3843 N N . LEU A 1 449 ? -57.110 -33.616 82.298 1.00 72.94 449 LEU A N 1
ATOM 3844 C CA . LEU A 1 449 ? -55.709 -33.857 82.651 1.00 72.94 449 LEU A CA 1
ATOM 3845 C C . LEU A 1 449 ? -54.817 -33.945 81.408 1.00 72.94 449 LEU A C 1
ATOM 3847 O O . LEU A 1 449 ? -53.782 -33.296 81.381 1.00 72.94 449 LEU A O 1
ATOM 3851 N N . ARG A 1 450 ? -55.243 -34.636 80.342 1.00 75.50 450 ARG A N 1
ATOM 3852 C CA . ARG A 1 450 ? -54.518 -34.645 79.057 1.00 75.50 450 ARG A CA 1
ATOM 3853 C C . ARG A 1 450 ? -54.454 -33.267 78.406 1.00 75.50 450 ARG A C 1
ATOM 3855 O O . ARG A 1 450 ? -53.403 -32.887 77.917 1.00 75.50 450 ARG A O 1
ATOM 3862 N N . SER A 1 451 ? -55.538 -32.492 78.434 1.00 73.81 451 SER A N 1
ATOM 3863 C CA . SER A 1 451 ? -55.532 -31.118 77.918 1.00 73.81 451 SER A CA 1
ATOM 3864 C C . SER A 1 451 ? -54.603 -30.211 78.728 1.00 73.81 451 SER A C 1
ATOM 3866 O O . SER A 1 451 ? -53.954 -29.348 78.145 1.00 73.81 451 SER A O 1
ATOM 3868 N N . LEU A 1 452 ? -54.520 -30.398 80.048 1.00 76.62 452 LEU A N 1
ATOM 3869 C CA . LEU A 1 452 ? -53.571 -29.696 80.913 1.00 76.62 452 LEU A CA 1
ATOM 3870 C C . LEU A 1 452 ? -52.131 -30.162 80.671 1.00 76.62 452 LEU A C 1
ATOM 3872 O O . LEU A 1 452 ? -51.225 -29.336 80.658 1.00 76.62 452 LEU A O 1
ATOM 3876 N N . GLU A 1 453 ? -51.902 -31.454 80.432 1.00 77.69 453 GLU A N 1
ATOM 3877 C CA . GLU A 1 453 ? -50.594 -31.992 80.043 1.00 77.69 453 GLU A CA 1
ATOM 3878 C C . GLU A 1 453 ? -50.144 -31.459 78.681 1.00 77.69 453 GLU A C 1
ATOM 3880 O O . GLU A 1 453 ? -48.987 -31.073 78.530 1.00 77.69 453 GLU A O 1
ATOM 3885 N N . ASP A 1 454 ? -51.046 -31.375 77.706 1.00 77.25 454 ASP A N 1
ATOM 3886 C CA . ASP A 1 454 ? -50.756 -30.830 76.382 1.00 77.25 454 ASP A CA 1
ATOM 3887 C C . ASP A 1 454 ? -50.546 -29.311 76.433 1.00 77.25 454 ASP A C 1
ATOM 3889 O O . ASP A 1 454 ? -49.630 -28.800 75.788 1.00 77.25 454 ASP A O 1
ATOM 3893 N N . GLN A 1 455 ? -51.304 -28.584 77.263 1.00 78.94 455 GLN A N 1
ATOM 3894 C CA . GLN A 1 455 ? -51.036 -27.172 77.556 1.00 78.94 455 GLN A CA 1
ATOM 3895 C C . GLN A 1 455 ? -49.685 -26.989 78.249 1.00 78.94 455 GLN A C 1
ATOM 3897 O O . GLN A 1 455 ? -48.917 -26.120 77.851 1.00 78.94 455 GLN A O 1
ATOM 3902 N N . LYS A 1 456 ? -49.339 -27.836 79.225 1.00 82.00 456 LYS A N 1
ATOM 3903 C CA . LYS A 1 456 ? -48.032 -27.813 79.893 1.00 82.00 456 LYS A CA 1
ATOM 3904 C C . LYS A 1 456 ? -46.899 -28.088 78.903 1.00 82.00 456 LYS A C 1
ATOM 3906 O O . LYS A 1 456 ? -45.917 -27.356 78.899 1.00 82.00 456 LYS A O 1
ATOM 3911 N N . ARG A 1 457 ? -47.038 -29.087 78.023 1.00 80.62 457 ARG A N 1
ATOM 3912 C CA . ARG A 1 457 ? -46.076 -29.364 76.939 1.00 80.62 457 ARG A CA 1
ATOM 3913 C C . ARG A 1 457 ? -45.949 -28.185 75.981 1.00 80.62 457 ARG A C 1
ATOM 3915 O O . ARG A 1 457 ? -44.840 -27.853 75.576 1.00 80.62 457 ARG A O 1
ATOM 3922 N N . MET A 1 458 ? -47.063 -27.542 75.638 1.00 81.62 458 MET A N 1
ATOM 3923 C CA . MET A 1 458 ? -47.065 -26.361 74.781 1.00 81.62 458 MET A CA 1
ATOM 3924 C C . MET A 1 458 ? -46.375 -25.171 75.459 1.00 81.62 458 MET A C 1
ATOM 3926 O O . MET A 1 458 ? -45.569 -24.512 74.810 1.00 81.62 458 MET A O 1
ATOM 3930 N N . CYS A 1 459 ? -46.618 -24.930 76.750 1.00 79.06 459 CYS A N 1
ATOM 3931 C CA . CYS A 1 459 ? -45.927 -23.898 77.525 1.00 79.06 459 CYS A CA 1
ATOM 3932 C C . CYS A 1 459 ? -44.423 -24.172 77.607 1.00 79.06 459 CYS A C 1
ATOM 3934 O O . CYS A 1 459 ? -43.644 -23.285 77.284 1.00 79.06 459 CYS A O 1
ATOM 3936 N N . ILE A 1 460 ? -44.012 -25.409 77.906 1.00 87.00 460 ILE A N 1
ATOM 3937 C CA . ILE A 1 460 ? -42.594 -25.811 77.910 1.00 87.00 460 ILE A CA 1
ATOM 3938 C C . ILE A 1 460 ? -41.967 -25.617 76.520 1.00 87.00 460 ILE A C 1
ATOM 3940 O O . ILE A 1 460 ? -40.848 -25.126 76.400 1.00 87.00 460 ILE A O 1
ATOM 3944 N N . GLY A 1 461 ? -42.688 -25.955 75.448 1.00 80.94 461 GLY A N 1
ATOM 3945 C CA . GLY A 1 461 ? -42.229 -25.727 74.076 1.00 80.94 461 GLY A CA 1
ATOM 3946 C C . GLY A 1 461 ? -42.099 -24.241 73.725 1.00 80.94 461 GLY A C 1
ATOM 3947 O O . GLY A 1 461 ? -41.154 -23.846 73.045 1.00 80.94 461 GLY A O 1
ATOM 3948 N N . LEU A 1 462 ? -43.017 -23.397 74.203 1.00 83.00 462 LEU A N 1
ATOM 3949 C CA . LEU A 1 462 ? -42.942 -21.944 74.041 1.00 83.00 462 LEU A CA 1
ATOM 3950 C C . LEU A 1 462 ? -41.801 -21.337 74.861 1.00 83.00 462 LEU A C 1
ATOM 3952 O O . LEU A 1 462 ? -41.120 -20.451 74.357 1.00 83.00 462 LEU A O 1
ATOM 3956 N N . GLU A 1 463 ? -41.556 -21.830 76.072 1.00 84.19 463 GLU A N 1
ATOM 3957 C CA . GLU A 1 463 ? -40.424 -21.433 76.913 1.00 84.19 463 GLU A CA 1
ATOM 3958 C C . GLU A 1 463 ? -39.090 -21.822 76.272 1.00 84.19 463 GLU A C 1
ATOM 3960 O O . GLU A 1 463 ? -38.194 -20.985 76.179 1.00 84.19 463 GLU A O 1
ATOM 3965 N N . ALA A 1 464 ? -38.977 -23.044 75.740 1.00 84.62 464 ALA A N 1
ATOM 3966 C CA . ALA A 1 464 ? -37.800 -23.493 75.001 1.00 84.62 464 ALA A CA 1
ATOM 3967 C C . ALA A 1 464 ? -37.563 -22.641 73.744 1.00 84.62 464 ALA A C 1
ATOM 3969 O O . ALA A 1 464 ? -36.446 -22.196 73.494 1.00 84.62 464 ALA A O 1
ATOM 3970 N N . ASN A 1 465 ? -38.616 -22.332 72.983 1.00 84.25 465 ASN A N 1
ATOM 3971 C CA . ASN A 1 465 ? -38.507 -21.445 71.824 1.00 84.25 465 ASN A CA 1
ATOM 3972 C C . ASN A 1 465 ? -38.148 -20.009 72.225 1.00 84.25 465 ASN A C 1
ATOM 3974 O O . ASN A 1 465 ? -37.334 -19.376 71.560 1.00 84.25 465 ASN A O 1
ATOM 3978 N N . ALA A 1 466 ? -38.716 -19.485 73.312 1.00 81.94 466 ALA A N 1
ATOM 3979 C CA . ALA A 1 466 ? -38.376 -18.166 73.834 1.00 81.94 466 ALA A CA 1
ATOM 3980 C C . ALA A 1 466 ? -36.916 -18.103 74.308 1.00 81.94 466 ALA A C 1
ATOM 3982 O O . ALA A 1 466 ? -36.252 -17.094 74.069 1.00 81.94 466 ALA A O 1
ATOM 3983 N N . ALA A 1 467 ? -36.400 -19.176 74.917 1.00 85.50 467 ALA A N 1
ATOM 3984 C CA . ALA A 1 467 ? -34.988 -19.315 75.259 1.00 85.50 467 ALA A CA 1
ATOM 3985 C C . ALA A 1 467 ? -34.109 -19.326 73.999 1.00 85.50 467 ALA A C 1
ATOM 3987 O O . ALA A 1 467 ? -33.215 -18.495 73.886 1.00 85.50 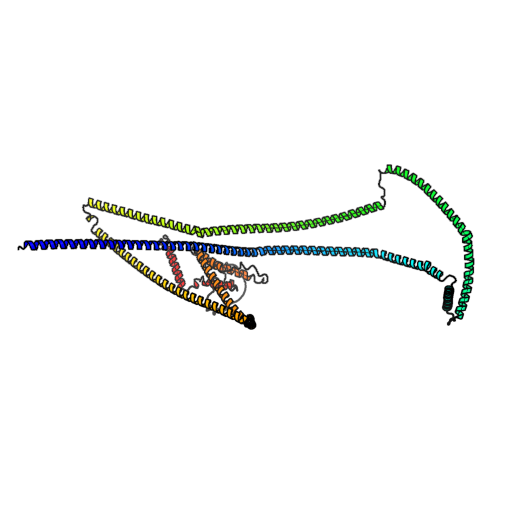467 ALA A O 1
ATOM 3988 N N . LEU A 1 468 ? -34.445 -20.137 72.990 1.00 84.62 468 LEU A N 1
ATOM 3989 C CA . LEU A 1 468 ? -33.727 -20.158 71.709 1.00 84.62 468 LEU A CA 1
ATOM 3990 C C . LEU A 1 468 ? -33.744 -18.796 70.999 1.00 84.62 468 LEU A C 1
ATOM 3992 O O . LEU A 1 468 ? -32.745 -18.384 70.411 1.00 84.62 468 LEU A O 1
ATOM 3996 N N . TYR A 1 469 ? -34.863 -18.069 71.028 1.00 83.88 469 TYR A N 1
ATOM 3997 C CA . TYR A 1 469 ? -34.922 -16.718 70.470 1.00 83.88 469 TYR A CA 1
ATOM 3998 C C . TYR A 1 469 ? -34.077 -15.731 71.270 1.00 83.88 469 TYR A C 1
ATOM 4000 O O . TYR A 1 469 ? -33.415 -14.890 70.666 1.00 83.88 469 TYR A O 1
ATOM 4008 N N . ARG A 1 470 ? -34.059 -15.842 72.601 1.00 89.50 470 ARG A N 1
ATOM 4009 C CA . ARG A 1 470 ? -33.195 -15.028 73.460 1.00 89.50 470 ARG A CA 1
ATOM 4010 C C . ARG A 1 470 ? -31.715 -15.286 73.156 1.00 89.50 470 ARG A C 1
ATOM 4012 O O . ARG A 1 470 ? -30.977 -14.321 72.979 1.00 89.50 470 ARG A O 1
ATOM 4019 N N . ASP A 1 471 ? -31.315 -16.544 72.993 1.00 86.12 471 ASP A N 1
ATOM 4020 C CA . ASP A 1 471 ? -29.940 -16.930 72.652 1.00 86.12 471 ASP A CA 1
ATOM 4021 C C . ASP A 1 471 ? -29.543 -16.435 71.256 1.00 86.12 471 ASP A C 1
ATOM 4023 O O . ASP A 1 471 ? -28.465 -15.872 71.069 1.00 86.12 471 ASP A O 1
ATOM 4027 N N . ASN A 1 472 ? -30.443 -16.551 70.276 1.00 84.75 472 ASN A N 1
ATOM 4028 C CA . ASN A 1 472 ? -30.221 -16.011 68.934 1.00 84.75 472 ASN A CA 1
ATOM 4029 C C . ASN A 1 472 ? -30.088 -14.481 68.939 1.00 84.75 472 ASN A C 1
ATOM 4031 O O . ASN A 1 472 ? -29.243 -13.936 68.231 1.00 84.75 472 ASN A O 1
ATOM 4035 N N . ILE A 1 473 ? -30.897 -13.776 69.735 1.00 85.56 473 ILE A N 1
ATOM 4036 C CA . ILE A 1 473 ? -30.785 -12.320 69.896 1.00 85.56 473 ILE A CA 1
ATOM 4037 C C . ILE A 1 473 ? -29.440 -11.961 70.533 1.00 85.56 473 ILE A C 1
ATOM 4039 O O . ILE A 1 473 ? -28.774 -11.052 70.040 1.00 85.56 473 ILE A O 1
ATOM 4043 N N . ALA A 1 474 ? -29.004 -12.691 71.562 1.00 87.12 474 ALA A N 1
ATOM 4044 C CA . ALA A 1 474 ? -27.707 -12.478 72.200 1.00 87.12 474 ALA A CA 1
ATOM 4045 C C . ALA A 1 474 ? -26.537 -12.730 71.231 1.00 87.12 474 ALA A C 1
ATOM 4047 O O . ALA A 1 474 ? -25.615 -11.918 71.149 1.00 87.12 474 ALA A O 1
ATOM 4048 N N . ALA A 1 475 ? -26.597 -13.798 70.429 1.00 84.62 475 ALA A N 1
ATOM 4049 C CA . ALA A 1 475 ? -25.598 -14.091 69.400 1.00 84.62 475 ALA A CA 1
ATOM 4050 C C . ALA A 1 475 ? -25.549 -13.000 68.315 1.00 84.62 475 ALA A C 1
ATOM 4052 O O . ALA A 1 475 ? -24.469 -12.581 67.894 1.00 84.62 475 ALA A O 1
ATOM 4053 N N . LEU A 1 476 ? -26.710 -12.490 67.893 1.00 81.81 476 LEU A N 1
ATOM 4054 C CA . LEU A 1 476 ? -26.790 -11.384 66.939 1.00 81.81 476 LEU A CA 1
ATOM 4055 C C . LEU A 1 476 ? -26.232 -10.086 67.530 1.00 81.81 476 LEU A C 1
ATOM 4057 O O . LEU A 1 476 ? -25.461 -9.408 66.857 1.00 81.81 476 LEU A O 1
ATOM 4061 N N . GLN A 1 477 ? -26.547 -9.763 68.784 1.00 88.50 477 GLN A N 1
ATOM 4062 C CA . GLN A 1 477 ? -25.973 -8.609 69.480 1.00 88.50 477 GLN A CA 1
ATOM 4063 C C . GLN A 1 477 ? -24.446 -8.719 69.589 1.00 88.50 477 GLN A C 1
ATOM 4065 O O . GLN A 1 477 ? -23.749 -7.765 69.251 1.00 88.50 477 GLN A O 1
ATOM 4070 N N . ALA A 1 478 ? -23.915 -9.892 69.946 1.00 86.81 478 ALA A N 1
ATOM 4071 C CA . ALA A 1 478 ? -22.473 -10.135 69.962 1.00 86.81 478 ALA A CA 1
ATOM 4072 C C . ALA A 1 478 ? -21.842 -9.960 68.568 1.00 86.81 478 ALA A C 1
ATOM 4074 O O . ALA A 1 478 ? -20.780 -9.353 68.439 1.00 86.81 478 ALA A O 1
ATOM 4075 N N . SER A 1 479 ? -22.513 -10.428 67.508 1.00 85.19 479 SER A N 1
ATOM 4076 C CA . SER A 1 479 ? -22.036 -10.247 66.132 1.00 85.19 479 SER A CA 1
ATOM 4077 C C . SER A 1 479 ? -22.025 -8.780 65.688 1.00 85.19 479 SER A C 1
ATOM 4079 O O . SER A 1 479 ? -21.116 -8.367 64.971 1.00 85.19 479 SER A O 1
ATOM 4081 N N . ILE A 1 480 ? -22.997 -7.978 66.140 1.00 86.38 480 ILE A N 1
ATOM 4082 C CA . ILE A 1 480 ? -23.060 -6.539 65.859 1.00 86.38 480 ILE A CA 1
ATOM 4083 C C . ILE A 1 480 ? -21.885 -5.830 66.530 1.00 86.38 480 ILE A C 1
ATOM 4085 O O . ILE A 1 480 ? -21.169 -5.104 65.850 1.00 86.38 480 ILE A O 1
ATOM 4089 N N . VAL A 1 481 ? -21.624 -6.110 67.810 1.00 92.06 481 VAL A N 1
ATOM 4090 C CA . VAL A 1 481 ? -20.477 -5.536 68.537 1.00 92.06 481 VAL A CA 1
ATOM 4091 C C . VAL A 1 481 ? -19.155 -5.894 67.846 1.00 92.06 481 VAL A C 1
ATOM 4093 O O . VAL A 1 481 ? -18.344 -5.016 67.570 1.00 92.06 481 VAL A O 1
ATOM 4096 N N . GLN A 1 482 ? -18.970 -7.158 67.448 1.00 89.31 482 GLN A N 1
ATOM 4097 C CA . GLN A 1 482 ? -17.776 -7.578 66.699 1.00 89.31 482 GLN A CA 1
ATOM 4098 C C . GLN A 1 482 ? -17.620 -6.859 65.350 1.00 89.31 482 GLN A C 1
ATOM 4100 O O . GLN A 1 482 ? -16.499 -6.604 64.907 1.00 89.31 482 GLN A O 1
ATOM 4105 N N . LEU A 1 483 ? -18.723 -6.565 64.658 1.00 81.88 483 LEU A N 1
ATOM 4106 C CA . LEU A 1 483 ? -18.692 -5.817 63.401 1.00 81.88 483 LEU A CA 1
ATOM 4107 C C . LEU A 1 483 ? -18.403 -4.333 63.627 1.00 81.88 483 LEU A C 1
ATOM 4109 O O . LEU A 1 483 ? -17.667 -3.746 62.837 1.00 81.88 483 LEU A O 1
ATOM 4113 N N . GLU A 1 484 ? -18.941 -3.738 64.690 1.00 87.94 484 GLU A N 1
ATOM 4114 C CA . GLU A 1 484 ? -18.653 -2.357 65.079 1.00 87.94 484 GLU A CA 1
ATOM 4115 C C . GLU A 1 484 ? -17.176 -2.171 65.432 1.00 87.94 484 GLU A C 1
ATOM 4117 O O . GLU A 1 484 ? -16.564 -1.203 64.981 1.00 87.94 484 GLU A O 1
ATOM 4122 N N . ASP A 1 485 ? -16.574 -3.113 66.157 1.00 89.00 485 ASP A N 1
ATOM 4123 C CA . ASP A 1 485 ? -15.155 -3.045 66.511 1.00 89.00 485 ASP A CA 1
ATOM 4124 C C . ASP A 1 485 ? -14.251 -3.215 65.285 1.00 89.00 485 ASP A C 1
ATOM 4126 O O . ASP A 1 485 ? -13.355 -2.400 65.066 1.00 89.00 485 ASP A O 1
ATOM 4130 N N . LYS A 1 486 ? -14.564 -4.160 64.387 1.00 86.94 486 LYS A N 1
ATOM 4131 C CA . LYS A 1 486 ? -13.874 -4.272 63.087 1.00 86.94 486 LYS A CA 1
ATOM 4132 C C . LYS A 1 486 ? -14.014 -3.007 62.241 1.00 86.94 486 LYS A C 1
ATOM 4134 O O . LYS A 1 486 ? -13.093 -2.637 61.515 1.00 86.94 486 LYS A O 1
ATOM 4139 N N . LEU A 1 487 ? -15.168 -2.342 62.296 1.00 87.06 487 LEU A N 1
ATOM 4140 C CA . LEU A 1 487 ? -15.393 -1.096 61.570 1.00 87.06 487 LEU A CA 1
ATOM 4141 C C . LEU A 1 487 ? -14.530 0.030 62.152 1.00 87.06 487 LEU A C 1
ATOM 4143 O O . LEU A 1 487 ? -13.903 0.756 61.381 1.00 87.06 487 LEU A O 1
ATOM 4147 N N . LYS A 1 488 ? -14.435 0.135 63.483 1.00 87.75 488 LYS A N 1
ATOM 4148 C CA . LYS A 1 488 ? -13.547 1.092 64.164 1.00 87.75 488 LYS A CA 1
ATOM 4149 C C . LYS A 1 488 ? -12.076 0.846 63.823 1.00 87.75 488 LYS A C 1
ATOM 4151 O O . LYS A 1 488 ? -11.389 1.798 63.464 1.00 87.75 488 LYS A O 1
ATOM 4156 N N . GLU A 1 489 ? -11.609 -0.404 63.847 1.00 88.56 489 GLU A N 1
ATOM 4157 C CA . GLU A 1 489 ? -10.244 -0.764 63.425 1.00 88.56 489 GLU A CA 1
ATOM 4158 C C . GLU A 1 489 ? -9.976 -0.327 61.978 1.00 88.56 489 GLU A C 1
ATOM 4160 O O . GLU A 1 489 ? -8.978 0.332 61.691 1.00 88.56 489 GLU A O 1
ATOM 4165 N N . LYS A 1 490 ? -10.909 -0.597 61.054 1.00 86.12 490 LYS A N 1
ATOM 4166 C CA . LYS A 1 490 ? -10.769 -0.171 59.653 1.00 86.12 490 LYS A CA 1
ATOM 4167 C C . LYS A 1 490 ? -10.840 1.340 59.465 1.00 86.12 490 LYS A C 1
ATOM 4169 O O . LYS A 1 490 ? -10.160 1.869 58.588 1.00 86.12 490 LYS A O 1
ATOM 4174 N N . GLN A 1 491 ? -11.617 2.053 60.275 1.00 86.69 491 GLN A N 1
ATOM 4175 C CA . GLN A 1 491 ? -11.611 3.516 60.282 1.00 86.69 491 GLN A CA 1
ATOM 4176 C C . GLN A 1 491 ? -10.270 4.076 60.772 1.00 86.69 491 GLN A C 1
ATOM 4178 O O . GLN A 1 491 ? -9.781 5.044 60.192 1.00 86.69 491 GLN A O 1
ATOM 4183 N N . GLN A 1 492 ? -9.650 3.455 61.779 1.00 89.44 492 GLN A N 1
ATOM 4184 C CA . GLN A 1 492 ? -8.318 3.833 62.260 1.00 89.44 492 GLN A CA 1
ATOM 4185 C C . GLN A 1 492 ? -7.229 3.544 61.218 1.00 89.44 492 GLN A C 1
ATOM 4187 O O . GLN A 1 492 ? -6.417 4.424 60.937 1.00 89.44 492 GLN A O 1
ATOM 4192 N N . GLU A 1 493 ? -7.250 2.373 60.573 1.00 86.06 493 GLU A N 1
ATOM 4193 C CA . GLU A 1 493 ? -6.344 2.058 59.456 1.00 86.06 493 GLU A CA 1
ATOM 4194 C C . GLU A 1 493 ? -6.489 3.073 58.310 1.00 86.06 493 GLU A C 1
ATOM 4196 O O . GLU A 1 493 ? -5.494 3.535 57.749 1.00 86.06 493 GLU A O 1
ATOM 4201 N N . LEU A 1 494 ? -7.724 3.464 57.969 1.00 83.06 494 LEU A N 1
ATOM 4202 C CA . LEU A 1 494 ? -7.978 4.485 56.950 1.00 83.06 494 LEU A CA 1
ATOM 4203 C C . LEU A 1 494 ? -7.458 5.864 57.362 1.00 83.06 494 LEU A C 1
ATOM 4205 O O . LEU A 1 494 ? -6.931 6.577 56.509 1.00 83.06 494 LEU A O 1
ATOM 4209 N N . ALA A 1 495 ? -7.579 6.240 58.636 1.00 86.06 495 ALA A N 1
ATOM 4210 C CA . ALA A 1 495 ? -7.028 7.491 59.150 1.00 86.06 495 ALA A CA 1
ATOM 4211 C C . ALA A 1 495 ? -5.491 7.500 59.065 1.00 86.06 495 ALA A C 1
ATOM 4213 O O . ALA A 1 495 ? -4.922 8.439 58.510 1.00 86.06 495 ALA A O 1
ATOM 4214 N N . GLN A 1 496 ? -4.827 6.416 59.480 1.00 86.88 496 GLN A N 1
ATOM 4215 C CA . GLN A 1 496 ? -3.370 6.262 59.361 1.00 86.88 496 GLN A CA 1
ATOM 4216 C C . GLN A 1 496 ? -2.904 6.286 57.895 1.00 86.88 496 GLN A C 1
ATOM 4218 O O . GLN A 1 496 ? -1.923 6.947 57.542 1.00 86.88 496 GLN A O 1
ATOM 4223 N N . LEU A 1 497 ? -3.625 5.610 56.995 1.00 86.38 497 LEU A N 1
ATOM 4224 C CA . LEU A 1 497 ? -3.351 5.672 55.556 1.00 86.38 497 LEU A CA 1
ATOM 4225 C C . LEU A 1 497 ? -3.560 7.081 54.993 1.00 86.38 497 LEU A C 1
ATOM 4227 O O . LEU A 1 497 ? -2.825 7.512 54.102 1.00 86.38 497 LEU A O 1
ATOM 4231 N N . HIS A 1 498 ? -4.544 7.820 55.500 1.00 87.12 498 HIS A N 1
ATOM 4232 C CA . HIS A 1 498 ? -4.771 9.198 55.093 1.00 87.12 498 HIS A CA 1
ATOM 4233 C C . HIS A 1 498 ? -3.631 10.115 55.544 1.00 87.12 498 HIS A C 1
ATOM 4235 O O . HIS A 1 498 ? -3.126 10.880 54.725 1.00 87.12 498 HIS A O 1
ATOM 4241 N N . GLU A 1 499 ? -3.179 9.996 56.792 1.00 88.12 499 GLU A N 1
ATOM 4242 C CA . GLU A 1 499 ? -2.045 10.753 57.334 1.00 88.12 499 GLU A CA 1
ATOM 4243 C C . GLU A 1 499 ? -0.748 10.453 56.579 1.00 88.12 499 GLU A C 1
ATOM 4245 O O . GLU A 1 499 ? -0.065 11.374 56.136 1.00 88.12 499 GLU A O 1
ATOM 4250 N N . THR A 1 500 ? -0.439 9.179 56.322 1.00 84.00 500 THR A N 1
ATOM 4251 C CA . THR A 1 500 ? 0.740 8.792 55.521 1.00 84.00 500 THR A CA 1
ATOM 4252 C C . THR A 1 500 ? 0.642 9.288 54.074 1.00 84.00 500 THR A C 1
ATOM 4254 O O . THR A 1 500 ? 1.625 9.765 53.497 1.00 84.00 500 THR A O 1
ATOM 4257 N N . THR A 1 501 ? -0.553 9.268 53.478 1.00 81.44 501 THR A N 1
ATOM 4258 C CA . THR A 1 501 ? -0.789 9.842 52.144 1.00 81.44 501 THR A CA 1
ATOM 4259 C C . THR A 1 501 ? -0.634 11.367 52.147 1.00 81.44 501 THR A C 1
ATOM 4261 O O . THR A 1 501 ? -0.104 11.939 51.196 1.00 81.44 501 THR A O 1
ATOM 4264 N N . GLN A 1 502 ? -1.079 12.059 53.195 1.00 83.38 502 GLN A N 1
ATOM 4265 C CA . GLN A 1 502 ? -0.869 13.500 53.324 1.00 83.38 502 GLN A CA 1
ATOM 4266 C C . GLN A 1 502 ? 0.610 13.833 53.536 1.00 83.38 502 GLN A C 1
ATOM 4268 O O . GLN A 1 502 ? 1.129 14.702 52.841 1.00 83.38 502 GLN A O 1
ATOM 4273 N N . ALA A 1 503 ? 1.310 13.106 54.408 1.00 84.06 503 ALA A N 1
ATOM 4274 C CA . ALA A 1 503 ? 2.740 13.280 54.650 1.00 84.06 503 ALA A CA 1
ATOM 4275 C C . ALA A 1 503 ? 3.559 13.089 53.364 1.00 84.06 503 ALA A C 1
ATOM 4277 O O . ALA A 1 503 ? 4.418 13.908 53.045 1.00 84.06 503 ALA A O 1
ATOM 4278 N N . THR A 1 504 ? 3.242 12.064 52.566 1.00 81.19 504 THR A N 1
ATOM 4279 C CA . THR A 1 504 ? 3.892 11.851 51.261 1.00 81.19 504 THR A CA 1
ATOM 4280 C C . THR A 1 504 ? 3.558 12.952 50.257 1.00 81.19 504 THR A C 1
ATOM 4282 O O . THR A 1 504 ? 4.454 13.410 49.553 1.00 81.19 504 THR A O 1
ATOM 4285 N N . ARG A 1 505 ? 2.313 13.449 50.208 1.00 76.88 505 ARG A N 1
ATOM 4286 C CA . ARG A 1 505 ? 1.947 14.604 49.365 1.00 76.88 505 ARG A CA 1
ATOM 4287 C C . ARG A 1 505 ? 2.690 15.876 49.763 1.00 76.88 505 ARG A C 1
ATOM 4289 O O . ARG A 1 505 ? 3.176 16.578 48.882 1.00 76.88 505 ARG A O 1
ATOM 4296 N N . PHE A 1 506 ? 2.807 16.163 51.059 1.00 81.44 506 PHE A N 1
ATOM 4297 C CA . PHE A 1 506 ? 3.591 17.299 51.544 1.00 81.44 506 PHE A CA 1
ATOM 4298 C C . PHE A 1 506 ? 5.079 17.127 51.232 1.00 81.44 506 PHE A C 1
ATOM 4300 O O . PHE A 1 506 ? 5.700 18.077 50.767 1.00 81.44 506 PHE A O 1
ATOM 4307 N N . GLY A 1 507 ? 5.626 15.916 51.381 1.00 84.62 507 GLY A N 1
ATOM 4308 C CA . GLY A 1 507 ? 6.998 15.601 50.980 1.00 84.62 507 GLY A CA 1
ATOM 4309 C C . GLY A 1 507 ? 7.243 15.821 49.483 1.00 84.62 507 GLY A C 1
ATOM 4310 O O . GLY A 1 507 ? 8.246 16.425 49.108 1.00 84.62 507 GLY A O 1
ATOM 4311 N N . ILE A 1 508 ? 6.300 15.412 48.625 1.00 76.69 508 ILE A N 1
ATOM 4312 C CA . ILE A 1 508 ? 6.361 15.664 47.177 1.00 76.69 508 ILE A CA 1
ATOM 4313 C C . ILE A 1 508 ? 6.304 17.165 46.890 1.00 76.69 508 ILE A C 1
ATOM 4315 O O . ILE A 1 508 ? 7.166 17.668 46.180 1.00 76.69 508 ILE A O 1
ATOM 4319 N N . HIS A 1 509 ? 5.358 17.903 47.471 1.00 78.94 509 HIS A N 1
ATOM 4320 C CA . HIS A 1 509 ? 5.276 19.351 47.266 1.00 78.94 509 HIS A CA 1
ATOM 4321 C C . HIS A 1 509 ? 6.517 20.096 47.772 1.00 78.94 509 HIS A C 1
ATOM 4323 O O . HIS A 1 509 ? 6.976 21.036 47.125 1.00 78.94 509 HIS A O 1
ATOM 4329 N N . GLN A 1 510 ? 7.103 19.674 48.893 1.00 86.00 510 GLN A N 1
ATOM 4330 C CA . GLN A 1 510 ? 8.354 20.237 49.395 1.00 86.00 510 GLN A CA 1
ATOM 4331 C C . GLN A 1 510 ? 9.521 19.958 48.436 1.00 86.00 510 GLN A C 1
ATOM 4333 O O . GLN A 1 510 ? 10.338 20.853 48.203 1.00 86.00 510 GLN A O 1
ATOM 4338 N N . ALA A 1 511 ? 9.581 18.757 47.851 1.00 76.56 511 ALA A N 1
ATOM 4339 C CA . ALA A 1 511 ? 10.562 18.403 46.828 1.00 76.56 511 ALA A CA 1
ATOM 4340 C C . ALA A 1 511 ? 10.347 19.190 45.522 1.00 76.56 511 ALA A C 1
ATOM 4342 O O . ALA A 1 511 ? 11.301 19.677 44.928 1.00 76.56 511 ALA A O 1
ATOM 4343 N N . GLU A 1 512 ? 9.104 19.391 45.090 1.00 75.88 512 GLU A N 1
ATOM 4344 C CA . GLU A 1 512 ? 8.781 20.233 43.930 1.00 75.88 512 GLU A CA 1
ATOM 4345 C C . GLU A 1 512 ? 9.213 21.686 44.161 1.00 75.88 512 GLU A C 1
ATOM 4347 O O . GLU A 1 512 ? 9.842 22.297 43.299 1.00 75.88 512 GLU A O 1
ATOM 4352 N N . GLN A 1 513 ? 8.940 22.235 45.348 1.00 83.19 513 GLN A N 1
ATOM 4353 C CA . GLN A 1 513 ? 9.365 23.585 45.716 1.00 83.19 513 GLN A CA 1
ATOM 4354 C C . GLN A 1 513 ? 10.885 23.716 45.846 1.00 83.19 513 GLN A C 1
ATOM 4356 O O . GLN A 1 513 ? 11.426 24.789 45.572 1.00 83.19 513 GLN A O 1
ATOM 4361 N N . SER A 1 514 ? 11.594 22.678 46.302 1.00 77.50 514 SER A N 1
ATOM 4362 C CA . SER A 1 514 ? 13.059 22.701 46.349 1.00 77.50 514 SER A CA 1
ATOM 4363 C C . SER A 1 514 ? 13.657 22.600 44.946 1.00 77.50 514 SER A C 1
ATOM 4365 O O . SER A 1 514 ? 14.560 23.372 44.642 1.00 77.50 514 SER A O 1
ATOM 4367 N N . ILE A 1 515 ? 13.104 21.763 44.062 1.00 77.12 515 ILE A N 1
ATOM 4368 C CA . ILE A 1 515 ? 13.494 21.692 42.645 1.00 77.12 515 ILE A CA 1
ATOM 4369 C C . ILE A 1 515 ? 13.267 23.040 41.960 1.00 77.12 515 ILE A C 1
ATOM 4371 O O . ILE A 1 515 ? 14.184 23.546 41.322 1.00 77.12 515 ILE A O 1
ATOM 4375 N N . ALA A 1 516 ? 12.097 23.658 42.133 1.00 74.88 516 ALA A N 1
ATOM 4376 C CA . ALA A 1 516 ? 11.799 24.964 41.550 1.00 74.88 516 ALA A CA 1
ATOM 4377 C C . ALA A 1 516 ? 12.741 26.062 42.077 1.00 74.88 516 ALA A C 1
ATOM 4379 O O . ALA A 1 516 ? 13.215 26.893 41.305 1.00 74.88 516 ALA A O 1
ATOM 4380 N N . ARG A 1 517 ? 13.078 26.042 43.377 1.00 80.31 517 ARG A N 1
ATOM 4381 C CA . ARG A 1 517 ? 14.087 26.947 43.957 1.00 80.31 517 ARG A CA 1
ATOM 4382 C C . ARG A 1 517 ? 15.476 26.711 43.374 1.00 80.31 517 ARG A C 1
ATOM 4384 O O . ARG A 1 517 ? 16.137 27.677 43.015 1.00 80.31 517 ARG A O 1
ATOM 4391 N N . VAL A 1 518 ? 15.909 25.456 43.252 1.00 78.94 518 VAL A N 1
ATOM 4392 C CA . VAL A 1 518 ? 17.208 25.104 42.661 1.00 78.94 518 VAL A CA 1
ATOM 4393 C C . VAL A 1 518 ? 17.256 25.509 41.191 1.00 78.94 518 VAL A C 1
ATOM 4395 O O . VAL A 1 518 ? 18.255 26.073 40.770 1.00 78.94 518 VAL A O 1
ATOM 4398 N N . GLN A 1 519 ? 16.182 25.303 40.429 1.00 78.19 519 GLN A N 1
ATOM 4399 C CA . GLN A 1 519 ? 16.078 25.749 39.038 1.00 78.19 519 GLN A CA 1
ATOM 4400 C C . GLN A 1 519 ? 16.154 27.273 38.926 1.00 78.19 519 GLN A C 1
ATOM 4402 O O . GLN A 1 519 ? 16.961 27.770 38.149 1.00 78.19 519 GLN A O 1
ATOM 4407 N N . GLY A 1 520 ? 15.411 28.013 39.754 1.00 78.44 520 GLY A N 1
ATOM 4408 C CA . GLY A 1 520 ? 15.485 29.476 39.784 1.00 78.44 520 GLY A CA 1
ATOM 4409 C C . GLY A 1 520 ? 16.862 30.000 40.212 1.00 78.44 520 GLY A C 1
ATOM 4410 O O . GLY A 1 520 ? 17.367 30.958 39.634 1.00 78.44 520 GLY A O 1
ATOM 4411 N N . MET A 1 521 ? 17.519 29.346 41.178 1.00 78.56 521 MET A N 1
ATOM 4412 C CA . MET A 1 521 ? 18.906 29.654 41.549 1.00 78.56 521 MET A CA 1
ATOM 4413 C C . MET A 1 521 ? 19.875 29.348 40.406 1.00 78.56 521 MET A C 1
ATOM 4415 O O . MET A 1 521 ? 20.782 30.132 40.156 1.00 78.56 521 MET A O 1
ATOM 4419 N N . LEU A 1 522 ? 19.687 28.236 39.696 1.00 74.56 522 LEU A N 1
ATOM 4420 C CA . LEU A 1 522 ? 20.534 27.829 38.579 1.00 74.56 522 LEU A CA 1
ATOM 4421 C C . LEU A 1 522 ? 20.360 28.777 37.386 1.00 74.56 522 LEU A C 1
ATOM 4423 O O . LEU A 1 522 ? 21.351 29.156 36.773 1.00 74.56 522 LEU A O 1
ATOM 4427 N N . GLU A 1 523 ? 19.143 29.250 37.117 1.00 76.69 523 GLU A N 1
ATOM 4428 C CA . GLU A 1 523 ? 18.862 30.306 36.137 1.00 76.69 523 GLU A CA 1
ATOM 4429 C C . GLU A 1 523 ? 19.476 31.654 36.543 1.00 76.69 523 GLU A C 1
ATOM 4431 O O . GLU A 1 523 ? 20.100 32.312 35.711 1.00 76.69 523 GLU A O 1
ATOM 4436 N N . ALA A 1 524 ? 19.398 32.045 37.818 1.00 76.38 524 ALA A N 1
ATOM 4437 C CA . ALA A 1 524 ? 20.062 33.253 38.312 1.00 76.38 524 ALA A CA 1
ATOM 4438 C C . ALA A 1 524 ? 21.597 33.151 38.202 1.00 76.38 524 ALA A C 1
ATOM 4440 O O . ALA A 1 524 ? 22.254 34.077 37.726 1.00 76.38 524 ALA A O 1
ATOM 4441 N N . VAL A 1 525 ? 22.180 32.003 38.560 1.00 76.06 525 VAL A N 1
ATOM 4442 C CA . VAL A 1 525 ? 23.618 31.731 38.400 1.00 76.06 525 VAL A CA 1
ATOM 4443 C C . VAL A 1 525 ? 24.005 31.670 36.920 1.00 76.06 525 VAL A C 1
ATOM 4445 O O . VAL A 1 525 ? 25.102 32.091 36.569 1.00 76.06 525 VAL A O 1
ATOM 4448 N N . ARG A 1 526 ? 23.108 31.234 36.029 1.00 79.31 526 ARG A N 1
ATOM 4449 C CA . ARG A 1 526 ? 23.321 31.245 34.573 1.00 79.31 526 ARG A CA 1
ATOM 4450 C C . ARG A 1 526 ? 23.419 32.662 34.011 1.00 79.31 526 ARG A C 1
ATOM 4452 O O . ARG A 1 526 ? 24.180 32.876 33.075 1.00 79.31 526 ARG A O 1
ATOM 4459 N N . ILE A 1 527 ? 22.698 33.618 34.597 1.00 76.62 527 ILE A N 1
ATOM 4460 C CA . ILE A 1 527 ? 22.780 35.041 34.235 1.00 76.62 527 ILE A CA 1
ATOM 4461 C C . ILE A 1 527 ? 24.090 35.664 34.744 1.00 76.62 527 ILE A C 1
ATOM 4463 O O . ILE A 1 527 ? 24.720 36.434 34.024 1.00 76.62 527 ILE A O 1
ATOM 4467 N N . VAL A 1 528 ? 24.525 35.321 35.961 1.00 75.56 528 VAL A N 1
ATOM 4468 C CA . VAL A 1 528 ? 25.724 35.912 36.590 1.00 75.56 528 VAL A CA 1
ATOM 4469 C C . VAL A 1 528 ? 27.027 35.265 36.091 1.00 75.56 528 VAL A C 1
ATOM 4471 O O . VAL A 1 528 ? 28.028 35.947 35.875 1.00 75.56 528 VAL A O 1
ATOM 4474 N N . HIS A 1 529 ? 27.026 33.949 35.877 1.00 72.38 529 HIS A N 1
ATOM 4475 C CA . HIS A 1 529 ? 28.194 33.147 35.509 1.00 72.38 529 HIS A CA 1
ATOM 4476 C C . HIS A 1 529 ? 27.853 32.088 34.441 1.00 72.38 529 HIS A C 1
ATOM 4478 O O . HIS A 1 529 ? 27.908 30.880 34.711 1.00 72.38 529 HIS A O 1
ATOM 4484 N N . PRO A 1 530 ? 27.552 32.510 33.198 1.00 75.81 530 PRO A N 1
ATOM 4485 C CA . PRO A 1 530 ? 27.141 31.599 32.126 1.00 75.81 530 PRO A CA 1
ATOM 4486 C C . PRO A 1 530 ? 28.193 30.518 31.834 1.00 75.81 530 PRO A C 1
ATOM 4488 O O . PRO A 1 530 ? 27.852 29.346 31.708 1.00 75.81 530 PRO A O 1
ATOM 4491 N N . GLY A 1 531 ? 29.482 30.877 31.849 1.00 72.38 531 GLY A N 1
ATOM 4492 C CA . GLY A 1 531 ? 30.580 29.940 31.582 1.00 72.38 531 GLY A CA 1
ATOM 4493 C C . GLY A 1 531 ? 30.852 28.913 32.690 1.00 72.38 531 GLY A C 1
ATOM 4494 O O . GLY A 1 531 ? 31.585 27.950 32.459 1.00 72.38 531 GLY A O 1
ATOM 4495 N N . THR A 1 532 ? 30.294 29.098 33.890 1.00 72.38 532 THR A N 1
ATOM 4496 C CA . THR A 1 532 ? 30.377 28.122 34.991 1.00 72.38 532 THR A CA 1
ATOM 4497 C C . THR A 1 532 ? 29.197 27.157 34.927 1.00 72.38 532 THR A C 1
ATOM 4499 O O . THR A 1 532 ? 29.386 25.959 35.113 1.00 72.38 532 THR A O 1
ATOM 4502 N N . VAL A 1 533 ? 28.001 27.648 34.575 1.00 68.12 533 VAL A N 1
ATOM 4503 C CA . VAL A 1 533 ? 26.821 26.800 34.329 1.00 68.12 533 VAL A CA 1
ATOM 4504 C C . VAL A 1 533 ? 27.016 25.933 33.090 1.00 68.12 533 VAL A C 1
ATOM 4506 O O . VAL A 1 533 ? 26.754 24.740 33.164 1.00 68.12 533 VAL A O 1
ATOM 4509 N N . GLU A 1 534 ? 27.574 26.464 31.999 1.00 68.88 534 GLU A N 1
ATOM 4510 C CA . GLU A 1 534 ? 27.936 25.648 30.831 1.00 68.88 534 GLU A CA 1
ATOM 4511 C C . GLU A 1 534 ? 28.996 24.593 31.167 1.00 68.88 534 GLU A C 1
ATOM 4513 O O . GLU A 1 534 ? 28.898 23.466 30.688 1.00 68.88 534 GLU A O 1
ATOM 4518 N N . ARG A 1 535 ? 29.971 24.906 32.036 1.00 69.81 535 ARG A N 1
ATOM 4519 C CA . ARG A 1 535 ? 30.960 23.929 32.533 1.00 69.81 535 ARG A CA 1
ATOM 4520 C C . ARG A 1 535 ? 30.345 22.845 33.419 1.00 69.81 535 ARG A C 1
ATOM 4522 O O . ARG A 1 535 ? 30.748 21.693 33.330 1.00 69.81 535 ARG A O 1
ATOM 4529 N N . ILE A 1 536 ? 29.360 23.187 34.247 1.00 67.44 536 ILE A N 1
ATOM 4530 C CA . ILE A 1 536 ? 28.623 22.221 35.073 1.00 67.44 536 ILE A CA 1
ATOM 4531 C C . ILE A 1 536 ? 27.690 21.367 34.202 1.00 67.44 536 ILE A C 1
ATOM 4533 O O . ILE A 1 536 ? 27.649 20.155 34.383 1.00 67.44 536 ILE A O 1
ATOM 4537 N N . GLU A 1 537 ? 26.984 21.952 33.229 1.00 66.88 537 GLU A N 1
ATOM 4538 C CA . GLU A 1 537 ? 26.134 21.221 32.277 1.00 66.88 537 GLU A CA 1
ATOM 4539 C C . GLU A 1 537 ? 26.954 20.289 31.374 1.00 66.88 537 GLU A C 1
ATOM 4541 O O . GLU A 1 537 ? 26.534 19.157 31.129 1.00 66.88 537 GLU A O 1
ATOM 4546 N N . THR A 1 538 ? 28.133 20.721 30.916 1.00 69.00 538 THR A N 1
ATOM 4547 C CA . THR A 1 538 ? 29.072 19.860 30.176 1.00 69.00 538 THR A CA 1
ATOM 4548 C C . THR A 1 538 ? 29.648 18.775 31.078 1.00 69.00 538 THR A C 1
ATOM 4550 O O . THR A 1 538 ? 29.540 17.611 30.722 1.00 69.00 538 THR A O 1
ATOM 4553 N N . MET A 1 539 ? 30.082 19.076 32.308 1.00 65.75 539 MET A N 1
ATOM 4554 C CA . MET A 1 539 ? 30.472 18.044 33.284 1.00 65.75 539 MET A CA 1
ATOM 4555 C C . MET A 1 539 ? 29.357 17.038 33.612 1.00 65.75 539 MET A C 1
ATOM 4557 O O . MET A 1 539 ? 29.660 15.878 33.881 1.00 65.75 539 MET A O 1
ATOM 4561 N N . TYR A 1 540 ? 28.086 17.453 33.625 1.00 60.50 540 TYR A N 1
ATOM 4562 C CA . TYR A 1 540 ? 26.938 16.561 33.839 1.00 60.50 540 TYR A CA 1
ATOM 4563 C C . TYR A 1 540 ? 26.612 15.715 32.603 1.00 60.50 540 TYR A C 1
ATOM 4565 O O . TYR A 1 540 ? 26.184 14.571 32.750 1.00 60.50 540 TYR A O 1
ATOM 4573 N N . ARG A 1 541 ? 26.809 16.251 31.391 1.00 58.19 541 ARG A N 1
ATOM 4574 C CA . ARG A 1 541 ? 26.692 15.484 30.138 1.00 58.19 541 ARG A CA 1
ATOM 4575 C C . ARG A 1 541 ? 27.853 14.507 29.949 1.00 58.19 541 ARG A C 1
ATOM 4577 O O . ARG A 1 541 ? 27.626 13.406 29.454 1.00 58.19 541 ARG A O 1
ATOM 4584 N N . ASP A 1 542 ? 29.047 14.895 30.384 1.00 60.06 542 ASP A N 1
ATOM 4585 C CA . ASP A 1 542 ? 30.298 14.174 30.150 1.00 60.06 542 ASP A CA 1
ATOM 4586 C C . ASP A 1 542 ? 30.657 13.197 31.280 1.00 60.06 542 ASP A C 1
ATOM 4588 O O . ASP A 1 542 ? 31.556 12.380 31.100 1.00 60.06 542 ASP A O 1
ATOM 4592 N N . ASN A 1 543 ? 29.957 13.214 32.426 1.00 54.44 543 ASN A N 1
ATOM 4593 C CA . ASN A 1 543 ? 30.111 12.198 33.475 1.00 54.44 543 ASN A CA 1
ATOM 4594 C C . ASN A 1 543 ? 29.175 10.993 33.244 1.00 54.44 543 ASN A C 1
ATOM 4596 O O . ASN A 1 543 ? 27.990 11.046 33.591 1.00 54.44 543 ASN A O 1
ATOM 4600 N N . PRO A 1 544 ? 29.683 9.851 32.738 1.00 56.59 544 PRO A N 1
ATOM 4601 C CA . PRO A 1 544 ? 28.871 8.667 32.467 1.00 56.59 544 PRO A CA 1
ATOM 4602 C C . PRO A 1 544 ? 28.362 7.964 33.732 1.00 56.59 544 PRO A C 1
ATOM 4604 O O . PRO A 1 544 ? 27.431 7.170 33.618 1.00 56.59 544 PRO A O 1
ATOM 4607 N N . LEU A 1 545 ? 28.928 8.245 34.914 1.00 54.03 545 LEU A N 1
ATOM 4608 C CA . LEU A 1 545 ? 28.592 7.580 36.181 1.00 54.03 545 LEU A CA 1
ATOM 4609 C C . LEU A 1 545 ? 27.172 7.919 36.665 1.00 54.03 545 LEU A C 1
ATOM 4611 O O . LEU A 1 545 ? 26.377 7.014 36.891 1.00 54.03 545 LEU A O 1
ATOM 4615 N N . LEU A 1 546 ? 26.790 9.201 36.685 1.00 54.34 546 LEU A N 1
ATOM 4616 C CA . LEU A 1 546 ? 25.436 9.609 37.089 1.00 54.34 546 LEU A CA 1
ATOM 4617 C C . LEU A 1 546 ? 24.359 9.213 36.068 1.00 54.34 546 LEU A C 1
ATOM 4619 O O . LEU A 1 546 ? 23.236 8.894 36.452 1.00 54.34 546 LEU A O 1
ATOM 4623 N N . SER A 1 547 ? 24.685 9.184 34.769 1.00 54.72 547 SER A N 1
ATOM 4624 C CA . SER A 1 547 ? 23.740 8.699 33.750 1.00 54.72 547 SER A CA 1
ATOM 4625 C C . SER A 1 547 ? 23.530 7.182 33.829 1.00 54.72 547 SER A C 1
ATOM 4627 O O . SER A 1 547 ? 22.449 6.704 33.478 1.00 54.72 547 SER A O 1
ATOM 4629 N N . LYS A 1 548 ? 24.543 6.433 34.297 1.00 54.66 548 LYS A N 1
ATOM 4630 C CA . LYS A 1 548 ? 24.460 4.989 34.543 1.00 54.66 548 LYS A CA 1
ATOM 4631 C C . LYS A 1 548 ? 23.586 4.697 35.751 1.00 54.66 548 LYS A C 1
ATOM 4633 O O . LYS A 1 548 ? 22.614 3.975 35.594 1.00 54.66 548 LYS A O 1
ATOM 4638 N N . ASP A 1 549 ? 23.830 5.353 36.882 1.00 54.41 549 ASP A N 1
ATOM 4639 C CA . ASP A 1 549 ? 23.055 5.119 38.106 1.00 54.41 549 ASP A CA 1
ATOM 4640 C C . ASP A 1 549 ? 21.575 5.495 37.925 1.00 54.41 549 ASP A C 1
ATOM 4642 O O . ASP A 1 549 ? 20.675 4.767 38.348 1.00 54.41 549 ASP A O 1
ATOM 4646 N N . LEU A 1 550 ? 21.290 6.587 37.202 1.00 54.72 550 LEU A N 1
ATOM 4647 C CA . LEU A 1 550 ? 19.913 6.965 36.881 1.00 54.72 550 LEU A CA 1
ATOM 4648 C C . LEU A 1 550 ? 19.259 5.971 35.904 1.00 54.72 550 LEU A C 1
ATOM 4650 O O . LEU A 1 550 ? 18.082 5.641 36.055 1.00 54.72 550 LEU A O 1
ATOM 4654 N N . LYS A 1 551 ? 20.006 5.465 34.911 1.00 56.22 551 LYS A N 1
ATOM 4655 C CA . LYS A 1 551 ? 19.529 4.405 34.006 1.00 56.22 551 LYS A CA 1
ATOM 4656 C C . LYS A 1 551 ? 19.297 3.092 34.746 1.00 56.22 551 LYS A C 1
ATOM 4658 O O . LYS A 1 551 ? 18.302 2.430 34.465 1.00 56.22 551 LYS A O 1
ATOM 4663 N N . ASP A 1 552 ? 20.141 2.735 35.701 1.00 61.91 552 ASP A N 1
ATOM 4664 C CA . ASP A 1 552 ? 20.037 1.497 36.469 1.00 61.91 552 ASP A CA 1
ATOM 4665 C C . ASP A 1 552 ? 18.831 1.543 37.417 1.00 61.91 552 ASP A C 1
ATOM 4667 O O . ASP A 1 552 ? 18.053 0.593 37.484 1.00 61.91 552 ASP A O 1
ATOM 4671 N N . VAL A 1 553 ? 18.546 2.693 38.033 1.00 61.72 553 VAL A N 1
ATOM 4672 C CA . VAL A 1 553 ? 17.319 2.889 38.827 1.00 61.72 553 VAL A CA 1
ATOM 4673 C C . VAL A 1 553 ? 16.063 2.888 37.945 1.00 61.72 553 VAL A C 1
ATOM 4675 O O . VAL A 1 553 ? 15.057 2.261 38.294 1.00 61.72 553 VAL A O 1
ATOM 4678 N N . ILE A 1 554 ? 16.098 3.537 36.775 1.00 58.88 554 ILE A N 1
ATOM 4679 C CA . ILE A 1 554 ? 14.969 3.542 35.829 1.00 58.88 554 ILE A CA 1
ATOM 4680 C C . ILE A 1 554 ? 14.712 2.133 35.276 1.00 58.88 554 ILE A C 1
ATOM 4682 O O . ILE A 1 554 ? 13.555 1.720 35.163 1.00 58.88 554 ILE A O 1
ATOM 4686 N N . THR A 1 555 ? 15.760 1.370 34.961 1.00 63.03 555 THR A N 1
ATOM 4687 C CA . THR A 1 555 ? 15.636 -0.012 34.475 1.00 63.03 555 THR A CA 1
ATOM 4688 C C . THR A 1 555 ? 15.171 -0.958 35.578 1.00 63.03 555 THR A C 1
ATOM 4690 O O . THR A 1 555 ? 14.293 -1.778 35.314 1.00 63.03 555 THR A O 1
ATOM 4693 N N . LEU A 1 556 ? 15.632 -0.793 36.822 1.00 65.50 556 LEU A N 1
ATOM 4694 C CA . LEU A 1 556 ? 15.133 -1.528 37.987 1.00 65.50 556 LEU A CA 1
ATOM 4695 C C . LEU A 1 556 ? 13.635 -1.267 38.215 1.00 65.50 556 LEU A C 1
ATOM 4697 O O . LEU A 1 556 ? 12.853 -2.209 38.348 1.00 65.50 556 LEU A O 1
ATOM 4701 N N . HIS A 1 557 ? 13.201 -0.002 38.189 1.00 56.19 557 HIS A N 1
ATOM 4702 C CA . HIS A 1 557 ? 11.783 0.349 38.308 1.00 56.19 557 HIS A CA 1
ATOM 4703 C C . HIS A 1 557 ? 10.954 -0.161 37.124 1.00 56.19 557 HIS A C 1
ATOM 4705 O O . HIS A 1 557 ? 9.826 -0.620 37.318 1.00 56.19 557 HIS A O 1
ATOM 4711 N N . ALA A 1 558 ? 11.499 -0.129 35.906 1.00 55.53 558 ALA A N 1
ATOM 4712 C CA . ALA A 1 558 ? 10.843 -0.685 34.728 1.00 55.53 558 ALA A CA 1
ATOM 4713 C C . ALA A 1 558 ? 10.718 -2.218 34.803 1.00 55.53 558 ALA A C 1
ATOM 4715 O O . ALA A 1 558 ? 9.674 -2.754 34.431 1.00 55.53 558 ALA A O 1
ATOM 4716 N N . ASN A 1 559 ? 11.736 -2.913 35.321 1.00 61.25 559 ASN A N 1
ATOM 4717 C CA . ASN A 1 559 ? 11.727 -4.358 35.560 1.00 61.25 559 ASN A CA 1
ATOM 4718 C C . ASN A 1 559 ? 10.691 -4.727 36.630 1.00 61.25 559 ASN A C 1
ATOM 4720 O O . ASN A 1 559 ? 9.818 -5.551 36.371 1.00 61.25 559 ASN A O 1
ATOM 4724 N N . LYS A 1 560 ? 10.702 -4.039 37.778 1.00 61.78 560 LYS A N 1
ATOM 4725 C CA . LYS A 1 560 ? 9.749 -4.265 38.877 1.00 61.78 560 LYS A CA 1
ATOM 4726 C C . LYS A 1 560 ? 8.308 -3.961 38.458 1.00 61.78 560 LYS A C 1
ATOM 4728 O O . LYS A 1 560 ? 7.380 -4.669 38.833 1.00 61.78 560 LYS A O 1
ATOM 4733 N N . ARG A 1 561 ? 8.106 -2.941 37.616 1.00 56.22 561 ARG A N 1
ATOM 4734 C CA . ARG A 1 561 ? 6.799 -2.634 37.017 1.00 56.22 561 ARG A CA 1
ATOM 4735 C C . ARG A 1 561 ? 6.345 -3.714 36.036 1.00 56.22 561 ARG A C 1
ATOM 4737 O O . ARG A 1 561 ? 5.166 -4.048 36.044 1.00 56.22 561 ARG A O 1
ATOM 4744 N N . ARG A 1 562 ? 7.245 -4.257 35.210 1.00 64.19 562 ARG A N 1
ATOM 4745 C CA . ARG A 1 562 ? 6.939 -5.392 34.323 1.00 64.19 562 ARG A CA 1
ATOM 4746 C C . ARG A 1 562 ? 6.544 -6.636 35.116 1.00 64.19 562 ARG A C 1
ATOM 4748 O O . ARG A 1 562 ? 5.549 -7.256 34.774 1.00 64.19 562 ARG A O 1
ATOM 4755 N N . GLU A 1 563 ? 7.256 -6.935 36.197 1.00 63.09 563 GLU A N 1
ATOM 4756 C CA . GLU A 1 563 ? 6.968 -8.075 37.076 1.00 63.09 563 GLU A CA 1
ATOM 4757 C C . GLU A 1 563 ? 5.627 -7.931 37.821 1.00 63.09 563 GLU A C 1
ATOM 4759 O O . GLU A 1 563 ? 4.880 -8.892 37.985 1.00 63.09 563 GLU A O 1
ATOM 4764 N N . LEU A 1 564 ? 5.276 -6.715 38.250 1.00 58.22 564 LEU A N 1
ATOM 4765 C CA . LEU A 1 564 ? 3.965 -6.445 38.848 1.00 58.22 564 LEU A CA 1
ATOM 4766 C C . LEU A 1 564 ? 2.833 -6.553 37.822 1.00 58.22 564 LEU A C 1
ATOM 4768 O O . LEU A 1 564 ? 1.769 -7.073 38.140 1.00 58.22 564 LEU A O 1
ATOM 4772 N N . LEU A 1 565 ? 3.050 -6.075 36.594 1.00 57.28 565 LEU A N 1
ATOM 4773 C CA . LEU A 1 565 ? 2.064 -6.194 35.520 1.00 57.28 565 LEU A CA 1
ATOM 4774 C C . LEU A 1 565 ? 1.850 -7.653 35.108 1.00 57.28 565 LEU A C 1
ATOM 4776 O O . LEU A 1 565 ? 0.699 -8.051 34.954 1.00 57.28 565 LEU A O 1
ATOM 4780 N N . SER A 1 566 ? 2.915 -8.456 35.015 1.00 64.38 566 SER A N 1
ATOM 4781 C CA . SER A 1 566 ? 2.786 -9.884 34.720 1.00 64.38 566 SER A CA 1
ATOM 4782 C C . SER A 1 566 ? 2.050 -10.627 35.834 1.00 64.38 566 SER A C 1
ATOM 4784 O O . SER A 1 566 ? 1.163 -11.414 35.529 1.00 64.38 566 SER A O 1
ATOM 4786 N N . LYS A 1 567 ? 2.321 -10.323 37.114 1.00 65.56 567 LYS A N 1
ATOM 4787 C CA . LYS A 1 567 ? 1.560 -10.870 38.257 1.00 65.56 567 LYS A CA 1
ATOM 4788 C C . LYS A 1 567 ? 0.072 -10.499 38.204 1.00 65.56 567 LYS A C 1
ATOM 4790 O O . LYS A 1 567 ? -0.770 -11.370 38.374 1.00 65.56 567 LYS A O 1
ATOM 4795 N N . ILE A 1 568 ? -0.264 -9.245 37.888 1.00 57.03 568 ILE A N 1
ATOM 4796 C CA . ILE A 1 568 ? -1.664 -8.791 37.761 1.00 57.03 568 ILE A CA 1
ATOM 4797 C C . ILE A 1 568 ? -2.385 -9.485 36.595 1.00 57.03 568 ILE A C 1
ATOM 4799 O O . ILE A 1 568 ? -3.566 -9.818 36.707 1.00 57.03 568 ILE A O 1
ATOM 4803 N N . GLU A 1 569 ? -1.707 -9.695 35.466 1.00 61.12 569 GLU A N 1
ATOM 4804 C CA . GLU A 1 569 ? -2.254 -10.450 34.331 1.00 61.12 569 GLU A CA 1
ATOM 4805 C C . GLU A 1 569 ? -2.471 -11.928 34.690 1.00 61.12 569 GLU A C 1
ATOM 4807 O O . GLU A 1 569 ? -3.508 -12.502 34.349 1.00 61.12 569 GLU A O 1
ATOM 4812 N N . LEU A 1 570 ? -1.554 -12.517 35.460 1.00 58.97 570 LEU A N 1
ATOM 4813 C CA . LEU A 1 570 ? -1.663 -13.874 35.996 1.00 58.97 570 LEU A CA 1
ATOM 4814 C C . LEU A 1 570 ? -2.870 -14.012 36.939 1.00 58.97 570 LEU A C 1
ATOM 4816 O O . LEU A 1 570 ? -3.716 -14.878 36.738 1.00 58.97 570 LEU A O 1
ATOM 4820 N N . ASP A 1 571 ? -3.030 -13.102 37.898 1.00 58.91 571 ASP A N 1
ATOM 4821 C CA . ASP A 1 571 ? -4.153 -13.121 38.844 1.00 58.91 571 ASP A CA 1
ATOM 4822 C C . ASP A 1 571 ? -5.502 -12.908 38.141 1.00 58.91 571 ASP A C 1
ATOM 4824 O O . ASP A 1 571 ? -6.520 -13.518 38.486 1.00 58.91 571 ASP A O 1
ATOM 4828 N N . ARG A 1 572 ? -5.524 -12.058 37.110 1.00 60.66 572 ARG A N 1
ATOM 4829 C CA . ARG A 1 572 ? -6.724 -11.790 36.313 1.00 60.66 572 ARG A CA 1
ATOM 4830 C C . ARG A 1 572 ? -7.125 -12.988 35.459 1.00 60.66 572 ARG A C 1
ATOM 4832 O O . ARG A 1 572 ? -8.310 -13.314 35.407 1.00 60.66 572 ARG A O 1
ATOM 4839 N N . THR A 1 573 ? -6.162 -13.643 34.816 1.00 58.91 573 THR A N 1
ATOM 4840 C CA . THR A 1 573 ? -6.422 -14.868 34.049 1.00 58.91 573 THR A CA 1
ATOM 4841 C C . THR A 1 573 ? -6.885 -15.999 34.968 1.00 58.91 573 THR A C 1
ATOM 4843 O O . THR A 1 573 ? -7.840 -16.691 34.625 1.00 58.91 573 THR A O 1
ATOM 4846 N N . GLU A 1 574 ? -6.335 -16.134 36.181 1.00 60.81 574 GLU A N 1
ATOM 4847 C CA . GLU A 1 574 ? -6.837 -17.093 37.178 1.00 60.81 574 GLU A CA 1
ATOM 4848 C C . GLU A 1 574 ? -8.292 -16.826 37.590 1.00 60.81 574 GLU A C 1
ATOM 4850 O O . GLU A 1 574 ? -9.106 -17.752 37.635 1.00 60.81 574 GLU A O 1
ATOM 4855 N N . LEU A 1 575 ? -8.648 -15.563 37.832 1.00 61.41 575 LEU A N 1
ATOM 4856 C CA . LEU A 1 575 ? -10.022 -15.151 38.136 1.00 61.41 575 LEU A CA 1
ATOM 4857 C C . LEU A 1 575 ? -10.983 -15.421 36.969 1.00 61.41 575 LEU A C 1
ATOM 4859 O O . LEU A 1 575 ? -12.121 -15.841 37.184 1.00 61.41 575 LEU A O 1
ATOM 4863 N N . GLU A 1 576 ? -10.549 -15.198 35.729 1.00 62.31 576 GLU A N 1
ATOM 4864 C CA . GLU A 1 576 ? -11.340 -15.472 34.525 1.00 62.31 576 GLU A CA 1
ATOM 4865 C C . GLU A 1 576 ? -11.552 -16.982 34.315 1.00 62.31 576 GLU A C 1
ATOM 4867 O O . GLU A 1 576 ? -12.675 -17.407 34.029 1.00 62.31 576 GLU A O 1
ATOM 4872 N N . VAL A 1 577 ? -10.525 -17.806 34.555 1.00 59.34 577 VAL A N 1
ATOM 4873 C CA . VAL A 1 577 ? -10.617 -19.275 34.499 1.00 59.34 577 VAL A CA 1
ATOM 4874 C C . VAL A 1 577 ? -11.551 -19.819 35.589 1.00 59.34 577 VAL A C 1
ATOM 4876 O O . VAL A 1 577 ? -12.439 -20.614 35.275 1.00 59.34 577 VAL A O 1
ATOM 4879 N N . GLN A 1 578 ? -11.434 -19.345 36.837 1.00 59.78 578 GLN A N 1
ATOM 4880 C CA . GLN A 1 578 ? -12.313 -19.750 37.948 1.00 59.78 578 GLN A CA 1
ATOM 4881 C C . GLN A 1 578 ? -13.772 -19.319 37.759 1.00 59.78 578 GLN A C 1
ATOM 4883 O O . GLN A 1 578 ? -14.696 -20.027 38.155 1.00 59.78 578 GLN A O 1
ATOM 4888 N N . ASN A 1 579 ? -14.011 -18.147 37.172 1.00 61.62 579 ASN A N 1
ATOM 4889 C CA . ASN A 1 579 ? -15.372 -17.683 36.913 1.00 61.62 579 ASN A CA 1
ATOM 4890 C C . ASN A 1 579 ? -16.012 -18.430 35.738 1.00 61.62 579 ASN A C 1
ATOM 4892 O O . ASN A 1 579 ? -17.222 -18.653 35.738 1.00 61.62 579 ASN A O 1
ATOM 4896 N N . ALA A 1 580 ? -15.209 -18.847 34.758 1.00 57.47 580 ALA A N 1
ATOM 4897 C CA . ALA A 1 580 ? -15.688 -19.568 33.589 1.00 57.47 580 ALA A CA 1
ATOM 4898 C C . ALA A 1 580 ? -15.843 -21.086 33.806 1.00 57.47 580 ALA A C 1
ATOM 4900 O O . ALA A 1 580 ? -16.434 -21.736 32.942 1.00 57.47 580 ALA A O 1
ATOM 4901 N N . SER A 1 581 ? -15.325 -21.658 34.903 1.00 56.41 581 SER A N 1
ATOM 4902 C CA . SER A 1 581 ? -15.563 -23.058 35.297 1.00 56.41 581 SER A CA 1
ATOM 4903 C C . SER A 1 581 ? -16.834 -23.249 36.136 1.00 56.41 581 SER A C 1
ATOM 4905 O O . SER A 1 581 ? -17.368 -24.349 36.177 1.00 56.41 581 SER A O 1
ATOM 4907 N N . LYS A 1 582 ? -17.399 -22.185 36.728 1.00 57.25 582 LYS A N 1
ATOM 4908 C CA . LYS A 1 582 ? -18.651 -22.217 37.521 1.00 57.25 582 LYS A CA 1
ATOM 4909 C C . LYS A 1 582 ? -19.943 -22.310 36.678 1.00 57.25 582 LYS A C 1
ATOM 4911 O O . LYS A 1 582 ? -21.012 -21.898 37.129 1.00 57.25 582 LYS A O 1
ATOM 4916 N N . GLY A 1 583 ? -19.856 -22.796 35.438 1.00 56.75 583 GLY A N 1
ATOM 4917 C CA . GLY A 1 583 ? -21.000 -23.007 34.541 1.00 56.75 583 GLY A CA 1
ATOM 4918 C C . GLY A 1 583 ? -21.681 -24.362 34.774 1.00 56.75 583 GLY A C 1
ATOM 4919 O O . GLY A 1 583 ? -21.030 -25.315 35.187 1.00 56.75 583 GLY A O 1
ATOM 4920 N N . ALA A 1 584 ? -22.991 -24.453 34.521 1.00 51.22 584 ALA A N 1
ATOM 4921 C CA . ALA A 1 584 ? -23.784 -25.672 34.717 1.00 51.22 584 ALA A CA 1
ATOM 4922 C C . ALA A 1 584 ? -23.228 -26.863 33.901 1.00 51.22 584 ALA A C 1
ATOM 4924 O O . ALA A 1 584 ? -23.251 -26.824 32.674 1.00 51.22 584 ALA A O 1
ATOM 4925 N N . GLY A 1 585 ? -22.739 -27.890 34.602 1.00 59.22 585 GLY A N 1
ATOM 4926 C CA . GLY A 1 585 ? -22.130 -29.127 34.095 1.00 59.22 585 GLY A CA 1
ATOM 4927 C C . GLY A 1 585 ? -21.791 -30.057 35.272 1.00 59.22 585 GLY A C 1
ATOM 4928 O O . GLY A 1 585 ? -21.899 -29.622 36.423 1.00 59.22 585 GLY A O 1
ATOM 4929 N N . THR A 1 586 ? -21.425 -31.317 35.017 1.00 66.81 586 THR A N 1
ATOM 4930 C CA . THR A 1 586 ? -20.969 -32.250 36.068 1.00 66.81 586 THR A CA 1
ATOM 4931 C C . THR A 1 586 ? -19.650 -31.756 36.681 1.00 66.81 586 THR A C 1
ATOM 4933 O O . THR A 1 586 ? -18.903 -30.996 36.059 1.00 66.81 586 THR A O 1
ATOM 4936 N N . GLN A 1 587 ? -19.347 -32.144 37.924 1.00 63.94 587 GLN A N 1
ATOM 4937 C CA . GLN A 1 587 ? -18.127 -31.704 38.619 1.00 63.94 587 GLN A CA 1
ATOM 4938 C C . GLN A 1 587 ? -16.848 -32.096 37.852 1.00 63.94 587 GLN A C 1
ATOM 4940 O O . GLN A 1 587 ? -15.876 -31.340 37.832 1.00 63.94 587 GLN A O 1
ATOM 4945 N N . GLU A 1 588 ? -16.875 -33.234 37.159 1.00 60.91 588 GLU A N 1
ATOM 4946 C CA . GLU A 1 588 ? -15.787 -33.722 36.307 1.00 60.91 588 GLU A CA 1
ATOM 4947 C C . GLU A 1 588 ? -15.576 -32.837 35.071 1.00 60.91 588 GLU A C 1
ATOM 4949 O O . GLU A 1 588 ? -14.442 -32.432 34.797 1.00 60.91 588 GLU A O 1
ATOM 4954 N N . ASP A 1 589 ? -16.658 -32.432 34.395 1.00 63.06 589 ASP A N 1
ATOM 4955 C CA . ASP A 1 589 ? -16.610 -31.520 33.246 1.00 63.06 589 ASP A CA 1
ATOM 4956 C C . ASP A 1 589 ? -16.082 -30.138 33.645 1.00 63.06 589 ASP A C 1
ATOM 4958 O O . ASP A 1 589 ? -15.293 -29.525 32.920 1.00 63.06 589 ASP A O 1
ATOM 4962 N N . GLN A 1 590 ? -16.468 -29.646 34.827 1.00 66.62 590 GLN A N 1
ATOM 4963 C CA . GLN A 1 590 ? -15.967 -28.381 35.372 1.00 66.62 590 GLN A CA 1
ATOM 4964 C C . GLN A 1 590 ? -14.464 -28.447 35.672 1.00 66.62 590 GLN A C 1
ATOM 4966 O O . GLN A 1 590 ? -13.735 -27.492 35.388 1.00 66.62 590 GLN A O 1
ATOM 4971 N N . MET A 1 591 ? -13.988 -29.578 36.200 1.00 66.94 591 MET A N 1
ATOM 4972 C CA . MET A 1 591 ? -12.571 -29.813 36.483 1.00 66.94 591 MET A CA 1
ATOM 4973 C C . MET A 1 591 ? -11.747 -30.012 35.208 1.00 66.94 591 MET A C 1
ATOM 4975 O O . MET A 1 591 ? -10.605 -29.553 35.143 1.00 66.94 591 MET A O 1
ATOM 4979 N N . LEU A 1 592 ? -12.302 -30.659 34.181 1.00 71.88 592 LEU A N 1
ATOM 4980 C CA . LEU A 1 592 ? -11.680 -30.778 32.861 1.00 71.88 592 LEU A CA 1
ATOM 4981 C C . LEU A 1 592 ? -11.585 -29.408 32.174 1.00 71.88 592 LEU A C 1
ATOM 4983 O O . LEU A 1 592 ? -10.502 -28.998 31.762 1.00 71.88 592 LEU A O 1
ATOM 4987 N N . LEU A 1 593 ? -12.674 -28.635 32.150 1.00 69.62 593 LEU A N 1
ATOM 4988 C CA . LEU A 1 593 ? -12.687 -27.264 31.624 1.00 69.62 593 LEU A CA 1
ATOM 4989 C C . LEU A 1 593 ? -11.707 -26.344 32.358 1.00 69.62 593 LEU A C 1
ATOM 4991 O O . LEU A 1 593 ? -11.065 -25.502 31.726 1.00 69.62 593 LEU A O 1
ATOM 4995 N N . HIS A 1 594 ? -11.585 -26.494 33.678 1.00 71.81 594 HIS A N 1
ATOM 4996 C CA . HIS A 1 594 ? -10.614 -25.757 34.479 1.00 71.81 594 HIS A CA 1
ATOM 4997 C C . HIS A 1 594 ? -9.173 -26.116 34.084 1.00 71.81 594 HIS A C 1
ATOM 4999 O O . HIS A 1 594 ? -8.382 -25.208 33.830 1.00 71.81 594 HIS A O 1
ATOM 5005 N N . ARG A 1 595 ? -8.848 -27.412 33.954 1.00 75.38 595 ARG A N 1
ATOM 5006 C CA . ARG A 1 595 ? -7.528 -27.893 33.503 1.00 75.38 595 ARG A CA 1
ATOM 5007 C C . ARG A 1 595 ? -7.189 -27.387 32.098 1.00 75.38 595 ARG A C 1
ATOM 5009 O O . ARG A 1 595 ? -6.155 -26.750 31.926 1.00 75.38 595 ARG A O 1
ATOM 5016 N N . VAL A 1 596 ? -8.089 -27.557 31.125 1.00 71.94 596 VAL A N 1
ATOM 5017 C CA . VAL A 1 596 ? -7.902 -27.097 29.733 1.00 71.94 596 VAL A CA 1
ATOM 5018 C C . VAL A 1 596 ? -7.631 -25.595 29.670 1.00 71.94 596 VAL A C 1
ATOM 5020 O O . VAL A 1 596 ? -6.671 -25.158 29.038 1.00 71.94 596 VAL A O 1
ATOM 5023 N N . LYS A 1 597 ? -8.457 -24.783 30.336 1.00 69.50 597 LYS A N 1
ATOM 5024 C CA . LYS A 1 597 ? -8.311 -23.323 30.291 1.00 69.50 597 LYS A CA 1
ATOM 5025 C C . LYS A 1 597 ? -7.052 -22.842 31.008 1.00 69.50 597 LYS A C 1
ATOM 5027 O O . LYS A 1 597 ? -6.415 -21.906 30.535 1.00 69.50 597 LYS A O 1
ATOM 5032 N N . TRP A 1 598 ? -6.682 -23.482 32.117 1.00 75.19 598 TRP A N 1
ATOM 5033 C CA . TRP A 1 598 ? -5.468 -23.152 32.860 1.00 75.19 598 TRP A CA 1
ATOM 5034 C C . TRP A 1 598 ? -4.207 -23.454 32.038 1.00 75.19 598 TRP A C 1
ATOM 5036 O O . TRP A 1 598 ? -3.318 -22.607 31.955 1.00 75.19 598 TRP A O 1
ATOM 5046 N N . VAL A 1 599 ? -4.174 -24.603 31.354 1.00 71.25 599 VAL A N 1
ATOM 5047 C CA . VAL A 1 599 ? -3.084 -25.011 30.449 1.00 71.25 599 VAL A CA 1
ATOM 5048 C C . VAL A 1 599 ? -2.975 -24.041 29.270 1.00 71.25 599 VAL A C 1
ATOM 5050 O O . VAL A 1 599 ? -1.917 -23.454 29.060 1.00 71.25 599 VAL A O 1
ATOM 5053 N N . LEU A 1 600 ? -4.080 -23.774 28.563 1.00 67.56 600 LEU A N 1
ATOM 5054 C CA . LEU A 1 600 ? -4.099 -22.866 27.406 1.00 67.56 600 LEU A CA 1
ATOM 5055 C C . LEU A 1 600 ? -3.777 -21.403 27.754 1.00 67.56 600 LEU A C 1
ATOM 5057 O O . LEU A 1 600 ? -3.342 -20.659 26.884 1.00 67.56 600 LEU A O 1
ATOM 5061 N N . SER A 1 601 ? -3.987 -20.971 29.002 1.00 66.50 601 SER A N 1
ATOM 5062 C CA . SER A 1 601 ? -3.621 -19.612 29.438 1.00 66.50 601 SER A CA 1
ATOM 5063 C C . SER A 1 601 ? -2.124 -19.413 29.690 1.00 66.50 601 SER A C 1
ATOM 5065 O O . SER A 1 601 ? -1.679 -18.275 29.807 1.00 66.50 601 SER A O 1
ATOM 5067 N N . ARG A 1 602 ? -1.363 -20.504 29.834 1.00 67.44 602 ARG A N 1
ATOM 5068 C CA . ARG A 1 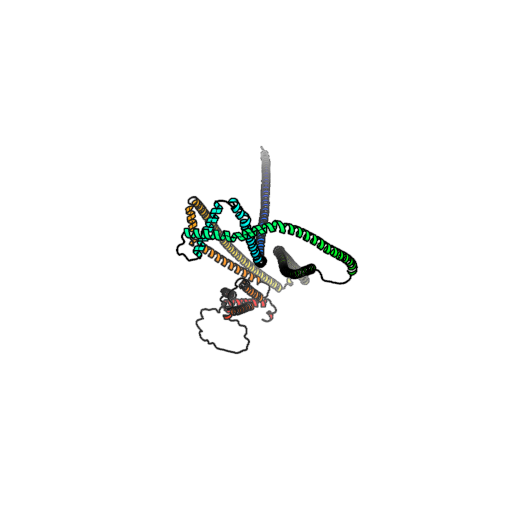602 ? 0.033 -20.487 30.299 1.00 67.44 602 ARG A CA 1
ATOM 5069 C C . ARG A 1 602 ? 1.010 -21.113 29.311 1.00 67.44 602 ARG A C 1
ATOM 5071 O O . ARG A 1 602 ? 2.193 -20.797 29.368 1.00 67.44 602 ARG A O 1
ATOM 5078 N N . LEU A 1 603 ? 0.524 -21.967 28.414 1.00 66.69 603 LEU A N 1
ATOM 5079 C CA . LEU A 1 603 ? 1.296 -22.472 27.289 1.00 66.69 603 LEU A CA 1
ATOM 5080 C C . LEU A 1 603 ? 1.147 -21.553 26.086 1.00 66.69 603 LEU A C 1
ATOM 5082 O O . LEU A 1 603 ? 0.103 -21.523 25.436 1.00 66.69 603 LEU A O 1
ATOM 5086 N N . ASP A 1 604 ? 2.216 -20.826 25.777 1.00 55.66 604 ASP A N 1
ATOM 5087 C CA . ASP A 1 604 ? 2.323 -20.109 24.515 1.00 55.66 604 ASP A CA 1
ATOM 5088 C C . ASP A 1 604 ? 2.729 -21.112 23.427 1.00 55.66 604 ASP A C 1
ATOM 5090 O O . ASP A 1 604 ? 3.886 -21.512 23.322 1.00 55.66 604 ASP A O 1
ATOM 5094 N N . LEU A 1 605 ? 1.761 -21.578 22.634 1.00 54.03 605 LEU A N 1
ATOM 5095 C CA . LEU A 1 605 ? 1.959 -22.604 21.595 1.00 54.03 605 LEU A CA 1
ATOM 5096 C C . LEU A 1 605 ? 2.775 -22.106 20.381 1.00 54.03 605 LEU A C 1
ATOM 5098 O O . LEU A 1 605 ? 2.702 -22.698 19.307 1.00 54.03 605 LEU A O 1
ATOM 5102 N N . GLY A 1 606 ? 3.507 -20.992 20.495 1.00 45.78 606 GLY A N 1
ATOM 5103 C CA . GLY A 1 606 ? 4.412 -20.497 19.451 1.00 45.78 606 GLY A CA 1
ATOM 5104 C C . GLY A 1 606 ? 3.731 -20.128 18.124 1.00 45.78 606 GLY A C 1
ATOM 5105 O O . GLY A 1 606 ? 4.403 -19.864 17.129 1.00 45.78 606 GLY A O 1
ATOM 5106 N N . MET A 1 607 ? 2.396 -20.044 18.080 1.00 42.75 607 MET A N 1
ATOM 5107 C CA . MET A 1 607 ? 1.631 -19.750 16.856 1.00 42.75 607 MET A CA 1
ATOM 5108 C C . MET A 1 607 ? 1.830 -18.307 16.344 1.00 42.75 607 MET A C 1
ATOM 5110 O O . MET A 1 607 ? 1.299 -17.940 15.293 1.00 42.75 607 MET A O 1
ATOM 5114 N N . HIS A 1 608 ? 2.601 -17.481 17.064 1.00 38.62 608 HIS A N 1
ATOM 5115 C CA . HIS A 1 608 ? 2.905 -16.094 16.714 1.00 38.62 608 HIS A CA 1
ATOM 5116 C C . HIS A 1 608 ? 4.338 -15.828 16.214 1.00 38.62 608 HIS A C 1
ATOM 5118 O O . HIS A 1 608 ? 4.572 -14.735 15.695 1.00 38.62 608 HIS A O 1
ATOM 5124 N N . GLU A 1 609 ? 5.253 -16.806 16.231 1.00 38.28 609 GLU A N 1
ATOM 5125 C CA . GLU A 1 609 ? 6.667 -16.606 15.848 1.00 38.28 609 GLU A CA 1
ATOM 5126 C C . GLU A 1 609 ? 7.069 -17.170 14.470 1.00 38.28 609 GLU A C 1
ATOM 5128 O O . GLU A 1 609 ? 8.243 -17.346 14.168 1.00 38.28 609 GLU A O 1
ATOM 5133 N N . GLN A 1 610 ? 6.136 -17.345 13.530 1.00 37.94 610 GLN A N 1
ATOM 5134 C CA . GLN A 1 610 ? 6.484 -17.641 12.123 1.00 37.94 610 GLN A CA 1
ATOM 5135 C C . GLN A 1 610 ? 6.873 -16.399 11.292 1.00 37.94 610 GLN A C 1
ATOM 5137 O O . GLN A 1 610 ? 6.681 -16.350 10.075 1.00 37.94 610 GLN A O 1
ATOM 5142 N N . LYS A 1 611 ? 7.422 -15.359 11.928 1.00 37.59 611 LYS A N 1
ATOM 5143 C CA . LYS A 1 611 ? 7.897 -14.149 11.241 1.00 37.59 611 LYS A CA 1
ATOM 5144 C C . LYS A 1 611 ? 9.221 -13.632 11.793 1.00 37.59 611 LYS A C 1
ATOM 5146 O O . LYS A 1 611 ? 9.259 -12.489 12.216 1.00 37.59 611 LYS A O 1
ATOM 5151 N N . SER A 1 612 ? 10.280 -14.438 11.725 1.00 38.12 612 SER A N 1
ATOM 5152 C CA . SER A 1 612 ? 11.662 -13.987 11.452 1.00 38.12 612 SER A CA 1
ATOM 5153 C C . SER A 1 612 ? 12.681 -15.018 11.937 1.00 38.12 612 SER A C 1
ATOM 5155 O O . SER A 1 612 ? 13.206 -14.888 13.033 1.00 38.12 612 SER A O 1
ATOM 5157 N N . SER A 1 613 ? 12.995 -16.017 11.120 1.00 28.89 613 SER A N 1
ATOM 5158 C CA . SER A 1 613 ? 14.342 -16.598 11.089 1.00 28.89 613 SER A CA 1
ATOM 5159 C C . SER A 1 613 ? 14.430 -17.534 9.887 1.00 28.89 613 SER A C 1
ATOM 5161 O O . SER A 1 613 ? 14.078 -18.707 9.949 1.00 28.89 613 SER A O 1
ATOM 5163 N N . ASN A 1 614 ? 14.825 -16.974 8.746 1.00 36.03 614 ASN A N 1
ATOM 5164 C CA . ASN A 1 614 ? 15.416 -17.760 7.676 1.00 36.03 614 ASN A CA 1
ATOM 5165 C C . ASN A 1 614 ? 16.925 -17.652 7.867 1.00 36.03 614 ASN A C 1
ATOM 5167 O O . ASN A 1 614 ? 17.461 -16.578 7.608 1.00 36.03 614 ASN A O 1
ATOM 5171 N N . GLN A 1 615 ? 17.552 -18.756 8.274 1.00 42.41 615 GLN A N 1
ATOM 5172 C CA . GLN A 1 615 ? 18.908 -19.229 7.950 1.00 42.41 615 GLN A CA 1
ATOM 5173 C C . GLN A 1 615 ? 19.545 -19.905 9.172 1.00 42.41 615 GLN A C 1
ATOM 5175 O O . GLN A 1 615 ? 19.623 -19.316 10.239 1.00 42.41 615 GLN A O 1
ATOM 5180 N N . HIS A 1 616 ? 20.012 -21.136 8.935 1.00 34.38 616 HIS A N 1
ATOM 5181 C CA . HIS A 1 616 ? 20.650 -22.082 9.860 1.00 34.38 616 HIS A CA 1
ATOM 5182 C C . HIS A 1 616 ? 19.726 -22.780 10.864 1.00 34.38 616 HIS A C 1
ATOM 5184 O O . HIS A 1 616 ? 19.427 -22.254 11.921 1.00 34.38 616 HIS A O 1
ATOM 5190 N N . ASP A 1 617 ? 19.252 -23.975 10.482 1.00 33.38 617 ASP A N 1
ATOM 5191 C CA . ASP A 1 617 ? 19.498 -25.225 11.228 1.00 33.38 617 ASP A CA 1
ATOM 5192 C C . ASP A 1 617 ? 18.639 -26.365 10.668 1.00 33.38 617 ASP A C 1
ATOM 5194 O O . ASP A 1 617 ? 17.495 -26.588 11.046 1.00 33.38 617 ASP A O 1
ATOM 5198 N N . THR A 1 618 ? 19.189 -27.106 9.703 1.00 36.22 618 THR A N 1
ATOM 5199 C CA . THR A 1 618 ? 18.487 -28.218 9.029 1.00 36.22 618 THR A CA 1
ATOM 5200 C C . THR A 1 618 ? 18.991 -29.598 9.462 1.00 36.22 618 THR A C 1
ATOM 5202 O O . THR A 1 618 ? 18.721 -30.583 8.782 1.00 36.22 618 THR A O 1
ATOM 5205 N N . ARG A 1 619 ? 19.719 -29.702 10.586 1.00 38.78 619 ARG A N 1
ATOM 5206 C CA . ARG A 1 619 ? 20.247 -30.988 11.092 1.00 38.78 619 ARG A CA 1
ATOM 5207 C C . ARG A 1 619 ? 19.695 -31.466 12.444 1.00 38.78 619 ARG A C 1
ATOM 5209 O O . ARG A 1 619 ? 19.930 -32.621 12.762 1.00 38.78 619 ARG A O 1
ATOM 5216 N N . MET A 1 620 ? 18.897 -30.670 13.168 1.00 38.31 620 MET A N 1
ATOM 5217 C CA . MET A 1 620 ? 18.306 -31.062 14.472 1.00 38.31 620 MET A CA 1
ATOM 5218 C C . MET A 1 620 ? 16.771 -31.230 14.466 1.00 38.31 620 MET A C 1
ATOM 5220 O O . MET A 1 620 ? 16.173 -31.582 15.474 1.00 38.31 620 MET A O 1
ATOM 5224 N N . ALA A 1 621 ? 16.100 -31.036 13.326 1.00 41.09 621 ALA A N 1
ATOM 5225 C CA . ALA A 1 621 ? 14.631 -30.998 13.260 1.00 41.09 621 ALA A CA 1
ATOM 5226 C C . ALA A 1 621 ? 13.916 -32.357 13.464 1.00 41.09 621 ALA A C 1
ATOM 5228 O O . ALA A 1 621 ? 12.688 -32.389 13.559 1.00 41.09 621 ALA A O 1
ATOM 5229 N N . GLY A 1 622 ? 14.658 -33.472 13.498 1.00 42.25 622 GLY A N 1
ATOM 5230 C CA . GLY A 1 622 ? 14.107 -34.815 13.716 1.00 42.25 622 GLY A CA 1
ATOM 5231 C C . GLY A 1 622 ? 13.740 -35.093 15.177 1.00 42.25 622 GLY A C 1
ATOM 5232 O O . GLY A 1 622 ? 12.643 -35.583 15.431 1.00 42.25 622 GLY A O 1
ATOM 5233 N N . ASN A 1 623 ? 14.605 -34.712 16.124 1.00 46.69 623 ASN A N 1
ATOM 5234 C CA . ASN A 1 623 ? 14.400 -34.978 17.554 1.00 46.69 623 ASN A CA 1
ATOM 5235 C C . ASN A 1 623 ? 13.356 -34.035 18.171 1.00 46.69 623 ASN A C 1
ATOM 5237 O O . ASN A 1 623 ? 12.409 -34.512 18.796 1.00 46.69 623 ASN A O 1
ATOM 5241 N N . ASN A 1 624 ? 13.401 -32.736 17.845 1.00 51.03 624 ASN A N 1
ATOM 5242 C CA . ASN A 1 624 ? 12.434 -31.758 18.366 1.00 51.03 624 ASN A CA 1
ATOM 5243 C C . ASN A 1 624 ? 10.975 -32.085 18.000 1.00 51.03 624 ASN A C 1
ATOM 5245 O O . ASN A 1 624 ? 10.050 -31.706 18.715 1.00 51.03 624 ASN A O 1
ATOM 5249 N N . ARG A 1 625 ? 10.718 -32.774 16.877 1.00 52.06 625 ARG A N 1
ATOM 5250 C CA . ARG A 1 625 ? 9.351 -33.177 16.487 1.00 52.06 625 ARG A CA 1
ATOM 5251 C C . ARG A 1 625 ? 8.791 -34.312 17.342 1.00 52.06 625 ARG A C 1
ATOM 5253 O O . ARG A 1 625 ? 7.581 -34.375 17.537 1.00 52.06 625 ARG A O 1
ATOM 5260 N N . MET A 1 626 ? 9.652 -35.210 17.803 1.00 49.09 626 MET A N 1
ATOM 5261 C CA . MET A 1 626 ? 9.259 -36.362 18.610 1.00 49.09 626 MET A CA 1
ATOM 5262 C C . MET A 1 626 ? 9.095 -35.943 20.076 1.00 49.09 626 MET A C 1
ATOM 5264 O O . MET A 1 626 ? 8.091 -36.278 20.694 1.00 49.09 626 MET A O 1
ATOM 5268 N N . GLU A 1 627 ? 9.987 -35.082 20.572 1.00 55.06 627 GLU A N 1
ATOM 5269 C CA . GLU A 1 627 ? 9.892 -34.440 21.892 1.00 55.06 627 GLU A CA 1
ATOM 5270 C C . GLU A 1 627 ? 8.626 -33.574 22.023 1.00 55.06 627 GLU A C 1
ATOM 5272 O O . GLU A 1 627 ? 7.876 -33.709 22.989 1.00 55.06 627 GLU A O 1
ATOM 5277 N N . THR A 1 628 ? 8.304 -32.756 21.011 1.00 60.72 628 THR A N 1
ATOM 5278 C CA . THR A 1 628 ? 7.060 -31.956 20.999 1.00 60.72 628 THR A CA 1
ATOM 5279 C C . THR A 1 628 ? 5.797 -32.815 20.929 1.00 60.72 628 THR A C 1
ATOM 5281 O O . THR A 1 628 ? 4.793 -32.477 21.556 1.00 60.72 628 THR A O 1
ATOM 5284 N N . MET A 1 629 ? 5.821 -33.947 20.217 1.00 56.53 629 MET A N 1
ATOM 5285 C CA . MET A 1 629 ? 4.692 -34.886 20.190 1.00 56.53 629 MET A CA 1
ATOM 5286 C C . MET A 1 629 ? 4.493 -35.554 21.557 1.00 56.53 629 MET A C 1
ATOM 5288 O O . MET A 1 629 ? 3.372 -35.612 22.059 1.00 56.53 629 MET A O 1
ATOM 5292 N N . ASN A 1 630 ? 5.577 -35.986 22.199 1.00 57.28 630 ASN A N 1
ATOM 5293 C CA . ASN A 1 630 ? 5.543 -36.616 23.517 1.00 57.28 630 ASN A CA 1
ATOM 5294 C C . ASN A 1 630 ? 5.079 -35.637 24.611 1.00 57.28 630 ASN A C 1
ATOM 5296 O O . ASN A 1 630 ? 4.280 -36.007 25.474 1.00 57.28 630 ASN A O 1
ATOM 5300 N N . GLN A 1 631 ? 5.479 -34.363 24.526 1.00 66.50 631 GLN A N 1
ATOM 5301 C CA . GLN A 1 631 ? 4.973 -33.277 25.377 1.00 66.50 631 GLN A CA 1
ATOM 5302 C C . GLN A 1 631 ? 3.464 -33.052 25.208 1.00 66.50 631 GLN A C 1
ATOM 5304 O O . GLN A 1 631 ? 2.748 -32.870 26.196 1.00 66.50 631 GLN A O 1
ATOM 5309 N N . LEU A 1 632 ? 2.957 -33.091 23.970 1.00 65.12 632 LEU A N 1
ATOM 5310 C CA . LEU A 1 632 ? 1.525 -32.956 23.685 1.00 65.12 632 LEU A CA 1
ATOM 5311 C C . LEU A 1 632 ? 0.721 -34.161 24.190 1.00 65.12 632 LEU A C 1
ATOM 5313 O O . LEU A 1 632 ? -0.360 -33.970 24.747 1.00 65.12 632 LEU A O 1
ATOM 5317 N N . CYS A 1 633 ? 1.253 -35.378 24.060 1.00 61.25 633 CYS A N 1
ATOM 5318 C CA . CYS A 1 633 ? 0.641 -36.590 24.607 1.00 61.25 633 CYS A CA 1
ATOM 5319 C C . CYS A 1 633 ? 0.577 -36.556 26.144 1.00 61.25 633 CYS A C 1
ATOM 5321 O O . CYS A 1 633 ? -0.473 -36.838 26.722 1.00 61.25 633 CYS A O 1
ATOM 5323 N N . ALA A 1 634 ? 1.650 -36.126 26.815 1.00 62.44 634 ALA A N 1
ATOM 5324 C CA . ALA A 1 634 ? 1.670 -35.992 28.273 1.00 62.44 634 ALA A CA 1
ATOM 5325 C C . ALA A 1 634 ? 0.714 -34.888 28.779 1.00 62.44 634 ALA A C 1
ATOM 5327 O O . ALA A 1 634 ? 0.016 -35.069 29.779 1.00 62.44 634 ALA A O 1
ATOM 5328 N N . LEU A 1 635 ? 0.608 -33.762 28.059 1.00 70.00 635 LEU A N 1
ATOM 5329 C CA . LEU A 1 635 ? -0.393 -32.719 28.328 1.00 70.00 635 LEU A CA 1
ATOM 5330 C C . LEU A 1 635 ? -1.827 -33.217 28.130 1.00 70.00 635 LEU A C 1
ATOM 5332 O O . LEU A 1 635 ? -2.718 -32.851 28.900 1.00 70.00 635 LEU A O 1
ATOM 5336 N N . PHE A 1 636 ? -2.060 -34.030 27.100 1.00 67.06 636 PHE A N 1
ATOM 5337 C CA . PHE A 1 636 ? -3.367 -34.613 26.818 1.00 67.06 636 PHE A CA 1
ATOM 5338 C C . PHE A 1 636 ? -3.815 -35.556 27.942 1.00 67.06 636 PHE A C 1
ATOM 5340 O O . PHE A 1 636 ? -4.949 -35.442 28.410 1.00 67.06 636 PHE A O 1
ATOM 5347 N N . GLU A 1 637 ? -2.922 -36.414 28.445 1.00 65.88 637 GLU A N 1
ATOM 5348 C CA . GLU A 1 637 ? -3.215 -37.293 29.586 1.00 65.88 637 GLU A CA 1
ATOM 5349 C C . GLU A 1 637 ? -3.507 -36.507 30.876 1.00 65.88 637 GLU A C 1
ATOM 5351 O O . GLU A 1 637 ? -4.469 -36.818 31.585 1.00 65.88 637 GLU A O 1
ATOM 5356 N N . PHE A 1 638 ? -2.782 -35.412 31.140 1.00 72.12 638 PHE A N 1
ATOM 5357 C CA . PHE A 1 638 ? -3.089 -34.506 32.255 1.00 72.12 638 PHE A CA 1
ATOM 5358 C C . PHE A 1 638 ? -4.472 -33.845 32.115 1.00 72.12 638 PHE A C 1
ATOM 5360 O O . PHE A 1 638 ? -5.258 -33.789 33.069 1.00 72.12 638 PHE A O 1
ATOM 5367 N N . ILE A 1 639 ? -4.804 -33.353 30.919 1.00 73.56 639 ILE A N 1
ATOM 5368 C CA . ILE A 1 639 ? -6.105 -32.736 30.637 1.00 73.56 639 ILE A CA 1
ATOM 5369 C C . ILE A 1 639 ? -7.244 -33.744 30.839 1.00 73.56 639 ILE A C 1
ATOM 5371 O O . ILE A 1 639 ? -8.276 -33.384 31.412 1.00 73.56 639 ILE A O 1
ATOM 5375 N N . ARG A 1 640 ? -7.043 -34.993 30.403 1.00 67.12 640 ARG A N 1
ATOM 5376 C CA . ARG A 1 640 ? -8.024 -36.079 30.490 1.00 67.12 640 ARG A CA 1
ATOM 5377 C C . ARG A 1 640 ? -8.207 -36.552 31.934 1.00 67.12 640 ARG A C 1
ATOM 5379 O O . ARG A 1 640 ? -9.272 -36.367 32.521 1.00 67.12 640 ARG A O 1
ATOM 5386 N N . ASN A 1 641 ? -7.146 -37.063 32.551 1.00 64.69 641 ASN A N 1
ATOM 5387 C CA . ASN A 1 641 ? -7.230 -37.822 33.802 1.00 64.69 641 ASN A CA 1
ATOM 5388 C C . ASN A 1 641 ? -6.788 -37.024 35.035 1.00 64.69 641 ASN A C 1
ATOM 5390 O O . ASN A 1 641 ? -7.119 -37.390 36.156 1.00 64.69 641 ASN A O 1
ATOM 5394 N N . GLY A 1 642 ? -6.093 -35.897 34.846 1.00 61.03 642 GLY A N 1
ATOM 5395 C CA . GLY A 1 642 ? -5.622 -35.048 35.950 1.00 61.03 642 GLY A CA 1
ATOM 5396 C C . GLY A 1 642 ? -4.377 -35.608 36.621 1.00 61.03 642 GLY A C 1
ATOM 5397 O O . GLY A 1 642 ? -3.894 -35.030 37.592 1.00 61.03 642 GLY A O 1
ATOM 5398 N N . ASP A 1 643 ? -3.863 -36.708 36.075 1.00 62.25 643 ASP A N 1
ATOM 5399 C CA . ASP A 1 643 ? -2.648 -37.348 36.521 1.00 62.25 643 ASP A CA 1
ATOM 5400 C C . ASP A 1 643 ? -1.446 -36.491 36.121 1.00 62.25 643 ASP A C 1
ATOM 5402 O O . ASP A 1 643 ? -1.248 -36.147 34.953 1.00 62.25 643 ASP A O 1
ATOM 5406 N N . THR A 1 644 ? -0.666 -36.097 37.121 1.00 60.81 644 THR A N 1
ATOM 5407 C CA . THR A 1 644 ? 0.575 -35.346 36.943 1.00 60.81 644 THR A CA 1
ATOM 5408 C C . THR A 1 644 ? 1.802 -36.244 37.079 1.00 60.81 644 THR A C 1
ATOM 5410 O O . THR A 1 644 ? 2.909 -35.739 36.941 1.00 60.81 644 THR A O 1
ATOM 5413 N N . ALA A 1 645 ? 1.652 -37.563 37.279 1.00 55.72 645 ALA A N 1
ATOM 5414 C CA . ALA A 1 645 ? 2.768 -38.497 37.465 1.00 55.72 645 ALA A CA 1
ATOM 5415 C C . ALA A 1 645 ? 3.755 -38.522 36.283 1.00 55.72 645 ALA A C 1
ATOM 5417 O O . ALA A 1 645 ? 4.961 -38.621 36.499 1.00 55.72 645 ALA A O 1
ATOM 5418 N N . LEU A 1 646 ? 3.266 -38.353 35.049 1.00 55.25 646 LEU A N 1
ATOM 5419 C CA . LEU A 1 646 ? 4.096 -38.275 33.836 1.00 55.25 646 LEU A CA 1
ATOM 5420 C C . LEU A 1 646 ? 4.825 -36.920 33.679 1.00 55.25 646 LEU A C 1
ATOM 5422 O O . LEU A 1 646 ? 5.778 -36.817 32.910 1.00 55.25 646 LEU A O 1
ATOM 5426 N N . LEU A 1 647 ? 4.388 -35.882 34.406 1.00 55.22 647 LEU A N 1
ATOM 5427 C CA . LEU A 1 647 ? 4.852 -34.488 34.295 1.00 55.22 647 LEU A CA 1
ATOM 5428 C C . LEU A 1 647 ? 5.562 -33.971 35.564 1.00 55.22 647 LEU A C 1
ATOM 5430 O O . LEU A 1 647 ? 6.188 -32.910 35.535 1.00 55.22 647 LEU A O 1
ATOM 5434 N N . ALA A 1 648 ? 5.454 -34.682 36.689 1.00 49.59 648 ALA A N 1
ATOM 5435 C CA . ALA A 1 648 ? 5.978 -34.264 37.982 1.00 49.59 648 ALA A CA 1
ATOM 5436 C C . ALA A 1 648 ? 7.455 -34.656 38.162 1.00 49.59 648 ALA A C 1
ATOM 5438 O O . ALA A 1 648 ? 7.898 -35.713 37.701 1.00 49.59 648 ALA A O 1
ATOM 5439 N N . PRO A 1 649 ? 8.252 -33.842 38.878 1.00 46.41 649 PRO A N 1
ATOM 5440 C CA . PRO A 1 649 ? 9.564 -34.269 39.307 1.00 46.41 649 PRO A CA 1
ATOM 5441 C C . PRO A 1 649 ? 9.419 -35.401 40.328 1.00 46.41 649 PRO A C 1
ATOM 5443 O O . PRO A 1 649 ? 8.715 -35.254 41.324 1.00 46.41 649 PRO A O 1
ATOM 5446 N N . VAL A 1 650 ? 10.102 -36.527 40.101 1.00 40.28 650 VAL A N 1
ATOM 5447 C CA . VAL A 1 650 ? 10.339 -37.526 41.151 1.00 40.28 650 VAL A CA 1
ATOM 5448 C C . VAL A 1 650 ? 11.150 -36.819 42.245 1.00 40.28 650 VAL A C 1
ATOM 5450 O O . VAL A 1 650 ? 12.349 -36.591 42.099 1.00 40.28 650 VAL A O 1
ATOM 5453 N N . ASN A 1 651 ? 10.462 -36.340 43.278 1.00 32.62 651 ASN A N 1
ATOM 5454 C CA . ASN A 1 651 ? 11.033 -35.533 44.350 1.00 32.62 651 ASN A CA 1
ATOM 5455 C C . ASN A 1 651 ? 11.806 -36.415 45.336 1.00 32.62 651 ASN A C 1
ATOM 5457 O O . ASN A 1 651 ? 11.192 -37.131 46.119 1.00 32.62 651 ASN A O 1
ATOM 5461 N N . ASN A 1 652 ? 13.137 -36.327 45.327 1.00 32.22 652 ASN A N 1
ATOM 5462 C CA . ASN A 1 652 ? 13.939 -35.944 46.498 1.00 32.22 652 ASN A CA 1
ATOM 5463 C C . ASN A 1 652 ? 15.439 -35.999 46.143 1.00 32.22 652 ASN A C 1
ATOM 5465 O O . ASN A 1 652 ? 15.918 -37.047 45.709 1.00 32.22 652 ASN A O 1
ATOM 5469 N N . PRO A 1 653 ? 16.216 -34.923 46.356 1.00 34.38 653 PRO A N 1
ATOM 5470 C CA . PRO A 1 653 ? 17.664 -34.938 46.147 1.00 34.38 653 PRO A CA 1
ATOM 5471 C C . PRO A 1 653 ? 18.441 -35.756 47.201 1.00 34.38 653 PRO A C 1
ATOM 5473 O O . PRO A 1 653 ? 19.643 -35.927 47.043 1.00 34.38 653 PRO A O 1
ATOM 5476 N N . GLU A 1 654 ? 17.791 -36.310 48.232 1.00 31.28 654 GLU A N 1
ATOM 5477 C CA . GLU A 1 654 ? 18.467 -37.043 49.322 1.00 31.28 654 GLU A CA 1
ATOM 5478 C C . GLU A 1 654 ? 18.631 -38.564 49.105 1.00 31.28 654 GLU A C 1
ATOM 5480 O O . GLU A 1 654 ? 19.112 -39.265 49.991 1.00 31.28 654 GLU A O 1
ATOM 5485 N N . HIS A 1 655 ? 18.269 -39.115 47.940 1.00 33.38 655 HIS A N 1
ATOM 5486 C CA . HIS A 1 655 ? 18.395 -40.563 47.662 1.00 33.38 655 HIS A CA 1
ATOM 5487 C C . HIS A 1 655 ? 19.226 -40.916 46.422 1.00 33.38 655 HIS A C 1
ATOM 5489 O O . HIS A 1 655 ? 19.170 -42.038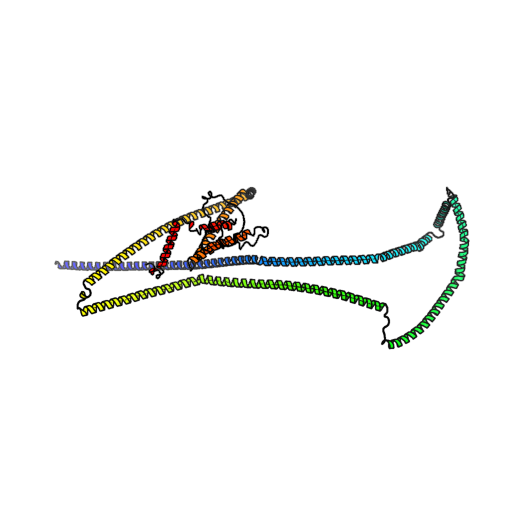 45.927 1.00 33.38 655 HIS A O 1
ATOM 5495 N N . ARG A 1 656 ? 20.050 -39.987 45.925 1.00 31.94 656 ARG A N 1
ATOM 5496 C CA . ARG A 1 656 ? 20.862 -40.203 44.714 1.00 31.94 656 ARG A CA 1
ATOM 5497 C C . ARG A 1 656 ? 22.223 -40.883 44.951 1.00 31.94 656 ARG A C 1
ATOM 5499 O O . ARG A 1 656 ? 23.019 -40.939 44.021 1.00 31.94 656 ARG A O 1
ATOM 5506 N N . GLU A 1 657 ? 22.492 -41.409 46.147 1.00 30.77 657 GLU A N 1
ATOM 5507 C CA . GLU A 1 657 ? 23.784 -42.044 46.477 1.00 30.77 657 GLU A CA 1
ATOM 5508 C C . GLU A 1 657 ? 23.779 -43.576 46.528 1.00 30.77 657 GLU A C 1
ATOM 5510 O O . GLU A 1 657 ? 24.819 -44.179 46.778 1.00 30.77 657 GLU A O 1
ATOM 5515 N N . GLN A 1 658 ? 22.672 -44.253 46.230 1.00 32.75 658 GLN A N 1
ATOM 5516 C CA . GLN A 1 658 ? 22.694 -45.712 46.111 1.00 32.75 658 GLN A CA 1
ATOM 5517 C C . GLN A 1 658 ? 22.059 -46.136 44.794 1.00 32.75 658 GLN A C 1
ATOM 5519 O O . GLN A 1 658 ? 20.985 -45.671 44.434 1.00 32.75 658 GLN A O 1
ATOM 5524 N N . VAL A 1 659 ? 22.742 -47.048 44.103 1.00 29.95 659 VAL A N 1
ATOM 5525 C CA . VAL A 1 659 ? 22.421 -47.626 42.789 1.00 29.95 659 VAL A CA 1
ATOM 5526 C C . VAL A 1 659 ? 23.008 -46.857 41.593 1.00 29.95 659 VAL A C 1
ATOM 5528 O O . VAL A 1 659 ? 22.322 -46.414 40.676 1.00 29.95 659 VAL A O 1
ATOM 5531 N N . GLN A 1 660 ? 24.341 -46.768 41.571 1.00 33.28 660 GLN A N 1
ATOM 5532 C CA . GLN A 1 660 ? 25.089 -46.971 40.327 1.00 33.28 660 GLN A CA 1
ATOM 5533 C C . GLN A 1 660 ? 25.407 -48.468 40.161 1.00 33.28 660 GLN A C 1
ATOM 5535 O O . GLN A 1 660 ? 25.595 -49.168 41.154 1.00 33.28 660 GLN A O 1
ATOM 5540 N N . HIS A 1 661 ? 25.535 -48.884 38.895 1.00 28.81 661 HIS A N 1
ATOM 5541 C CA . HIS A 1 661 ? 26.036 -50.162 38.359 1.00 28.81 661 HIS A CA 1
ATOM 5542 C C . HIS A 1 661 ? 24.990 -51.201 37.926 1.00 28.81 661 HIS A C 1
ATOM 5544 O O . HIS A 1 661 ? 24.633 -52.113 38.663 1.00 28.81 661 HIS A O 1
ATOM 5550 N N . SER A 1 662 ? 24.598 -51.148 36.652 1.00 27.81 662 SER A N 1
ATOM 5551 C CA . SER A 1 662 ? 25.048 -52.140 35.654 1.00 27.81 662 SER A CA 1
ATOM 5552 C C . SER A 1 662 ? 24.427 -51.842 34.283 1.00 27.81 662 SER A C 1
ATOM 5554 O O . SER A 1 662 ? 23.235 -52.004 34.060 1.00 27.81 662 SER A O 1
ATOM 5556 N N . GLU A 1 663 ? 25.266 -51.394 33.357 1.00 34.34 663 GLU A N 1
ATOM 5557 C CA . GLU A 1 663 ? 25.044 -51.544 31.914 1.00 34.34 663 GLU A CA 1
ATOM 5558 C C . GLU A 1 663 ? 25.620 -52.919 31.490 1.00 34.34 663 GLU A C 1
ATOM 5560 O O . GLU A 1 663 ? 26.510 -53.414 32.195 1.00 34.34 663 GLU A O 1
ATOM 5565 N N . PRO A 1 664 ? 25.169 -53.560 30.386 1.00 37.88 664 PRO A N 1
ATOM 5566 C CA . PRO A 1 664 ? 25.722 -53.163 29.085 1.00 37.88 664 PRO A CA 1
ATOM 5567 C C . PRO A 1 664 ? 24.820 -53.326 27.842 1.00 37.88 664 PRO A C 1
ATOM 5569 O O . PRO A 1 664 ? 23.905 -54.142 27.762 1.00 37.88 664 PRO A O 1
ATOM 5572 N N . PHE A 1 665 ? 25.191 -52.547 26.826 1.00 31.56 665 PHE A N 1
ATOM 5573 C CA . PHE A 1 665 ? 24.830 -52.632 25.409 1.00 31.56 665 PHE A CA 1
ATOM 5574 C C . PHE A 1 665 ? 24.854 -54.052 24.796 1.00 31.56 665 PHE A C 1
ATOM 5576 O O . PHE A 1 665 ? 25.842 -54.769 24.949 1.00 31.56 665 PHE A O 1
ATOM 5583 N N . GLY A 1 666 ? 23.864 -54.370 23.939 1.00 26.25 666 GLY A N 1
ATOM 5584 C CA . GLY A 1 666 ? 24.050 -55.321 22.827 1.00 26.25 666 GLY A CA 1
ATOM 5585 C C . GLY A 1 666 ? 22.836 -56.123 22.313 1.00 26.25 666 GLY A C 1
ATOM 5586 O O . GLY A 1 666 ? 22.622 -57.241 22.747 1.00 26.25 666 GLY A O 1
ATOM 5587 N N . SER A 1 667 ? 22.186 -55.608 21.259 1.00 26.41 667 SER A N 1
ATOM 5588 C CA . SER A 1 667 ? 21.649 -56.330 20.077 1.00 26.41 667 SER A CA 1
ATOM 5589 C C . SER A 1 667 ? 20.422 -57.280 20.136 1.00 26.41 667 SER A C 1
ATOM 5591 O O . SER A 1 667 ? 20.457 -58.370 20.686 1.00 26.41 667 SER A O 1
ATOM 5593 N N . MET A 1 668 ? 19.437 -56.889 19.311 1.00 26.89 668 MET A N 1
ATOM 5594 C CA . MET A 1 668 ? 18.545 -57.674 18.433 1.00 26.89 668 MET A CA 1
ATOM 5595 C C . MET A 1 668 ? 17.401 -58.562 18.974 1.00 26.89 668 MET A C 1
ATOM 5597 O O . MET A 1 668 ? 17.596 -59.652 19.489 1.00 26.89 668 MET A O 1
ATOM 5601 N N . LEU A 1 669 ? 16.200 -58.131 18.548 1.00 29.64 669 LEU A N 1
ATOM 5602 C CA . LEU A 1 669 ? 15.045 -58.909 18.076 1.00 29.64 669 LEU A CA 1
ATOM 5603 C C . LEU A 1 669 ? 14.302 -59.793 19.091 1.00 29.64 669 LEU A C 1
ATOM 5605 O O . LEU A 1 669 ? 14.600 -60.969 19.249 1.00 29.64 669 LEU A O 1
ATOM 5609 N N . HIS A 1 670 ? 13.160 -59.283 19.563 1.00 28.53 670 HIS A N 1
ATOM 5610 C CA . HIS A 1 670 ? 11.912 -60.031 19.418 1.00 28.53 670 HIS A CA 1
ATOM 5611 C C . HIS A 1 670 ? 10.718 -59.097 19.200 1.00 28.53 670 HIS A C 1
ATOM 5613 O O . HIS A 1 670 ? 10.428 -58.193 19.978 1.00 28.53 670 HIS A O 1
ATOM 5619 N N . ILE A 1 671 ? 10.059 -59.335 18.071 1.00 31.33 671 ILE A N 1
ATOM 5620 C CA . ILE A 1 671 ? 8.777 -58.784 17.653 1.00 31.33 671 ILE A CA 1
ATOM 5621 C C . ILE A 1 671 ? 7.673 -59.393 18.520 1.00 31.33 671 ILE A C 1
ATOM 5623 O O . ILE A 1 671 ? 7.637 -60.610 18.688 1.00 31.33 671 ILE A O 1
ATOM 5627 N N . GLY A 1 672 ? 6.732 -58.546 18.941 1.00 30.25 672 GLY A N 1
ATOM 5628 C CA . GLY A 1 672 ? 5.354 -58.943 19.215 1.00 30.25 672 GLY A CA 1
ATOM 5629 C C . GLY A 1 672 ? 5.016 -59.179 20.681 1.00 30.25 672 GLY A C 1
ATOM 5630 O O . GLY A 1 672 ? 4.935 -60.319 21.118 1.00 30.25 672 GLY A O 1
ATOM 5631 N N . ASN A 1 673 ? 4.722 -58.102 21.408 1.00 27.64 673 ASN A N 1
ATOM 5632 C CA . ASN A 1 673 ? 3.401 -57.927 22.011 1.00 27.64 673 ASN A CA 1
ATOM 5633 C C . ASN A 1 673 ? 3.207 -56.462 22.415 1.00 27.64 673 ASN A C 1
ATOM 5635 O O . ASN A 1 673 ? 4.105 -55.810 22.933 1.00 27.64 673 ASN A O 1
ATOM 5639 N N . SER A 1 674 ? 2.031 -55.959 22.074 1.00 36.19 674 SER A N 1
ATOM 5640 C CA . SER A 1 674 ? 1.523 -54.611 22.289 1.00 36.19 674 SER A CA 1
ATOM 5641 C C . SER A 1 674 ? 1.630 -54.156 23.748 1.00 36.19 674 SER A C 1
ATOM 5643 O O . SER A 1 674 ? 0.827 -54.584 24.573 1.00 36.19 674 SER A O 1
ATOM 5645 N N . ASP A 1 675 ? 2.562 -53.247 24.019 1.00 31.50 675 ASP A N 1
ATOM 5646 C CA . ASP A 1 675 ? 2.491 -52.299 25.134 1.00 31.50 675 ASP A CA 1
ATOM 5647 C C . ASP A 1 675 ? 2.920 -50.932 24.575 1.00 31.50 675 ASP A C 1
ATOM 5649 O O . ASP A 1 675 ? 4.040 -50.450 24.723 1.00 31.50 675 ASP A O 1
ATOM 5653 N N . ASP A 1 676 ? 2.037 -50.395 23.736 1.00 37.75 676 ASP A N 1
ATOM 5654 C CA . ASP A 1 676 ? 2.246 -49.197 22.933 1.00 37.75 676 ASP A CA 1
ATOM 5655 C C . ASP A 1 676 ? 1.643 -48.009 23.703 1.00 37.75 676 ASP A C 1
ATOM 5657 O O . ASP A 1 676 ? 0.422 -47.927 23.858 1.00 37.75 676 ASP A O 1
ATOM 5661 N N . GLY A 1 677 ? 2.484 -47.101 24.218 1.00 41.16 677 GLY A N 1
ATOM 5662 C CA . GLY A 1 677 ? 2.035 -45.747 24.580 1.00 41.16 677 GLY A CA 1
ATOM 5663 C C . GLY A 1 677 ? 2.404 -45.155 25.948 1.00 41.16 677 GLY A C 1
ATOM 5664 O O . GLY A 1 677 ? 1.854 -44.106 26.282 1.00 41.16 677 GLY A O 1
ATOM 5665 N N . THR A 1 678 ? 3.303 -45.728 26.754 1.00 47.59 678 THR A N 1
ATOM 5666 C CA . THR A 1 678 ? 3.746 -45.051 27.994 1.00 47.59 678 THR A CA 1
ATOM 5667 C C . THR A 1 678 ? 4.933 -44.122 27.735 1.00 47.59 678 THR A C 1
ATOM 5669 O O . THR A 1 678 ? 6.070 -44.568 27.631 1.00 47.59 678 THR A O 1
ATOM 5672 N N . VAL A 1 679 ? 4.662 -42.816 27.635 1.00 46.09 679 VAL A N 1
ATOM 5673 C CA . VAL A 1 679 ? 5.682 -41.757 27.506 1.00 46.09 679 VAL A CA 1
ATOM 5674 C C . VAL A 1 679 ? 6.516 -41.675 28.790 1.00 46.09 679 VAL A C 1
ATOM 5676 O O . VAL A 1 679 ? 5.954 -41.516 29.876 1.00 46.09 679 VAL A O 1
ATOM 5679 N N . HIS A 1 680 ? 7.846 -41.740 28.692 1.00 48.84 680 HIS A N 1
ATOM 5680 C CA . HIS A 1 680 ? 8.740 -41.611 29.844 1.00 48.84 680 HIS A CA 1
ATOM 5681 C C . HIS A 1 680 ? 9.339 -40.199 29.942 1.00 48.84 680 HIS A C 1
ATOM 5683 O O . HIS A 1 680 ? 9.457 -39.469 28.964 1.00 48.84 680 HIS A O 1
ATOM 5689 N N . ARG A 1 681 ? 9.751 -39.785 31.151 1.00 51.84 681 ARG A N 1
ATOM 5690 C CA . ARG A 1 681 ? 10.268 -38.425 31.415 1.00 51.84 681 ARG A CA 1
ATOM 5691 C C . ARG A 1 681 ? 11.465 -38.036 30.537 1.00 51.84 681 ARG A C 1
ATOM 5693 O O . ARG A 1 681 ? 11.611 -36.860 30.205 1.00 51.84 681 ARG A O 1
ATOM 5700 N N . ALA A 1 682 ? 12.327 -38.997 30.207 1.00 51.34 682 ALA A N 1
ATOM 5701 C CA . ALA A 1 682 ? 13.499 -38.764 29.365 1.00 51.34 682 ALA A CA 1
ATOM 5702 C C . ALA A 1 682 ? 13.117 -38.253 27.964 1.00 51.34 682 ALA A C 1
ATOM 5704 O O . ALA A 1 682 ? 13.900 -37.536 27.355 1.00 51.34 682 ALA A O 1
ATOM 5705 N N . ASP A 1 683 ? 11.886 -38.527 27.522 1.00 50.16 683 ASP A N 1
ATOM 5706 C CA . ASP A 1 683 ? 11.380 -38.189 26.192 1.00 50.16 683 ASP A CA 1
ATOM 5707 C C . ASP A 1 683 ? 10.713 -36.795 26.124 1.00 50.16 683 ASP A C 1
ATOM 5709 O O . ASP A 1 683 ? 10.219 -36.400 25.068 1.00 50.16 683 ASP A O 1
ATOM 5713 N N . ILE A 1 684 ? 10.640 -36.072 27.256 1.00 52.12 684 ILE A N 1
ATOM 5714 C CA . ILE A 1 684 ? 9.878 -34.814 27.439 1.00 52.12 684 ILE A CA 1
ATOM 5715 C C . ILE A 1 684 ? 10.801 -33.602 27.700 1.00 52.12 684 ILE A C 1
ATOM 5717 O O . ILE A 1 684 ? 10.364 -32.452 27.578 1.00 52.12 684 ILE A O 1
ATOM 5721 N N . MET A 1 685 ? 12.058 -33.832 28.095 1.00 48.28 685 MET A N 1
ATOM 5722 C CA . MET A 1 685 ? 12.999 -32.782 28.506 1.00 48.28 685 MET A CA 1
ATOM 5723 C C . MET A 1 685 ? 13.490 -31.978 27.292 1.00 48.28 685 MET A C 1
ATOM 5725 O O . MET A 1 685 ? 14.392 -32.410 26.589 1.00 48.28 685 MET A O 1
ATOM 5729 N N . ASP A 1 686 ? 12.906 -30.801 27.086 1.00 53.16 686 ASP A N 1
ATOM 5730 C CA . ASP A 1 686 ? 13.391 -29.773 26.164 1.00 53.16 686 ASP A CA 1
ATOM 5731 C C . ASP A 1 686 ? 14.166 -28.717 26.975 1.00 53.16 686 ASP A C 1
ATOM 5733 O O . ASP A 1 686 ? 13.730 -28.335 28.067 1.00 53.16 686 ASP A O 1
ATOM 5737 N N . ASP A 1 687 ? 15.309 -28.240 26.471 1.00 50.00 687 ASP A N 1
ATOM 5738 C CA . ASP A 1 687 ? 16.232 -27.316 27.168 1.00 50.00 687 ASP A CA 1
ATOM 5739 C C . ASP A 1 687 ? 15.653 -25.889 27.345 1.00 50.00 687 ASP A C 1
ATOM 5741 O O . ASP A 1 687 ? 16.334 -24.943 27.760 1.00 50.00 687 ASP A O 1
ATOM 5745 N N . SER A 1 688 ? 14.371 -25.697 27.029 1.00 53.91 688 SER A N 1
ATOM 5746 C CA . SER A 1 688 ? 13.685 -24.417 27.119 1.00 53.91 688 SER A CA 1
ATOM 5747 C C . SER A 1 688 ? 13.283 -24.084 28.568 1.00 53.91 688 SER A C 1
ATOM 5749 O O . SER A 1 688 ? 12.436 -24.720 29.199 1.00 53.91 688 SER A O 1
ATOM 5751 N N . ASN A 1 689 ? 13.854 -22.999 29.109 1.00 54.72 689 ASN A N 1
ATOM 5752 C CA . ASN A 1 689 ? 13.531 -22.467 30.448 1.00 54.72 689 ASN A CA 1
ATOM 5753 C C . ASN A 1 689 ? 12.020 -22.216 30.667 1.00 54.72 689 ASN A C 1
ATOM 5755 O O . ASN A 1 689 ? 11.526 -22.234 31.798 1.00 54.72 689 ASN A O 1
ATOM 5759 N N . THR A 1 690 ? 11.273 -21.981 29.588 1.00 59.81 690 THR A N 1
ATOM 5760 C CA . THR A 1 690 ? 9.822 -21.763 29.592 1.00 59.81 690 THR A CA 1
ATOM 5761 C C . THR A 1 690 ? 9.053 -23.033 29.955 1.00 59.81 690 THR A C 1
ATOM 5763 O O . THR A 1 690 ? 8.178 -22.972 30.820 1.00 59.81 690 THR A O 1
ATOM 5766 N N . TRP A 1 691 ? 9.411 -24.187 29.388 1.00 63.72 691 TRP A N 1
ATOM 5767 C CA . TRP A 1 691 ? 8.753 -25.463 29.678 1.00 63.72 691 TRP A CA 1
ATOM 5768 C C . TRP A 1 691 ? 9.006 -25.924 31.118 1.00 63.72 691 TRP A C 1
ATOM 5770 O O . TRP A 1 691 ? 8.083 -26.347 31.817 1.00 63.72 691 TRP A O 1
ATOM 5780 N N . HIS A 1 692 ? 10.227 -25.732 31.624 1.00 60.88 692 HIS A N 1
ATOM 5781 C CA . HIS A 1 692 ? 10.560 -26.064 33.011 1.00 60.88 692 HIS A CA 1
ATOM 5782 C C . HIS A 1 692 ? 9.767 -25.221 34.028 1.00 60.88 692 HIS A C 1
ATOM 5784 O O . HIS A 1 692 ? 9.191 -25.757 34.977 1.00 60.88 692 HIS A O 1
ATOM 5790 N N . SER A 1 693 ? 9.664 -23.905 33.798 1.00 61.38 693 SER A N 1
ATOM 5791 C CA . SER A 1 693 ? 8.853 -23.016 34.648 1.00 61.38 693 SER A CA 1
ATOM 5792 C C . SER A 1 693 ? 7.354 -23.348 34.595 1.00 61.38 693 SER A C 1
ATOM 5794 O O . SER A 1 693 ? 6.665 -23.292 35.620 1.00 61.38 693 SER A O 1
ATOM 5796 N N . PHE A 1 694 ? 6.853 -23.774 33.430 1.00 69.38 694 PHE A N 1
ATOM 5797 C CA . PHE A 1 694 ? 5.487 -24.262 33.267 1.00 69.38 694 PHE A CA 1
ATOM 5798 C C . PHE A 1 694 ? 5.234 -25.520 34.113 1.00 69.38 694 PHE A C 1
ATOM 5800 O O . PHE A 1 694 ? 4.284 -25.532 34.900 1.00 69.38 694 PHE A O 1
ATOM 5807 N N . LEU A 1 695 ? 6.108 -26.530 34.042 1.00 63.97 695 LEU A N 1
ATOM 5808 C CA . LEU A 1 695 ? 5.985 -27.767 34.829 1.00 63.97 695 LEU A CA 1
ATOM 5809 C C . LEU A 1 695 ? 6.030 -27.511 36.343 1.00 63.97 695 LEU A C 1
ATOM 5811 O O . LEU A 1 695 ? 5.236 -28.085 37.095 1.00 63.97 695 LEU A O 1
ATOM 5815 N N . GLN A 1 696 ? 6.897 -26.603 36.797 1.00 64.31 696 GLN A N 1
ATOM 5816 C CA . GLN A 1 696 ? 6.953 -26.189 38.201 1.00 64.31 696 GLN A CA 1
ATOM 5817 C C . GLN A 1 696 ? 5.646 -25.511 38.649 1.00 64.31 696 GLN A C 1
ATOM 5819 O O . GLN A 1 696 ? 5.123 -25.791 39.725 1.00 64.31 696 GLN A O 1
ATOM 5824 N N . SER A 1 697 ? 5.058 -24.657 37.808 1.00 66.25 697 SER A N 1
ATOM 5825 C CA . SER A 1 697 ? 3.768 -24.025 38.115 1.00 66.25 697 SER A CA 1
ATOM 5826 C C . SER A 1 697 ? 2.594 -25.019 38.123 1.00 66.25 697 SER A C 1
ATOM 5828 O O . SER A 1 697 ? 1.670 -24.881 38.929 1.00 66.25 697 SER A O 1
ATOM 5830 N N . LEU A 1 698 ? 2.644 -26.041 37.261 1.00 68.69 698 LEU A N 1
ATOM 5831 C CA . LEU A 1 698 ? 1.626 -27.086 37.137 1.00 68.69 698 LEU A CA 1
ATOM 5832 C C . LEU A 1 698 ? 1.617 -27.990 38.373 1.00 68.69 698 LEU A C 1
ATOM 5834 O O . LEU A 1 698 ? 0.558 -28.234 38.950 1.00 68.69 698 LEU A O 1
ATOM 5838 N N . THR A 1 699 ? 2.798 -28.406 38.828 1.00 62.06 699 THR A N 1
ATOM 5839 C CA . THR A 1 699 ? 2.983 -29.242 40.027 1.00 62.06 699 THR A CA 1
ATOM 5840 C C . THR A 1 699 ? 2.606 -28.535 41.327 1.00 62.06 699 THR A C 1
ATOM 5842 O O . THR A 1 699 ? 2.084 -29.181 42.232 1.00 62.06 699 THR A O 1
ATOM 5845 N N . ILE A 1 700 ? 2.776 -27.211 41.411 1.00 65.62 700 ILE A N 1
ATOM 5846 C CA . ILE A 1 700 ? 2.316 -26.410 42.559 1.00 65.62 700 ILE A CA 1
ATOM 5847 C C . ILE A 1 700 ? 0.780 -26.295 42.590 1.00 65.62 700 ILE A C 1
ATOM 5849 O O . ILE A 1 700 ? 0.180 -26.311 43.664 1.00 65.62 700 ILE A O 1
ATOM 5853 N N . LYS A 1 701 ? 0.120 -26.158 41.430 1.00 67.88 701 LYS A N 1
ATOM 5854 C CA . LYS A 1 701 ? -1.338 -25.934 41.357 1.00 67.88 701 LYS A CA 1
ATOM 5855 C C . LYS A 1 701 ? -2.151 -27.230 41.420 1.00 67.88 701 LYS A C 1
ATOM 5857 O O . LYS A 1 701 ? -3.222 -27.244 42.025 1.00 67.88 701 LYS A O 1
ATOM 5862 N N . PHE A 1 702 ? -1.652 -28.298 40.801 1.00 64.56 702 PHE A N 1
ATOM 5863 C CA . PHE A 1 702 ? -2.290 -29.612 40.719 1.00 64.56 702 PHE A CA 1
ATOM 5864 C C . PHE A 1 702 ? -1.400 -30.657 41.396 1.00 64.56 702 PHE A C 1
ATOM 5866 O O . PHE A 1 702 ? -0.829 -31.530 40.744 1.00 64.56 702 PHE A O 1
ATOM 5873 N N . VAL A 1 703 ? -1.260 -30.527 42.719 1.00 60.28 703 VAL A N 1
ATOM 5874 C CA . VAL A 1 703 ? -0.459 -31.441 43.542 1.00 60.28 703 VAL A CA 1
ATOM 5875 C C . VAL A 1 703 ? -1.052 -32.856 43.445 1.00 60.28 703 VAL A C 1
ATOM 5877 O O . VAL A 1 703 ? -2.216 -33.031 43.829 1.00 60.28 703 VAL A O 1
ATOM 5880 N N . PRO A 1 704 ? -0.302 -33.854 42.938 1.00 56.75 704 PRO A N 1
ATOM 5881 C CA . PRO A 1 704 ? -0.771 -35.234 42.903 1.00 56.75 704 PRO A CA 1
ATOM 5882 C C . PRO A 1 704 ? -0.895 -35.809 44.318 1.00 56.75 704 PRO A C 1
ATOM 5884 O O . PRO A 1 704 ? -0.180 -35.410 45.239 1.00 56.75 704 PRO A O 1
ATOM 5887 N N . ASP A 1 705 ? -1.817 -36.756 44.507 1.00 54.16 705 ASP A N 1
ATOM 5888 C CA . ASP A 1 705 ? -2.198 -37.238 45.843 1.00 54.16 705 ASP A CA 1
ATOM 5889 C C . ASP A 1 705 ? -1.047 -37.915 46.611 1.00 54.16 705 ASP A C 1
ATOM 5891 O O . ASP A 1 705 ? -1.044 -37.946 47.841 1.00 54.16 705 ASP A O 1
ATOM 5895 N N . ASN A 1 706 ? -0.033 -38.413 45.904 1.00 53.75 706 ASN A N 1
ATOM 5896 C CA . ASN A 1 706 ? 1.194 -38.977 46.472 1.00 53.75 706 ASN A CA 1
ATOM 5897 C C . ASN A 1 706 ? 2.144 -37.919 47.076 1.00 53.75 706 ASN A C 1
ATOM 5899 O O . ASN A 1 706 ? 2.944 -38.269 47.942 1.00 53.75 706 ASN A O 1
ATOM 5903 N N . LEU A 1 707 ? 2.029 -36.646 46.678 1.00 52.66 707 LEU A N 1
ATOM 5904 C CA . LEU A 1 707 ? 2.801 -35.514 47.213 1.00 52.66 707 LEU A CA 1
ATOM 5905 C C . LEU A 1 707 ? 2.056 -34.735 48.313 1.00 52.66 707 LEU A C 1
ATOM 5907 O O . LEU A 1 707 ? 2.632 -33.834 48.922 1.00 52.66 707 LEU A O 1
ATOM 5911 N N . LEU A 1 708 ? 0.797 -35.083 48.603 1.00 57.59 708 LEU A N 1
ATOM 5912 C CA . LEU A 1 708 ? 0.028 -34.501 49.706 1.00 57.59 708 LEU A CA 1
ATOM 5913 C C . LEU A 1 708 ? 0.402 -35.136 51.048 1.00 57.59 708 LEU A C 1
ATOM 5915 O O . LEU A 1 708 ? 0.523 -36.366 51.184 1.00 57.59 708 LEU A O 1
ATOM 5919 N N . SER A 1 709 ? 0.494 -34.300 52.084 1.00 59.84 709 SER A N 1
ATOM 5920 C CA . SER A 1 709 ? 0.687 -34.785 53.450 1.00 59.84 709 SER A CA 1
ATOM 5921 C C . SER A 1 709 ? -0.465 -35.721 53.854 1.00 59.84 709 SER A C 1
ATOM 5923 O O . SER A 1 709 ? -1.603 -35.575 53.402 1.00 59.84 709 SER A O 1
ATOM 5925 N N . VAL A 1 710 ? -0.197 -36.707 54.721 1.00 58.88 710 VAL A N 1
ATOM 5926 C CA . VAL A 1 710 ? -1.219 -37.675 55.186 1.00 58.88 710 VAL A CA 1
ATOM 5927 C C . VAL A 1 710 ? -2.450 -36.957 55.762 1.00 58.88 710 VAL A C 1
ATOM 5929 O O . VAL A 1 710 ? -3.583 -37.388 55.553 1.00 58.88 710 VAL A O 1
ATOM 5932 N N . LYS A 1 711 ? -2.237 -35.808 56.415 1.00 59.56 711 LYS A N 1
ATOM 5933 C CA . LYS A 1 711 ? -3.292 -34.950 56.962 1.00 59.56 711 LYS A CA 1
ATOM 5934 C C . LYS A 1 711 ? -4.198 -34.369 55.872 1.00 59.56 711 LYS A C 1
ATOM 5936 O O . LYS A 1 711 ? -5.414 -34.402 56.016 1.00 59.56 711 LYS A O 1
ATOM 5941 N N . GLU A 1 712 ? -3.636 -33.876 54.774 1.00 58.75 712 GLU A N 1
ATOM 5942 C CA . GLU A 1 712 ? -4.411 -33.311 53.659 1.00 58.75 712 GLU A CA 1
ATOM 5943 C C . GLU A 1 712 ? -5.161 -34.388 52.871 1.00 58.75 712 GLU A C 1
ATOM 5945 O O . GLU A 1 712 ? -6.301 -34.162 52.461 1.00 58.75 712 GLU A O 1
ATOM 5950 N N . ARG A 1 713 ? -4.575 -35.586 52.732 1.00 62.28 713 ARG A N 1
ATOM 5951 C CA . ARG A 1 713 ? -5.265 -36.753 52.157 1.00 62.28 713 ARG A CA 1
ATOM 5952 C C . ARG A 1 713 ? -6.478 -37.173 52.985 1.00 62.28 713 ARG A C 1
ATOM 5954 O O . ARG A 1 713 ? -7.538 -37.432 52.421 1.00 62.28 713 ARG A O 1
ATOM 5961 N N . LEU A 1 714 ? -6.351 -37.188 54.313 1.00 58.62 714 LEU A N 1
ATOM 5962 C CA . LEU A 1 714 ? -7.465 -37.486 55.220 1.00 58.62 714 LEU A CA 1
ATOM 5963 C C . LEU A 1 714 ? -8.572 -36.427 55.144 1.00 58.62 714 LEU A C 1
ATOM 5965 O O . LEU A 1 714 ? -9.746 -36.784 55.120 1.00 58.62 714 LEU A O 1
ATOM 5969 N N . VAL A 1 715 ? -8.217 -35.143 55.041 1.00 67.19 715 VAL A N 1
ATOM 5970 C CA . VAL A 1 715 ? -9.195 -34.052 54.888 1.00 67.19 715 VAL A CA 1
ATOM 5971 C C . VAL A 1 715 ? -9.931 -34.144 53.549 1.00 67.19 715 VAL A C 1
ATOM 5973 O O . VAL A 1 715 ? -11.155 -34.051 53.535 1.00 67.19 715 VAL A O 1
ATOM 5976 N N . ARG A 1 716 ? -9.231 -34.396 52.432 1.00 63.81 716 ARG A N 1
ATOM 5977 C CA . ARG A 1 716 ? -9.887 -34.610 51.128 1.00 63.81 716 ARG A CA 1
ATOM 5978 C C . ARG A 1 716 ? -10.826 -35.815 51.154 1.00 63.81 716 ARG A C 1
ATOM 5980 O O . ARG A 1 716 ? -11.954 -35.714 50.673 1.00 63.81 716 ARG A O 1
ATOM 5987 N N . ARG A 1 717 ? -10.403 -36.920 51.775 1.00 67.88 717 ARG A N 1
ATOM 5988 C CA . ARG A 1 717 ? -11.240 -38.116 51.929 1.00 67.88 717 ARG A CA 1
ATOM 5989 C C . ARG A 1 717 ? -12.467 -37.854 52.803 1.00 67.88 717 ARG A C 1
ATOM 5991 O O . ARG A 1 717 ? -13.548 -38.314 52.464 1.00 67.88 717 ARG A O 1
ATOM 5998 N N . ALA A 1 718 ? -12.331 -37.069 53.872 1.00 60.88 718 ALA A N 1
ATOM 5999 C CA . ALA A 1 718 ? -13.462 -36.641 54.695 1.00 60.88 718 ALA A CA 1
ATOM 6000 C C . ALA A 1 718 ? -14.463 -35.798 53.891 1.00 60.88 718 ALA A C 1
ATOM 6002 O O . ALA A 1 718 ? -15.655 -36.076 53.924 1.00 60.88 718 ALA A O 1
ATOM 6003 N N . THR A 1 719 ? -13.985 -34.848 53.081 1.00 65.69 719 THR A N 1
ATOM 6004 C CA . THR A 1 719 ? -14.874 -34.030 52.238 1.00 65.69 719 THR A CA 1
ATOM 6005 C C . THR A 1 719 ? -15.565 -34.822 51.126 1.00 65.69 719 THR A C 1
ATOM 6007 O O . THR A 1 719 ? -16.695 -34.500 50.768 1.00 65.69 719 THR A O 1
ATOM 6010 N N . GLN A 1 720 ? -14.915 -35.860 50.590 1.00 63.88 720 GLN A N 1
ATOM 6011 C CA . GLN A 1 720 ? -15.529 -36.783 49.630 1.00 63.88 720 GLN A CA 1
ATOM 6012 C C . GLN A 1 720 ? -16.592 -37.655 50.304 1.00 63.88 720 GLN A C 1
ATOM 6014 O O . GLN A 1 720 ? -17.699 -37.739 49.787 1.00 63.88 720 GLN A O 1
ATOM 6019 N N . MET A 1 721 ? -16.313 -38.199 51.494 1.00 58.44 721 MET A N 1
ATOM 6020 C CA . MET A 1 721 ? -17.318 -38.930 52.276 1.00 58.44 721 MET A CA 1
ATOM 6021 C C . MET A 1 721 ? -18.519 -38.045 52.636 1.00 58.44 721 MET A C 1
ATOM 6023 O O . MET A 1 721 ? -19.657 -38.490 52.533 1.00 58.44 721 MET A O 1
ATOM 6027 N N . ASP A 1 722 ? -18.304 -36.779 53.003 1.00 63.12 722 ASP A N 1
ATOM 6028 C CA . ASP A 1 722 ? -19.397 -35.840 53.286 1.00 63.12 722 ASP A CA 1
ATOM 6029 C C . ASP A 1 722 ? -20.248 -35.540 52.039 1.00 63.12 722 ASP A C 1
ATOM 6031 O O . ASP A 1 722 ? -21.471 -35.400 52.140 1.00 63.12 722 ASP A O 1
ATOM 6035 N N . ALA A 1 723 ? -19.623 -35.472 50.858 1.00 62.56 723 ALA A N 1
ATOM 6036 C CA . ALA A 1 723 ? -20.315 -35.297 49.584 1.00 62.56 723 ALA A CA 1
ATOM 6037 C C . ALA A 1 723 ? -21.112 -36.552 49.183 1.00 62.56 723 ALA A C 1
ATOM 6039 O O . ALA A 1 723 ? -22.275 -36.427 48.806 1.00 62.56 723 ALA A O 1
ATOM 6040 N N . GLU A 1 724 ? -20.542 -37.747 49.356 1.00 62.69 724 GLU A N 1
ATOM 6041 C CA . GLU A 1 724 ? -21.228 -39.031 49.149 1.00 62.69 724 GLU A CA 1
ATOM 6042 C C . GLU A 1 724 ? -22.431 -39.171 50.097 1.00 62.69 724 GLU A C 1
ATOM 6044 O O . GLU A 1 724 ? -23.533 -39.519 49.674 1.00 62.69 724 GLU A O 1
ATOM 6049 N N . ILE A 1 725 ? -22.277 -38.799 51.373 1.00 60.19 725 ILE A N 1
ATOM 6050 C CA . ILE A 1 725 ? -23.374 -38.772 52.354 1.00 60.19 725 ILE A CA 1
ATOM 6051 C C . ILE A 1 725 ? -24.462 -37.767 51.946 1.00 60.19 725 ILE A C 1
ATOM 6053 O O . ILE A 1 725 ? -25.654 -38.023 52.150 1.00 60.19 725 ILE A O 1
ATOM 6057 N N . ALA A 1 726 ? -24.087 -36.619 51.378 1.00 62.62 726 ALA A N 1
ATOM 6058 C CA . ALA A 1 726 ? -25.039 -35.630 50.880 1.00 62.62 726 ALA A CA 1
ATOM 6059 C C . ALA A 1 726 ? -25.802 -36.129 49.638 1.00 62.62 726 ALA A C 1
ATOM 6061 O O . ALA A 1 726 ? -27.008 -35.897 49.540 1.00 62.62 726 ALA A O 1
ATOM 6062 N N . GLU A 1 727 ? -25.143 -36.859 48.738 1.00 58.72 727 GLU A N 1
ATOM 6063 C CA . GLU A 1 727 ? -25.764 -37.496 47.570 1.00 58.72 727 GLU A CA 1
ATOM 6064 C C . GLU A 1 727 ? -26.724 -38.626 47.968 1.00 58.72 727 GLU A C 1
ATOM 6066 O O . GLU A 1 727 ? -27.852 -38.693 47.470 1.00 58.72 727 GLU A O 1
ATOM 6071 N N . ILE A 1 728 ? -26.336 -39.447 48.950 1.00 56.16 728 ILE A N 1
ATOM 6072 C CA . ILE A 1 728 ? -27.185 -40.496 49.533 1.00 56.16 728 ILE A CA 1
ATOM 6073 C C . ILE A 1 728 ? -28.431 -39.884 50.197 1.00 56.16 728 ILE A C 1
ATOM 6075 O O . ILE A 1 728 ? -29.532 -40.418 50.066 1.00 56.16 728 ILE A O 1
ATOM 6079 N N . LYS A 1 729 ? -28.299 -38.726 50.860 1.00 55.78 729 LYS A N 1
ATOM 6080 C CA . LYS A 1 729 ? -29.440 -37.983 51.432 1.00 55.78 729 LYS A CA 1
ATOM 6081 C C . LYS A 1 729 ? -30.334 -37.327 50.375 1.00 55.78 729 LYS A C 1
ATOM 6083 O O . LYS A 1 729 ? -31.519 -37.126 50.636 1.00 55.78 729 LYS A O 1
ATOM 6088 N N . ALA A 1 730 ? -29.787 -36.973 49.212 1.00 53.91 730 ALA A N 1
ATOM 6089 C CA . ALA A 1 730 ? -30.525 -36.325 48.130 1.00 53.91 730 ALA A CA 1
ATOM 6090 C C . ALA A 1 730 ? -31.356 -37.312 47.286 1.00 53.91 730 ALA A C 1
ATOM 6092 O O . ALA A 1 730 ? -32.361 -36.902 46.702 1.00 53.91 730 ALA A O 1
ATOM 6093 N N . ASN A 1 731 ? -30.988 -38.600 47.255 1.00 47.62 731 ASN A N 1
ATOM 6094 C CA . ASN A 1 731 ? -31.690 -39.649 46.510 1.00 47.62 731 ASN A CA 1
ATOM 6095 C C . ASN A 1 731 ? -32.441 -40.628 47.441 1.00 47.62 731 ASN A C 1
ATOM 6097 O O . ASN A 1 731 ? -31.862 -41.612 47.908 1.00 47.62 731 ASN A O 1
ATOM 6101 N N . PRO A 1 732 ? -33.760 -40.452 47.667 1.00 56.31 732 PRO A N 1
ATOM 6102 C CA . PRO A 1 732 ? -34.531 -41.291 48.593 1.00 56.31 732 PRO A CA 1
ATOM 6103 C C . PRO A 1 732 ? -34.648 -42.771 48.179 1.00 56.31 732 PRO A C 1
ATOM 6105 O O . PRO A 1 732 ? -35.046 -43.592 48.997 1.00 56.31 732 PRO A O 1
ATOM 6108 N N . GLN A 1 733 ? -34.278 -43.141 46.946 1.00 53.47 733 GLN A N 1
ATOM 6109 C CA . GLN A 1 733 ? -34.275 -44.536 46.481 1.00 53.47 733 GLN A CA 1
ATOM 6110 C C . GLN A 1 733 ? -33.053 -45.343 46.959 1.00 53.47 733 GLN A C 1
ATOM 6112 O O . GLN A 1 733 ? -33.164 -46.552 47.141 1.00 53.47 733 GLN A O 1
ATOM 6117 N N . LEU A 1 734 ? -31.911 -44.694 47.227 1.00 50.16 734 LEU A N 1
ATOM 6118 C CA . LEU A 1 734 ? -30.696 -45.358 47.734 1.00 50.16 734 LEU A CA 1
ATOM 6119 C C . LEU A 1 734 ? -30.771 -45.649 49.240 1.00 50.16 734 LEU A C 1
ATOM 6121 O O . LEU A 1 734 ? -30.124 -46.569 49.736 1.00 50.16 734 LEU A O 1
ATOM 6125 N N . HIS A 1 735 ? -31.627 -44.923 49.961 1.00 47.47 735 HIS A N 1
ATOM 6126 C CA . HIS A 1 735 ? -31.818 -45.080 51.403 1.00 47.47 735 HIS A CA 1
ATOM 6127 C C . HIS A 1 735 ? -32.434 -46.436 51.804 1.00 47.47 735 HIS A C 1
ATOM 6129 O O . HIS A 1 735 ? -32.386 -46.805 52.977 1.00 47.47 735 HIS A O 1
ATOM 6135 N N . HIS A 1 736 ? -32.997 -47.180 50.843 1.00 50.03 736 HIS A N 1
ATOM 6136 C CA . HIS A 1 736 ? -33.582 -48.508 51.046 1.00 50.03 736 HIS A CA 1
ATOM 6137 C C . HIS A 1 736 ? -32.580 -49.667 50.918 1.00 50.03 736 HIS A C 1
ATOM 6139 O O . HIS A 1 736 ? -32.901 -50.767 51.352 1.00 50.03 736 HIS A O 1
ATOM 6145 N N . LEU A 1 737 ? -31.383 -49.438 50.362 1.00 46.69 737 LEU A N 1
ATOM 6146 C CA . LEU A 1 737 ? -30.351 -50.474 50.185 1.00 46.69 737 LEU A CA 1
ATOM 6147 C C . LEU A 1 737 ? -29.367 -50.575 51.364 1.00 46.69 737 LEU A C 1
ATOM 6149 O O . LEU A 1 737 ? -28.633 -51.551 51.455 1.00 46.69 737 LEU A O 1
ATOM 6153 N N . TYR A 1 738 ? -29.366 -49.592 52.270 1.00 44.38 738 TYR A N 1
ATOM 6154 C CA . TYR A 1 738 ? -28.436 -49.490 53.405 1.00 44.38 738 TYR A CA 1
ATOM 6155 C C . TYR A 1 738 ? -29.120 -49.652 54.773 1.00 44.38 738 TYR A C 1
ATOM 6157 O O . TYR A 1 738 ? -28.711 -49.027 55.754 1.00 44.38 738 TYR A O 1
ATOM 6165 N N . ARG A 1 739 ? -30.178 -50.467 54.845 1.00 37.06 739 ARG A N 1
ATOM 6166 C CA . ARG A 1 739 ? -30.783 -50.861 56.121 1.00 37.06 739 ARG A CA 1
ATOM 6167 C C . ARG A 1 739 ? -30.508 -52.316 56.443 1.00 37.06 739 ARG A C 1
ATOM 6169 O O . ARG A 1 739 ? -30.698 -53.142 55.526 1.00 37.06 739 ARG A O 1
#

Sequence (739 aa):
MSMKFMQQMSSEIAILDQRLHRLGIEKFLQNSIEEASAQVSYSVRDIRSTVRRLDKVFHEVASGDKQRHLAATKISMTCRGFVVRRRYQKLQAALGGWRSRKSILFLTYMEEFAAREEFVNKQINIMQEERTRFFLRRVLAEIRDVVLMNLPVKMARLEETERRFRERQCNLLKYVFLPWKSAALGPRSRKRASADARARHYAARQRLEAMERFDLITQEMVHEEFLKDNIRRIRTRHPMHVLKRYFHLMKGIVFVPLKRNMDVAIAHDHRKALKRVMDEWVKIFRATQIDKAIASAVEQRTLERYDQHFNLRKIDAHYRRTHMLKHLRAWFKHCQLIRRVRRLFEGSTEETLNWLMKRWRVRAQYQHALRENTVEEWHAYSRRIYTIPFRRWYVFMARRRAARAAKESICVAYERRQRRHIKYNFFRLWKHQVLFGHIEGLHSKVHLLRSLEDQKRMCIGLEANAALYRDNIAALQASIVQLEDKLKEKQQELAQLHETTQATRFGIHQAEQSIARVQGMLEAVRIVHPGTVERIETMYRDNPLLSKDLKDVITLHANKRRELLSKIELDRTELEVQNASKGAGTQEDQMLLHRVKWVLSRLDLGMHEQKSSNQHDTRMAGNNRMETMNQLCALFEFIRNGDTALLAPVNNPEHREQVQHSEPFGSMLHIGNSDDGTVHRADIMDDSNTWHSFLQSLTIKFVPDNLLSVKERLVRRATQMDAEIAEIKANPQLHHLYR

Foldseek 3Di:
DDPVVVVVVVVVVVVVVVVVVVVVVVVVVVVVVVVVVVVVVVVVVVVVVVVVVVVVVVVVVVVVVVVVVVVVVVVVVVVVVVVVVVVVVVVVVVVVVVCCVVCVVVVVVVVVVVVVVVVVVVVVVVVVVVVVVVVVVVVVVVVVVVCVVCVVVVVVVVVVVVVVVVVVVVCCCVVPVVVVVCVVCDPPHPVVVVVVLVVLLVVLVVVVVVVVPDPDDDSVSSVVSSVVVVVVVCVVCVVVVVVVVVVVCCCVPPVVVVVVVVVVVVVVVVVVVVVVVVVVVVVVVVVVVVVVVVVVVDVVDDDDDDDPVVVVVVVVVVVVVVVVVVVVVVVVVVVVVVVVVVVVVVVVVVVVVVVVVVVVVVVVVVVVVVVVVVVVVVVVVVCVVPVVVVVVVVVVVVVVVVVVVVVVVVVVVVVVVVVVVVVVVVVVQVVCCVVPVDSVPVADPVNVVVVVVVVVVVVVVVVVVVVVVVVVVVVVVVVVVVVVVVVVVVVVVVVVVVVVVVVVVVVVVVVVVVVVVVVVVLVVCCVVPVPVSVVVVVVVVVDVPVVVVVVVVVVVVVVVVVVVVVVVVVVVLLVVLVVVLPDDDDPLVSVLSSLVSVCVVQDPVCPPPPPDDPDDDPDPVPLVVQLVVLQVLLSVCCSNPVDCVQLAPPDDPPPPPDDDDDDDDDDDDDDDDDPPDDRHNVSHDDVDPSSVVVSVVSCVVSPDPVRDDPVVNVVVVVVVVVVVVVVCVVDPVNVVVPD

Radius of gyration: 75.04 Å; chains: 1; bounding box: 174×116×227 Å

Secondary structure (DSSP, 8-state):
--THHHHHHHHHHHHHHHHHHHHHHHHHHHHHHHHHHHHHHHHHHHHHHHHHHHHHHHHHHHHHHHHHHHHHHHHHHHHHHHHHHHHHHHHHHHHHHHHHHHHHHHHHHHHHHHHHHHHHHHHHHHHHHHHHHHHHHHHHHHHHHHHHHHHHHHHHHHHHHHHHHHHHHHHHIIIIIHHHHHHHH-TT-HHHHHHHHHHHHHHHHHHHHHT---SS--HHHHHHHHHHHHHHHHHHHHHHHHHHHHHHHHIIIIIHHHHHHHHHHHHHHHHHHHHHHHHHHHHHHHHHHHHHHHHHHHTTS------HHHHHHHHHHHHHHHHHHHHHHHHHHHHHHHHHHHHHHHHHHHHHHHHHHHHHHHHHHHHHHHHHHHHHHHHHHHHHHHHHHHHHHHHHHHHHHHHHHHHHHHHHHHHHHHHHHHHHHHHHHHHHHHHHS-GGGSS-HHHHHHHHHHHHHHHHHHHHHHHHHHHHHHHHHHHHHHHHHHHHHHHHHHHHHHHHHHHHHHHHHHHHHHHHHHHHHHHHHHHH-HHHHHHHHHHHHH-HHHHHHHHHHHHHHHHHHHHHHHHHHHHHHHHHHHHHH-SSS-HHHHHHHHHHHHHHTT---STT--SS--SS-SSSHHHHHHHHHHHHHHHHHHHHH---TTTS----GGGTTS----------------------GGGT--S-HHHHHHHHHHHHHS--GGGS-HHHHHHHHHHHHHHHHHHHHH-TTGGGS--

pLDDT: mean 71.2, std 14.84, range [26.25, 92.06]